Protein AF-F3FDG6-F1 (afdb_monomer)

Organism: NCBI:txid629262

Secondary structure (DSSP, 8-state):
-PPPPPTTS--SHHHHHHHHHHHHHHHHHTT-HHHIIIIIHHHHHHHHHHTTTSSPEEEEEEHHHHHHHHHHHHHHTTS--GGGS-HHHHHHHHHHHHH--S-SS-TT----HHHHHHHHHHHHHHHS-GGGEEEEEEET--SHHHHHHHHHHHHHTT--S---EEEEE-SHHHHHHHHHHHHHHHH-HHHHHH--S-EEEEE-SHHHHHHH-HHHHHHHHHHHHHHHHHHHHHTT--EEEEE-TTSTTTTSSS-HHHHHHTSPTTSSTT--EE---HHHHHHHHSSHHHHHHHHHHHHHHHHHHHHSPPPPPPHHHHHHHHHHHHHHHHHHHIIIII-TTHHHHHHHHSTHHHHHHSTT-SS-SBSSSSSGGGB-HHHHHHHHHHTT--HHHHTTHHHHHHHHHHTT-HHHHHHHHHH-HHHHHHHHHHHHHHHH--HHHHH-

Structure (mmCIF, N/CA/C/O backbone):
data_AF-F3FDG6-F1
#
_entry.id   AF-F3FDG6-F1
#
loop_
_atom_site.group_PDB
_atom_site.id
_atom_site.type_symbol
_atom_site.label_atom_id
_atom_site.label_alt_id
_atom_site.label_comp_id
_atom_site.label_asym_id
_atom_site.label_entity_id
_atom_site.label_seq_id
_atom_site.pdbx_PDB_ins_code
_atom_site.Cartn_x
_atom_site.Cartn_y
_atom_site.Cartn_z
_atom_site.occupancy
_atom_site.B_iso_or_equiv
_atom_site.auth_seq_id
_atom_site.auth_comp_id
_atom_site.auth_asym_id
_atom_site.auth_atom_id
_atom_site.pdbx_PDB_model_num
ATOM 1 N N . GLU A 1 1 ? 30.770 -12.029 -19.348 1.00 42.72 1 GLU A N 1
ATOM 2 C CA . GLU A 1 1 ? 29.921 -12.286 -20.526 1.00 42.72 1 GLU A CA 1
ATOM 3 C C . GLU A 1 1 ? 28.840 -13.270 -20.125 1.00 42.72 1 GLU A C 1
ATOM 5 O O . GLU A 1 1 ? 29.164 -14.333 -19.608 1.00 42.72 1 GLU A O 1
ATOM 10 N N . THR A 1 2 ? 27.573 -12.890 -20.252 1.00 57.16 2 THR A N 1
ATOM 11 C CA . THR A 1 2 ? 26.449 -13.818 -20.116 1.00 57.16 2 THR A CA 1
ATOM 12 C C . THR A 1 2 ? 26.369 -14.629 -21.404 1.00 57.16 2 THR A C 1
ATOM 14 O O . THR A 1 2 ? 26.182 -14.066 -22.480 1.00 57.16 2 THR A O 1
ATOM 17 N N . LEU A 1 3 ? 26.570 -15.945 -21.311 1.00 66.94 3 LEU A N 1
ATOM 18 C CA . LEU A 1 3 ? 26.325 -16.846 -22.437 1.00 66.94 3 LEU A CA 1
ATOM 19 C C . LEU A 1 3 ? 24.858 -16.690 -22.873 1.00 66.94 3 LEU A C 1
ATOM 21 O O . LEU A 1 3 ? 23.990 -16.611 -21.997 1.00 66.94 3 LEU A O 1
ATOM 25 N N . PRO A 1 4 ? 24.561 -16.622 -24.184 1.00 74.81 4 PRO A N 1
ATOM 26 C CA . PRO A 1 4 ? 23.181 -16.596 -24.643 1.00 74.81 4 PRO A CA 1
ATOM 27 C C . PRO A 1 4 ? 22.461 -17.845 -24.128 1.00 74.81 4 PRO A C 1
ATOM 29 O O . PRO A 1 4 ? 23.031 -18.940 -24.115 1.00 74.81 4 PRO A O 1
ATOM 32 N N . ALA A 1 5 ? 21.223 -17.668 -23.664 1.00 78.44 5 ALA A N 1
ATOM 33 C CA . ALA A 1 5 ? 20.408 -18.793 -23.232 1.00 78.44 5 ALA A CA 1
ATOM 34 C C . ALA A 1 5 ? 20.255 -19.790 -24.400 1.00 78.44 5 ALA A C 1
ATOM 36 O O . ALA A 1 5 ? 20.130 -19.354 -25.548 1.00 78.44 5 ALA A O 1
ATOM 37 N N . PRO A 1 6 ? 20.277 -21.110 -24.139 1.00 88.81 6 PRO A N 1
ATOM 38 C CA . PRO A 1 6 ? 19.967 -22.101 -25.162 1.00 88.81 6 PRO A CA 1
ATOM 39 C C . PRO A 1 6 ? 18.622 -21.801 -25.833 1.00 88.81 6 PRO A C 1
ATOM 41 O O . PRO A 1 6 ? 17.694 -21.354 -25.164 1.00 88.81 6 PRO A O 1
ATOM 44 N N . GLU A 1 7 ? 18.494 -22.119 -27.122 1.00 85.25 7 GLU A N 1
ATOM 45 C CA . GLU A 1 7 ? 17.263 -21.901 -27.905 1.00 85.25 7 GLU A CA 1
ATOM 46 C C . GLU A 1 7 ? 16.021 -22.556 -27.270 1.00 85.25 7 GLU A C 1
ATOM 48 O O . GLU A 1 7 ? 14.910 -22.067 -27.420 1.00 85.25 7 GLU A O 1
ATOM 53 N N . ALA A 1 8 ? 16.211 -23.627 -26.494 1.00 88.19 8 ALA A N 1
ATOM 54 C CA . ALA A 1 8 ? 15.140 -24.326 -25.786 1.00 88.19 8 ALA A CA 1
ATOM 55 C C . ALA A 1 8 ? 14.618 -23.605 -24.521 1.00 88.19 8 ALA A C 1
ATOM 57 O O . ALA A 1 8 ? 13.691 -24.101 -23.880 1.00 88.19 8 ALA A O 1
ATOM 58 N N . VAL A 1 9 ? 15.225 -22.488 -24.101 1.00 90.81 9 VAL A N 1
ATOM 59 C CA . VAL A 1 9 ? 14.789 -21.746 -22.909 1.00 90.81 9 VAL A CA 1
ATOM 60 C C . VAL A 1 9 ? 13.655 -20.796 -23.271 1.00 90.81 9 VAL A C 1
ATOM 62 O O . VAL A 1 9 ? 13.888 -19.785 -23.931 1.00 90.81 9 VAL A O 1
ATOM 65 N N . LEU A 1 10 ? 12.463 -21.084 -22.745 1.00 91.94 10 LEU A N 1
ATOM 66 C CA . LEU A 1 10 ? 11.272 -20.248 -22.910 1.00 91.94 10 LEU A CA 1
ATOM 67 C C . LEU A 1 10 ? 11.502 -18.840 -22.339 1.00 91.94 10 LEU A C 1
ATOM 69 O O . LEU A 1 10 ? 11.921 -18.703 -21.185 1.00 91.94 10 LEU A O 1
ATOM 73 N N . GLN A 1 11 ? 11.209 -17.800 -23.122 1.00 87.88 11 GLN A N 1
ATOM 74 C CA . GLN A 1 11 ? 11.383 -16.393 -22.724 1.00 87.88 11 GLN A CA 1
ATOM 75 C C . GLN A 1 11 ? 10.043 -15.687 -22.472 1.00 87.88 11 GLN A C 1
ATOM 77 O O . GLN A 1 11 ? 9.941 -14.817 -21.603 1.00 87.88 11 GLN A O 1
ATOM 82 N N . ASP A 1 12 ? 9.008 -16.066 -23.219 1.00 88.94 12 ASP A N 1
ATOM 83 C CA . ASP A 1 12 ? 7.646 -15.547 -23.136 1.00 88.94 12 ASP A CA 1
ATOM 84 C C . ASP A 1 12 ? 6.678 -16.659 -22.705 1.00 88.94 12 ASP A C 1
ATOM 86 O O . ASP A 1 12 ? 6.770 -17.808 -23.136 1.00 88.94 12 ASP A O 1
ATOM 90 N N . ASN A 1 13 ? 5.703 -16.321 -21.859 1.00 91.81 13 ASN A N 1
ATOM 91 C CA . ASN A 1 13 ? 4.717 -17.292 -21.379 1.00 91.81 13 ASN A CA 1
ATOM 92 C C . ASN A 1 13 ? 3.871 -17.896 -22.517 1.00 91.81 13 ASN A C 1
ATOM 94 O O . ASN A 1 13 ? 3.328 -18.987 -22.361 1.00 91.81 13 ASN A O 1
ATOM 98 N N . ARG A 1 14 ? 3.764 -17.211 -23.663 1.00 93.50 14 ARG A N 1
ATOM 99 C CA . ARG A 1 14 ? 3.119 -17.726 -24.880 1.00 93.50 14 ARG A CA 1
ATOM 100 C C . ARG A 1 14 ? 3.827 -18.946 -25.451 1.00 93.50 14 ARG A C 1
ATOM 102 O O . ARG A 1 14 ? 3.155 -19.852 -25.919 1.00 93.50 14 ARG A O 1
ATOM 109 N N . GLU A 1 15 ? 5.147 -19.040 -25.313 1.00 94.00 15 GLU A N 1
ATOM 110 C CA . GLU A 1 15 ? 5.899 -20.218 -25.763 1.00 94.00 15 GLU A CA 1
ATOM 111 C C . GLU A 1 15 ? 5.507 -21.485 -24.978 1.00 94.00 15 GLU A C 1
ATOM 113 O O . GLU A 1 15 ? 5.635 -22.596 -25.487 1.00 94.00 15 GLU A O 1
ATOM 118 N N . LEU A 1 16 ? 4.973 -21.322 -23.758 1.00 94.06 16 LEU A N 1
ATOM 119 C CA . LEU A 1 16 ? 4.346 -22.395 -22.983 1.00 94.06 16 LEU A CA 1
ATOM 120 C C . LEU A 1 16 ? 2.852 -22.554 -23.312 1.00 94.06 16 LEU A C 1
ATOM 122 O O . LEU A 1 16 ? 2.368 -23.676 -23.449 1.00 94.06 16 LEU A O 1
ATOM 126 N N . LEU A 1 17 ? 2.106 -21.450 -23.399 1.00 96.50 17 LEU A N 1
ATOM 127 C CA . LEU A 1 17 ? 0.646 -21.473 -23.540 1.00 96.50 17 LEU A CA 1
ATOM 128 C C . LEU A 1 17 ? 0.174 -21.903 -24.929 1.00 96.50 17 LEU A C 1
ATOM 130 O O . LEU A 1 17 ? -0.750 -22.706 -25.020 1.00 96.50 17 LEU A O 1
ATOM 134 N N . ASP A 1 18 ? 0.786 -21.395 -25.993 1.00 97.56 18 ASP A N 1
ATOM 135 C CA . ASP A 1 18 ? 0.351 -21.618 -27.372 1.00 97.56 18 ASP A CA 1
ATOM 136 C C . ASP A 1 18 ? 0.308 -23.113 -27.751 1.00 97.56 18 ASP A C 1
ATOM 138 O O . ASP A 1 18 ? -0.737 -23.563 -28.232 1.00 97.56 18 ASP A O 1
ATOM 142 N N . PRO A 1 19 ? 1.346 -23.939 -27.485 1.00 97.44 19 PRO A N 1
ATOM 143 C CA . PRO A 1 19 ? 1.268 -25.371 -27.777 1.00 97.44 19 PRO A CA 1
ATOM 144 C C . PRO A 1 19 ? 0.229 -26.104 -26.915 1.00 97.44 19 PRO A C 1
ATOM 146 O O . PRO A 1 19 ? -0.437 -27.019 -27.401 1.00 97.44 19 PRO A O 1
ATOM 149 N N . LEU A 1 20 ? 0.038 -25.703 -25.652 1.00 97.94 20 LEU A N 1
ATOM 150 C CA . LEU A 1 20 ? -0.985 -26.296 -24.781 1.00 97.94 20 LEU A CA 1
ATOM 151 C C . LEU A 1 20 ? -2.401 -25.950 -25.264 1.00 97.94 20 LEU A C 1
ATOM 153 O O . LEU A 1 20 ? -3.278 -26.814 -25.278 1.00 97.94 20 LEU A O 1
ATOM 157 N N . MET A 1 21 ? -2.614 -24.706 -25.698 1.00 98.19 21 MET A N 1
ATOM 158 C CA . MET A 1 21 ? -3.882 -24.244 -26.258 1.00 98.19 21 MET A CA 1
ATOM 159 C C . MET A 1 21 ? -4.199 -24.923 -27.588 1.00 98.19 21 MET A C 1
ATOM 161 O O . MET A 1 21 ? -5.352 -25.286 -27.810 1.00 98.19 21 MET A O 1
ATOM 165 N N . LEU A 1 22 ? -3.192 -25.157 -28.434 1.00 98.56 22 LEU A N 1
ATOM 166 C CA . LEU A 1 22 ? -3.351 -25.911 -29.678 1.00 98.56 22 LEU A CA 1
ATOM 167 C C . LEU A 1 22 ? -3.847 -27.338 -29.404 1.00 98.56 22 LEU A C 1
ATOM 169 O O . LEU A 1 22 ? -4.820 -27.783 -30.012 1.00 98.56 22 LEU A O 1
ATOM 173 N N . CYS A 1 23 ? -3.226 -28.040 -28.451 1.00 98.56 23 CYS A N 1
ATOM 174 C CA . CYS A 1 23 ? -3.682 -29.364 -28.024 1.00 98.56 23 CYS A CA 1
ATOM 175 C C . CYS A 1 23 ? -5.114 -29.321 -27.473 1.00 98.56 23 CYS A C 1
ATOM 177 O O . CYS A 1 23 ? -5.925 -30.185 -27.798 1.00 98.56 23 CYS A O 1
ATOM 179 N N . PHE A 1 24 ? -5.436 -28.310 -26.662 1.00 98.62 24 PHE A N 1
ATOM 180 C CA . PHE A 1 24 ? -6.761 -28.155 -26.060 1.00 98.62 24 PHE A CA 1
ATOM 181 C C . PHE A 1 24 ? -7.848 -27.963 -27.123 1.00 98.62 24 PHE A C 1
ATOM 183 O O . PHE A 1 24 ? -8.868 -28.652 -27.092 1.00 98.62 24 PHE A O 1
ATOM 190 N N . GLN A 1 25 ? -7.606 -27.082 -28.097 1.00 98.56 25 GLN A N 1
ATOM 191 C CA . GLN A 1 25 ? -8.520 -26.833 -29.213 1.00 98.56 25 GLN A CA 1
ATOM 192 C C . GLN A 1 25 ? -8.685 -28.079 -30.088 1.00 98.56 25 GLN A C 1
ATOM 194 O O . GLN A 1 25 ? -9.813 -28.497 -30.338 1.00 98.56 25 GLN A O 1
ATOM 199 N N . SER A 1 26 ? -7.582 -28.734 -30.464 1.00 98.75 26 SER A N 1
ATOM 200 C CA . SER A 1 26 ? -7.620 -29.944 -31.293 1.00 98.75 26 SER A CA 1
ATOM 201 C C . SER A 1 26 ? -8.394 -31.091 -30.632 1.00 98.75 26 SER A C 1
ATOM 203 O O . SER A 1 26 ? -9.166 -31.784 -31.295 1.00 98.75 26 SER A O 1
ATOM 205 N N . LEU A 1 27 ? -8.239 -31.287 -29.318 1.00 98.62 27 LEU A N 1
ATOM 206 C CA . LEU A 1 27 ? -8.999 -32.301 -28.585 1.00 98.62 27 LEU A CA 1
ATOM 207 C C . LEU A 1 27 ? -10.502 -32.000 -28.594 1.00 98.62 27 LEU A C 1
ATOM 209 O O . LEU A 1 27 ? -11.295 -32.916 -28.814 1.00 98.62 27 LEU A O 1
ATOM 213 N N . HIS A 1 28 ? -10.902 -30.742 -28.391 1.00 98.56 28 HIS A N 1
ATOM 214 C CA . HIS A 1 28 ? -12.310 -30.338 -28.472 1.00 98.56 28 HIS A CA 1
ATOM 215 C C . HIS A 1 28 ? -12.882 -30.530 -29.883 1.00 98.56 28 HIS A C 1
ATOM 217 O O . HIS A 1 28 ? -13.956 -31.113 -30.028 1.00 98.56 28 HIS A O 1
ATOM 223 N N . GLU A 1 29 ? -12.145 -30.141 -30.925 1.00 98.62 29 GLU A N 1
ATOM 224 C CA . GLU A 1 29 ? -12.544 -30.326 -32.330 1.00 98.62 29 GLU A CA 1
ATOM 225 C C . GLU A 1 29 ? -12.709 -31.805 -32.714 1.00 98.62 29 GLU A C 1
ATOM 227 O O . GLU A 1 29 ? -13.613 -32.159 -33.472 1.00 98.62 29 GLU A O 1
ATOM 232 N N . CYS A 1 30 ? -11.892 -32.690 -32.141 1.00 98.50 30 CYS A N 1
ATOM 233 C CA . CYS A 1 30 ? -11.977 -34.137 -32.340 1.00 98.50 30 CYS A CA 1
ATOM 234 C C . CYS A 1 30 ? -13.003 -34.839 -31.425 1.00 98.50 30 CYS A C 1
ATOM 236 O O . CYS A 1 30 ? -13.020 -36.069 -31.358 1.00 98.50 30 CYS A O 1
ATOM 238 N N . GLY A 1 31 ? -13.840 -34.098 -30.689 1.00 98.31 31 GLY A N 1
ATOM 239 C CA . GLY A 1 31 ? -14.858 -34.667 -29.796 1.00 98.31 31 GLY A CA 1
ATOM 240 C C . GLY A 1 31 ? -14.306 -35.282 -28.502 1.00 98.31 31 GLY A C 1
ATOM 241 O O . GLY A 1 31 ? -15.015 -36.011 -27.812 1.00 98.31 31 GLY A O 1
ATOM 242 N N . MET A 1 32 ? -13.054 -34.984 -28.143 1.00 98.50 32 MET A N 1
ATOM 243 C CA . MET A 1 32 ? -12.362 -35.461 -26.938 1.00 98.50 32 MET A CA 1
ATOM 244 C C . MET A 1 32 ? -12.347 -34.413 -25.809 1.00 98.50 32 MET A C 1
ATOM 246 O O . MET A 1 32 ? -11.412 -34.367 -25.007 1.00 98.50 32 MET A O 1
ATOM 250 N N . GLY A 1 33 ? -13.391 -33.583 -25.710 1.00 98.12 33 GLY A N 1
ATOM 251 C CA . GLY A 1 33 ? -13.471 -32.488 -24.733 1.00 98.12 33 GLY A CA 1
ATOM 252 C C . GLY A 1 33 ? -13.292 -32.927 -23.273 1.00 98.12 33 GLY A C 1
ATOM 253 O O . GLY A 1 33 ? -12.602 -32.260 -22.515 1.00 98.12 33 GLY A O 1
ATOM 254 N N . VAL A 1 34 ? -13.784 -34.114 -22.897 1.00 98.12 34 VAL A N 1
ATOM 255 C CA . VAL A 1 34 ? -13.595 -34.674 -21.539 1.00 98.12 34 VAL A CA 1
ATOM 256 C C . VAL A 1 34 ? -12.111 -34.852 -21.183 1.00 98.12 34 VAL A C 1
ATOM 258 O O . VAL A 1 34 ? -11.730 -34.684 -20.028 1.00 98.12 34 VAL A O 1
ATOM 261 N N . ILE A 1 35 ? -11.259 -35.176 -22.163 1.00 97.88 35 ILE A N 1
ATOM 262 C CA . ILE A 1 35 ? -9.807 -35.286 -21.959 1.00 97.88 35 ILE A CA 1
ATOM 263 C C . ILE A 1 35 ? -9.186 -33.887 -21.856 1.00 97.88 35 ILE A C 1
ATOM 265 O O . ILE A 1 35 ? -8.347 -33.648 -20.985 1.00 97.88 35 ILE A O 1
ATOM 269 N N . ALA A 1 36 ? -9.613 -32.965 -22.725 1.00 98.25 36 ALA A N 1
ATOM 270 C CA . ALA A 1 36 ? -9.130 -31.586 -22.751 1.00 98.25 36 ALA A CA 1
ATOM 271 C C . ALA A 1 36 ? -9.409 -30.849 -21.428 1.00 98.25 36 ALA A C 1
ATOM 273 O O . ALA A 1 36 ? -8.520 -30.188 -20.889 1.00 98.25 36 ALA A O 1
ATOM 274 N N . ASP A 1 37 ? -10.607 -31.031 -20.872 1.00 98.38 37 ASP A N 1
ATOM 275 C CA . ASP A 1 37 ? -11.084 -30.361 -19.657 1.00 98.38 37 ASP A CA 1
ATOM 276 C C . ASP A 1 37 ? -10.541 -30.978 -18.352 1.00 98.38 37 ASP A C 1
ATOM 278 O O . ASP A 1 37 ? -10.857 -30.510 -17.259 1.00 98.38 37 ASP A O 1
ATOM 282 N N . GLY A 1 38 ? -9.708 -32.018 -18.456 1.00 98.12 38 GLY A N 1
ATOM 283 C CA . GLY A 1 38 ? -9.008 -32.644 -17.337 1.00 98.12 38 GLY A CA 1
ATOM 284 C C . GLY A 1 38 ? -7.632 -32.007 -17.054 1.00 98.12 38 GLY A C 1
ATOM 285 O O . GLY A 1 38 ? -7.513 -30.785 -16.942 1.00 98.12 38 GLY A O 1
ATOM 286 N N . PRO A 1 39 ? -6.546 -32.804 -16.950 1.00 98.25 39 PRO A N 1
ATOM 287 C CA . PRO A 1 39 ? -5.212 -32.299 -16.601 1.00 98.25 39 PRO A CA 1
ATOM 288 C C . PRO A 1 39 ? -4.643 -31.219 -17.535 1.00 98.25 39 PRO A C 1
ATOM 290 O O . PRO A 1 39 ? -3.805 -30.424 -17.105 1.00 98.25 39 PRO A O 1
ATOM 293 N N . LEU A 1 40 ? -5.070 -31.182 -18.804 1.00 98.31 40 LEU A N 1
ATOM 294 C CA . LEU A 1 40 ? -4.623 -30.164 -19.758 1.00 98.31 40 LEU A CA 1
ATOM 295 C C . LEU A 1 40 ? -5.187 -28.782 -19.403 1.00 98.31 40 LEU A C 1
ATOM 297 O O . LEU A 1 40 ? -4.427 -27.816 -19.343 1.00 98.31 40 LEU A O 1
ATOM 301 N N . LEU A 1 41 ? -6.483 -28.692 -19.096 1.00 98.56 41 LEU A N 1
ATOM 302 C CA . LEU A 1 41 ? -7.102 -27.458 -18.616 1.00 98.56 41 LEU A CA 1
ATOM 303 C C . LEU A 1 41 ? -6.472 -26.977 -17.301 1.00 98.56 41 LEU A C 1
ATOM 305 O O . LEU A 1 41 ? -6.206 -25.785 -17.143 1.00 98.56 41 LEU A O 1
ATOM 309 N N . ASP A 1 42 ? -6.159 -27.890 -16.380 1.00 98.12 42 ASP A N 1
ATOM 310 C CA . ASP A 1 42 ? -5.423 -27.556 -15.155 1.00 98.12 42 ASP A CA 1
ATOM 311 C C . ASP A 1 42 ? -4.023 -27.002 -15.449 1.00 98.12 42 ASP A C 1
ATOM 313 O O . ASP A 1 42 ? -3.584 -26.038 -14.817 1.00 98.12 42 ASP A O 1
ATOM 317 N N . CYS A 1 43 ? -3.311 -27.588 -16.414 1.00 97.81 43 CYS A N 1
ATOM 318 C CA . CYS A 1 43 ? -2.002 -27.105 -16.846 1.00 97.81 43 CYS A CA 1
ATOM 319 C C . CYS A 1 43 ? -2.098 -25.695 -17.444 1.00 97.81 43 CYS A C 1
ATOM 321 O O . CYS A 1 43 ? -1.338 -24.814 -17.044 1.00 97.81 43 CYS A O 1
ATOM 323 N N . LEU A 1 44 ? -3.087 -25.449 -18.307 1.00 98.25 44 LEU A N 1
ATOM 324 C CA . LEU A 1 44 ? -3.370 -24.127 -18.868 1.00 98.25 44 LEU A CA 1
ATOM 325 C C . LEU A 1 44 ? -3.674 -23.095 -17.775 1.00 98.25 44 LEU A C 1
ATOM 327 O O . LEU A 1 44 ? -3.071 -22.022 -17.751 1.00 98.25 44 LEU A O 1
ATOM 331 N N . ARG A 1 45 ? -4.541 -23.430 -16.811 1.00 97.88 45 ARG A N 1
ATOM 332 C CA . ARG A 1 45 ? -4.859 -22.558 -15.665 1.00 97.88 45 ARG A CA 1
ATOM 333 C C . ARG A 1 45 ? -3.621 -22.229 -14.832 1.00 97.88 45 ARG A C 1
ATOM 335 O O . ARG A 1 45 ? -3.442 -21.073 -14.446 1.00 97.88 45 ARG A O 1
ATOM 342 N N . ARG A 1 46 ? -2.741 -23.207 -14.591 1.00 97.50 46 ARG A N 1
ATOM 343 C CA . ARG A 1 46 ? -1.464 -23.001 -13.883 1.00 97.50 46 ARG A CA 1
ATOM 344 C C . ARG A 1 46 ? -0.515 -22.118 -14.693 1.00 97.50 46 ARG A C 1
ATOM 346 O O . ARG A 1 46 ? 0.053 -21.187 -14.132 1.00 97.50 46 ARG A O 1
ATOM 353 N N . ALA A 1 47 ? -0.390 -22.353 -15.996 1.00 96.38 47 ALA A N 1
ATOM 354 C CA . ALA A 1 47 ? 0.463 -21.564 -16.880 1.00 96.38 47 ALA A CA 1
ATOM 355 C C . ALA A 1 47 ? -0.004 -20.100 -16.990 1.00 96.38 47 ALA A C 1
ATOM 357 O O . ALA A 1 47 ? 0.826 -19.196 -17.019 1.00 96.38 47 ALA A O 1
ATOM 358 N N . VAL A 1 48 ? -1.315 -19.833 -16.977 1.00 95.94 48 VAL A N 1
ATOM 359 C CA . VAL A 1 48 ? -1.851 -18.459 -16.926 1.00 95.94 48 VAL A CA 1
ATOM 360 C C . VAL A 1 48 ? -1.637 -17.815 -15.551 1.00 95.94 48 VAL A C 1
ATOM 362 O O . VAL A 1 48 ? -1.250 -16.651 -15.476 1.00 95.94 48 VAL A O 1
ATOM 365 N N . THR A 1 49 ? -1.872 -18.559 -14.466 1.00 96.06 49 THR A N 1
ATOM 366 C CA . THR A 1 49 ? -1.809 -18.034 -13.088 1.00 96.06 49 THR A CA 1
ATOM 367 C C . THR A 1 49 ? -0.380 -17.750 -12.626 1.00 96.06 49 THR A C 1
ATOM 369 O O . THR A 1 49 ? -0.107 -16.692 -12.064 1.00 96.06 49 THR A O 1
ATOM 372 N N . PHE A 1 50 ? 0.531 -18.695 -12.852 1.00 96.19 50 PHE A N 1
ATOM 373 C CA . PHE A 1 50 ? 1.891 -18.676 -12.308 1.00 96.19 50 PHE A CA 1
ATOM 374 C C . PHE A 1 50 ? 2.941 -18.289 -13.356 1.00 96.19 50 PHE A C 1
ATOM 376 O O . PHE A 1 50 ? 3.952 -17.661 -13.038 1.00 96.19 50 PHE A O 1
ATOM 383 N N . GLY A 1 51 ? 2.692 -18.640 -14.619 1.00 94.69 51 GLY A N 1
ATOM 384 C CA . GLY A 1 51 ? 3.624 -18.438 -15.724 1.00 94.69 51 GLY A CA 1
ATOM 385 C C . GLY A 1 51 ? 5.003 -19.064 -15.501 1.00 94.69 51 GLY A C 1
ATOM 386 O O . GLY A 1 51 ? 5.190 -19.929 -14.646 1.00 94.69 51 GLY A O 1
ATOM 387 N N . LEU A 1 52 ? 5.990 -18.597 -16.268 1.00 94.62 52 LEU A N 1
ATOM 388 C CA . LEU A 1 52 ? 7.368 -19.110 -16.222 1.00 94.62 52 LEU A CA 1
ATOM 389 C C . LEU A 1 52 ? 8.118 -18.782 -14.917 1.00 94.62 52 LEU A C 1
ATOM 391 O O . LEU A 1 52 ? 9.082 -19.460 -14.577 1.00 94.62 52 LEU A O 1
ATOM 395 N N . PHE A 1 53 ? 7.691 -17.744 -14.190 1.00 93.56 53 PHE A N 1
ATOM 396 C CA . PHE A 1 53 ? 8.404 -17.219 -13.016 1.00 93.56 53 PHE A CA 1
ATOM 397 C C . PHE A 1 53 ? 7.771 -17.607 -11.677 1.00 93.56 53 PHE A C 1
ATOM 399 O O . PHE A 1 53 ? 8.307 -17.236 -10.635 1.00 93.56 53 PHE A O 1
ATOM 406 N N . LEU A 1 54 ? 6.664 -18.361 -11.695 1.00 95.69 54 LEU A N 1
ATOM 407 C CA . LEU A 1 54 ? 5.848 -18.768 -10.545 1.00 95.69 54 LEU A CA 1
ATOM 408 C C . LEU A 1 54 ? 5.165 -17.600 -9.815 1.00 95.69 54 LEU A C 1
ATOM 410 O O . LEU A 1 54 ? 3.944 -17.566 -9.690 1.00 95.69 54 LEU A O 1
ATOM 414 N N . VAL A 1 55 ? 5.947 -16.636 -9.336 1.00 95.81 55 VAL A N 1
ATOM 415 C CA . VAL A 1 55 ? 5.492 -15.424 -8.658 1.00 95.81 55 VAL A CA 1
ATOM 416 C C . VAL A 1 55 ? 6.225 -14.212 -9.215 1.00 95.81 55 VAL A C 1
ATOM 418 O O . VAL A 1 55 ? 7.408 -14.269 -9.543 1.00 95.81 55 VAL A O 1
ATOM 421 N N . ARG A 1 56 ? 5.520 -13.084 -9.294 1.00 95.69 56 ARG A N 1
ATOM 422 C CA . ARG A 1 56 ? 6.131 -11.806 -9.664 1.00 95.69 56 ARG A CA 1
ATOM 423 C C . ARG A 1 56 ? 6.705 -11.129 -8.429 1.00 95.69 56 ARG A C 1
ATOM 425 O O . ARG A 1 56 ? 6.042 -11.074 -7.395 1.00 95.69 56 ARG A O 1
ATOM 432 N N . LEU A 1 57 ? 7.911 -10.589 -8.550 1.00 97.44 57 LEU A N 1
ATOM 433 C CA . LEU A 1 57 ? 8.580 -9.879 -7.470 1.00 97.44 57 LEU A CA 1
ATOM 434 C C . LEU A 1 57 ? 8.263 -8.382 -7.529 1.00 97.44 57 LEU A C 1
ATOM 436 O O . LEU A 1 57 ? 8.497 -7.723 -8.542 1.00 97.44 57 LEU A O 1
ATOM 440 N N . ASP A 1 58 ? 7.764 -7.834 -6.425 1.00 98.00 58 ASP A N 1
ATOM 441 C CA . ASP A 1 58 ? 7.744 -6.387 -6.223 1.00 98.00 58 ASP A CA 1
ATOM 442 C C . ASP A 1 58 ? 9.086 -5.902 -5.686 1.00 98.00 58 ASP A C 1
ATOM 444 O O . ASP A 1 58 ? 9.651 -6.486 -4.757 1.00 98.00 58 ASP A O 1
ATOM 448 N N . VAL A 1 59 ? 9.553 -4.777 -6.216 1.00 98.19 59 VAL A N 1
ATOM 449 C CA . VAL A 1 59 ? 10.695 -4.046 -5.665 1.00 98.19 59 VAL A CA 1
ATOM 450 C C . VAL A 1 59 ? 10.155 -2.948 -4.767 1.00 98.19 59 VAL A C 1
ATOM 452 O O . VAL A 1 59 ? 9.187 -2.286 -5.120 1.00 98.19 59 VAL A O 1
ATOM 455 N N . ARG A 1 60 ? 10.752 -2.745 -3.592 1.00 97.94 60 ARG A N 1
ATOM 456 C CA . ARG A 1 60 ? 10.319 -1.705 -2.654 1.00 97.94 60 ARG A CA 1
ATOM 457 C C . ARG A 1 60 ? 11.517 -0.965 -2.081 1.00 97.94 60 ARG A C 1
ATOM 459 O O . ARG A 1 60 ? 12.407 -1.602 -1.522 1.00 97.94 60 ARG A O 1
ATOM 466 N N . GLN A 1 61 ? 11.490 0.363 -2.153 1.00 97.50 61 GLN A N 1
ATOM 467 C CA . GLN A 1 61 ? 12.501 1.237 -1.553 1.00 97.50 61 GLN A CA 1
ATOM 468 C C . GLN A 1 61 ? 11.844 2.467 -0.911 1.00 97.50 61 GLN A C 1
ATOM 470 O O . GLN A 1 61 ? 10.685 2.764 -1.187 1.00 97.50 61 GLN A O 1
ATOM 475 N N . ASP A 1 62 ? 12.542 3.124 0.009 1.00 96.19 62 ASP A N 1
ATOM 476 C CA . ASP A 1 62 ? 12.093 4.354 0.673 1.00 96.19 62 ASP A CA 1
ATOM 477 C C . ASP A 1 62 ? 12.371 5.597 -0.191 1.00 96.19 62 ASP A C 1
ATOM 479 O O . ASP A 1 62 ? 13.470 5.711 -0.742 1.00 96.19 62 ASP A O 1
ATOM 483 N N . SER A 1 63 ? 11.400 6.513 -0.285 1.00 97.62 63 SER A N 1
ATOM 484 C CA . SER A 1 63 ? 11.477 7.763 -1.065 1.00 97.62 63 SER A CA 1
ATOM 485 C C . SER A 1 63 ? 12.726 8.589 -0.744 1.00 97.62 63 SER A C 1
ATOM 487 O O . SER A 1 63 ? 13.370 9.134 -1.643 1.00 97.62 63 SER A O 1
ATOM 489 N N . SER A 1 64 ? 13.152 8.611 0.525 1.00 96.94 64 SER A N 1
ATOM 490 C CA . SER A 1 64 ? 14.335 9.363 0.956 1.00 96.94 64 SER A CA 1
ATOM 491 C C . SER A 1 64 ? 15.623 8.887 0.282 1.00 96.94 64 SER A C 1
ATOM 493 O O . SER A 1 64 ? 16.522 9.692 0.040 1.00 96.94 64 SER A O 1
ATOM 495 N N . ARG A 1 65 ? 15.716 7.601 -0.087 1.00 98.19 65 ARG A N 1
ATOM 496 C CA . ARG A 1 65 ? 16.882 7.070 -0.806 1.00 98.19 65 ARG A CA 1
ATOM 497 C C . ARG A 1 65 ? 16.895 7.497 -2.266 1.00 98.19 65 ARG A C 1
ATOM 499 O O . ARG A 1 65 ? 17.970 7.733 -2.808 1.00 98.19 65 ARG A O 1
ATOM 506 N N . HIS A 1 66 ? 15.726 7.639 -2.889 1.00 98.69 66 HIS A N 1
ATOM 507 C CA . HIS A 1 66 ? 15.620 8.212 -4.232 1.00 98.69 66 HIS A CA 1
ATOM 508 C C . HIS A 1 66 ? 15.962 9.699 -4.211 1.00 98.69 66 HIS A C 1
ATOM 510 O O . HIS A 1 66 ? 16.749 10.140 -5.039 1.00 98.69 66 HIS A O 1
ATOM 516 N N . CYS A 1 67 ? 15.454 10.448 -3.230 1.00 98.56 67 CYS A N 1
ATOM 517 C CA . CYS A 1 67 ? 15.774 11.865 -3.052 1.00 98.56 67 CYS A CA 1
ATOM 518 C C . CYS A 1 67 ? 17.280 12.097 -2.826 1.00 98.56 67 CYS A C 1
ATOM 520 O O . CYS A 1 67 ? 17.876 12.960 -3.473 1.00 98.56 67 CYS A O 1
ATOM 522 N N . ALA A 1 68 ? 17.923 11.286 -1.978 1.00 98.44 68 ALA A N 1
ATOM 523 C CA . ALA A 1 68 ? 19.367 11.352 -1.744 1.00 98.44 68 ALA A CA 1
ATOM 524 C C . ALA A 1 68 ? 20.174 11.032 -3.014 1.00 98.44 68 ALA A C 1
ATOM 526 O O . ALA A 1 68 ? 21.086 11.778 -3.364 1.00 98.44 68 ALA A O 1
ATOM 527 N N . ALA A 1 69 ? 19.789 9.980 -3.748 1.00 98.56 69 ALA A N 1
ATOM 528 C CA . ALA A 1 69 ? 20.410 9.641 -5.027 1.00 98.56 69 ALA A CA 1
ATOM 529 C C . ALA A 1 69 ? 20.258 10.778 -6.050 1.00 98.56 69 ALA A C 1
ATOM 531 O O . ALA A 1 69 ? 21.233 11.167 -6.686 1.00 98.56 69 ALA A O 1
ATOM 532 N N . MET A 1 70 ? 19.058 11.353 -6.178 1.00 98.56 70 MET A N 1
ATOM 533 C CA . MET A 1 70 ? 18.817 12.491 -7.066 1.00 98.56 70 MET A CA 1
ATOM 534 C C . MET A 1 70 ? 19.626 13.721 -6.654 1.00 98.56 70 MET A C 1
ATOM 536 O O . MET A 1 70 ? 20.153 14.399 -7.527 1.00 98.56 70 MET A O 1
ATOM 540 N N . THR A 1 71 ? 19.783 13.971 -5.354 1.00 98.62 71 THR A N 1
ATOM 541 C CA . THR A 1 71 ? 20.593 15.081 -4.832 1.00 98.62 71 THR A CA 1
ATOM 542 C C . THR A 1 71 ? 22.062 14.928 -5.198 1.00 98.62 71 THR A C 1
ATOM 544 O O . THR A 1 71 ? 22.665 15.877 -5.687 1.00 98.62 71 THR A O 1
ATOM 547 N N . GLU A 1 72 ? 22.630 13.733 -5.028 1.00 98.44 72 GLU A N 1
ATOM 548 C CA . GLU A 1 72 ? 24.012 13.454 -5.432 1.00 98.44 72 GLU A CA 1
ATOM 549 C C . GLU A 1 72 ? 24.200 13.606 -6.950 1.00 98.44 72 GLU A C 1
ATOM 551 O O . GLU A 1 72 ? 25.195 14.168 -7.409 1.00 98.44 72 GLU A O 1
ATOM 556 N N . ILE A 1 73 ? 23.221 13.153 -7.739 1.00 98.00 73 ILE A N 1
ATOM 557 C CA . ILE A 1 73 ? 23.236 13.273 -9.200 1.00 98.00 73 ILE A CA 1
ATOM 558 C C . ILE A 1 73 ? 23.189 14.744 -9.631 1.00 98.00 73 ILE A C 1
ATOM 560 O O . ILE A 1 73 ? 23.988 15.160 -10.470 1.00 98.00 73 ILE A O 1
ATOM 564 N N . THR A 1 74 ? 22.269 15.546 -9.091 1.00 98.25 74 THR A N 1
ATOM 565 C CA . THR A 1 74 ? 22.133 16.955 -9.490 1.00 98.25 74 THR A CA 1
ATOM 566 C C . THR A 1 74 ? 23.314 17.799 -9.021 1.00 98.25 74 THR A C 1
ATOM 568 O O . THR A 1 74 ? 23.744 18.686 -9.762 1.00 98.25 74 THR A O 1
ATOM 571 N N . ASP A 1 75 ? 23.885 17.491 -7.853 1.00 97.69 75 ASP A N 1
ATOM 572 C CA . ASP A 1 75 ? 25.089 18.147 -7.337 1.00 97.69 75 ASP A CA 1
ATOM 573 C C . ASP A 1 75 ? 26.306 17.846 -8.225 1.00 97.69 75 ASP A C 1
ATOM 575 O O . ASP A 1 75 ? 26.980 18.766 -8.691 1.00 97.69 75 ASP A O 1
ATOM 579 N N . TYR A 1 76 ? 26.509 16.575 -8.596 1.00 97.06 76 TYR A N 1
ATOM 580 C CA . TYR A 1 76 ? 27.558 16.169 -9.538 1.00 97.06 76 TYR A CA 1
ATOM 581 C C . TYR A 1 76 ? 27.454 16.885 -10.895 1.00 97.06 76 TYR A C 1
ATOM 583 O O . TYR A 1 76 ? 28.468 17.236 -11.503 1.00 97.06 76 TYR A O 1
ATOM 591 N N . LEU A 1 77 ? 26.231 17.116 -11.376 1.00 95.88 77 LEU A N 1
ATOM 592 C CA . LEU A 1 77 ? 25.971 17.818 -12.635 1.00 95.88 77 LEU A CA 1
ATOM 593 C C . LEU A 1 77 ? 26.096 19.348 -12.523 1.00 95.88 77 LEU A C 1
ATOM 595 O O . LEU A 1 77 ? 25.951 20.036 -13.535 1.00 95.88 77 LEU A O 1
ATOM 599 N N . GLY A 1 78 ? 26.355 19.890 -11.328 1.00 96.81 78 GLY A N 1
ATOM 600 C CA . GLY A 1 78 ? 26.434 21.331 -11.084 1.00 96.81 78 GLY A CA 1
ATOM 601 C C . GLY A 1 78 ? 25.081 22.043 -11.174 1.00 96.81 78 GLY A C 1
ATOM 602 O O . GLY A 1 78 ? 25.035 23.236 -11.463 1.00 96.81 78 GLY A O 1
ATOM 603 N N . LEU A 1 79 ? 23.978 21.317 -10.965 1.00 96.69 79 LEU A N 1
ATOM 604 C CA . LEU A 1 79 ? 22.610 21.850 -11.005 1.00 96.69 79 LEU A CA 1
ATOM 605 C C . LEU A 1 79 ? 22.102 22.283 -9.619 1.00 96.69 79 LEU A C 1
ATOM 607 O O . LEU A 1 79 ? 21.043 22.897 -9.524 1.00 96.69 79 LEU A O 1
ATOM 611 N N . GLY A 1 80 ? 22.857 21.983 -8.559 1.00 96.44 80 GLY A N 1
ATOM 612 C CA . GLY A 1 80 ? 22.477 22.216 -7.166 1.00 96.44 80 GLY A CA 1
ATOM 613 C C . GLY A 1 80 ? 21.886 20.971 -6.503 1.00 96.44 80 GLY A C 1
ATOM 614 O O . GLY A 1 80 ? 21.899 19.876 -7.068 1.00 96.44 80 GLY A O 1
ATOM 615 N N . ARG A 1 81 ? 21.369 21.133 -5.283 1.00 97.56 81 ARG A N 1
ATOM 616 C CA . ARG A 1 81 ? 20.880 20.023 -4.456 1.00 97.56 81 ARG A CA 1
ATOM 617 C C . ARG A 1 81 ? 19.381 19.815 -4.640 1.00 97.56 81 ARG A C 1
ATOM 619 O O . ARG A 1 81 ? 18.583 20.636 -4.203 1.00 97.56 81 ARG A O 1
ATOM 626 N N . TYR A 1 82 ? 19.005 18.688 -5.242 1.00 98.38 82 TYR A N 1
ATOM 627 C CA . TYR A 1 82 ? 17.610 18.318 -5.499 1.00 98.38 82 TYR A CA 1
ATOM 628 C C . TYR A 1 82 ? 16.714 18.376 -4.246 1.00 98.38 82 TYR A C 1
ATOM 630 O O . TYR A 1 82 ? 15.575 18.836 -4.315 1.00 98.38 82 TYR A O 1
ATOM 638 N N . GLU A 1 83 ? 17.220 17.948 -3.085 1.00 97.44 83 GLU A N 1
ATOM 639 C CA . GLU A 1 83 ? 16.469 17.985 -1.822 1.00 97.44 83 GLU A CA 1
ATOM 640 C C . GLU A 1 83 ? 16.106 19.403 -1.342 1.00 97.44 83 GLU A C 1
ATOM 642 O O . GLU A 1 83 ? 15.144 19.561 -0.594 1.00 97.44 83 GLU A O 1
ATOM 647 N N . GLU A 1 84 ? 16.827 20.434 -1.787 1.00 97.94 84 GLU A N 1
ATOM 648 C CA . GLU A 1 84 ? 16.569 21.835 -1.423 1.00 97.94 84 GLU A CA 1
ATOM 649 C C . GLU A 1 84 ? 15.551 22.501 -2.358 1.00 97.94 84 GLU A C 1
ATOM 651 O O . GLU A 1 84 ? 15.044 23.582 -2.060 1.00 97.94 84 GLU A O 1
ATOM 656 N N . TRP A 1 85 ? 15.242 21.868 -3.492 1.00 98.44 85 TRP A N 1
ATOM 657 C CA . TRP A 1 85 ? 14.267 22.381 -4.447 1.00 98.44 85 TRP A CA 1
ATOM 658 C C . TRP A 1 85 ? 12.842 22.211 -3.930 1.00 98.44 85 TRP A C 1
ATOM 660 O O . TRP A 1 85 ? 12.509 21.192 -3.314 1.00 98.44 85 TRP A O 1
ATOM 670 N N . ASP A 1 86 ? 11.987 23.181 -4.251 1.00 98.38 86 ASP A N 1
ATOM 671 C CA . ASP A 1 86 ? 10.544 23.045 -4.083 1.00 98.38 86 ASP A CA 1
ATOM 672 C C . ASP A 1 86 ? 9.965 21.978 -5.032 1.00 98.38 86 ASP A C 1
ATOM 674 O O . ASP A 1 86 ? 10.590 21.564 -6.015 1.00 98.38 86 ASP A O 1
ATOM 678 N N . GLU A 1 87 ? 8.748 21.521 -4.734 1.00 97.88 87 GLU A N 1
ATOM 679 C CA . GLU A 1 87 ? 8.105 20.429 -5.468 1.00 97.88 87 GLU A CA 1
ATOM 680 C C . GLU A 1 87 ? 7.907 20.736 -6.959 1.00 97.88 87 GLU A C 1
ATOM 682 O O . GLU A 1 87 ? 8.103 19.849 -7.791 1.00 97.88 87 GLU A O 1
ATOM 687 N N . GLN A 1 88 ? 7.573 21.979 -7.323 1.00 98.06 88 GLN A N 1
ATOM 688 C CA . GLN A 1 88 ? 7.357 22.339 -8.723 1.00 98.06 88 GLN A CA 1
ATOM 689 C C . GLN A 1 88 ? 8.676 22.295 -9.498 1.00 98.06 88 GLN A C 1
ATOM 691 O O . GLN A 1 88 ? 8.741 21.693 -10.569 1.00 98.06 88 GLN A O 1
ATOM 696 N N . THR A 1 89 ? 9.748 22.843 -8.919 1.00 98.44 89 THR A N 1
ATOM 697 C CA . THR A 1 89 ? 11.098 22.784 -9.493 1.00 98.44 89 THR A CA 1
ATOM 698 C C . THR A 1 89 ? 11.551 21.334 -9.708 1.00 98.44 89 THR A C 1
ATOM 700 O O . THR A 1 89 ? 12.116 21.003 -10.756 1.00 98.44 89 THR A O 1
ATOM 703 N N . ARG A 1 90 ? 11.254 20.433 -8.759 1.00 98.69 90 ARG A N 1
ATOM 704 C CA . ARG A 1 90 ? 11.526 18.993 -8.910 1.00 98.69 90 ARG A CA 1
ATOM 705 C C . ARG A 1 90 ? 10.726 18.379 -10.055 1.00 98.69 90 ARG A C 1
ATOM 707 O O . ARG A 1 90 ? 11.316 17.715 -10.904 1.00 98.69 90 ARG A O 1
ATOM 714 N N . ILE A 1 91 ? 9.411 18.602 -10.105 1.00 98.50 91 ILE A N 1
ATOM 715 C CA . ILE A 1 91 ? 8.541 18.078 -11.170 1.00 98.50 91 ILE A CA 1
ATOM 716 C C . ILE A 1 91 ? 9.033 18.542 -12.546 1.00 98.50 91 ILE A C 1
ATOM 718 O O . ILE A 1 91 ? 9.187 17.714 -13.448 1.00 98.50 91 ILE A O 1
ATOM 722 N N . ASP A 1 92 ? 9.332 19.831 -12.702 1.00 98.06 92 ASP A N 1
ATOM 723 C CA . ASP A 1 92 ? 9.767 20.413 -13.973 1.00 98.06 92 ASP A CA 1
ATOM 724 C C . ASP A 1 92 ? 11.089 19.801 -14.448 1.00 98.06 92 ASP A C 1
ATOM 726 O O . ASP A 1 92 ? 11.213 19.392 -15.609 1.00 98.06 92 ASP A O 1
ATOM 730 N N . PHE A 1 93 ? 12.063 19.668 -13.541 1.00 98.25 93 PHE A N 1
ATOM 731 C CA . PHE A 1 93 ? 13.324 18.991 -13.827 1.00 98.25 93 PHE A CA 1
ATOM 732 C C . PHE A 1 93 ? 13.100 17.537 -14.260 1.00 98.25 93 PHE A C 1
ATOM 734 O O . PHE A 1 93 ? 13.582 17.122 -15.317 1.00 98.25 93 PHE A O 1
ATOM 741 N N . LEU A 1 94 ? 12.333 16.766 -13.485 1.00 98.38 94 LEU A N 1
ATOM 742 C CA . LEU A 1 94 ? 12.100 15.348 -13.754 1.00 98.38 94 LEU A CA 1
ATOM 743 C C . LEU A 1 94 ? 11.375 15.137 -15.079 1.00 98.38 94 LEU A C 1
ATOM 745 O O . LEU A 1 94 ? 11.758 14.261 -15.849 1.00 98.38 94 LEU A O 1
ATOM 749 N N . LEU A 1 95 ? 10.348 15.932 -15.383 1.00 97.44 95 LEU A N 1
ATOM 750 C CA . LEU A 1 95 ? 9.625 15.829 -16.649 1.00 97.44 95 LEU A CA 1
ATOM 751 C C . LEU A 1 95 ? 10.514 16.192 -17.837 1.00 97.44 95 LEU A C 1
ATOM 753 O O . LEU A 1 95 ? 10.451 15.512 -18.868 1.00 97.44 95 LEU A O 1
ATOM 757 N N . ARG A 1 96 ? 11.357 17.222 -17.697 1.00 96.75 96 ARG A N 1
ATOM 758 C CA . ARG A 1 96 ? 12.332 17.593 -18.725 1.00 96.75 96 ARG A CA 1
ATOM 759 C C . ARG A 1 96 ? 13.292 16.440 -18.999 1.00 96.75 96 ARG A C 1
ATOM 761 O O . ARG A 1 96 ? 13.420 16.034 -20.153 1.00 96.75 96 ARG A O 1
ATOM 768 N N . GLU A 1 97 ? 13.909 15.873 -17.964 1.00 97.25 97 GLU A N 1
ATOM 769 C CA . GLU A 1 97 ? 14.875 14.783 -18.136 1.00 97.25 97 GLU A CA 1
ATOM 770 C C . GLU A 1 97 ? 14.215 13.463 -18.547 1.00 97.25 97 GLU A C 1
ATOM 772 O O . GLU A 1 97 ? 14.770 12.735 -19.365 1.00 97.25 97 GLU A O 1
ATOM 777 N N . LEU A 1 98 ? 12.988 13.170 -18.103 1.00 95.81 98 LEU A N 1
ATOM 778 C CA . LEU A 1 98 ? 12.217 12.011 -18.570 1.00 95.81 98 LEU A CA 1
ATOM 779 C C . LEU A 1 98 ? 11.952 12.071 -20.079 1.00 95.81 98 LEU A C 1
ATOM 781 O O . LEU A 1 98 ? 12.040 11.043 -20.751 1.00 95.81 98 LEU A O 1
ATOM 785 N N . ASN A 1 99 ? 11.702 13.260 -20.630 1.00 93.44 99 ASN A N 1
ATOM 786 C CA . ASN A 1 99 ? 11.473 13.457 -22.064 1.00 93.44 99 ASN A CA 1
ATOM 787 C C . ASN A 1 99 ? 12.771 13.610 -22.881 1.00 93.44 99 ASN A C 1
ATOM 789 O O . ASN A 1 99 ? 12.754 13.473 -24.106 1.00 93.44 99 ASN A O 1
ATOM 793 N N . ASN A 1 100 ? 13.899 13.882 -22.224 1.00 94.50 100 ASN A N 1
ATOM 794 C CA . ASN A 1 100 ? 15.192 14.066 -22.872 1.00 94.50 100 ASN A CA 1
ATOM 795 C C . ASN A 1 100 ? 15.746 12.733 -23.404 1.00 94.50 100 ASN A C 1
ATOM 797 O O . ASN A 1 100 ? 15.754 11.732 -22.699 1.00 94.50 100 ASN A O 1
ATOM 801 N N . ARG A 1 101 ? 16.226 12.682 -24.650 1.00 92.50 101 ARG A N 1
ATOM 802 C CA . ARG A 1 101 ? 16.827 11.453 -25.215 1.00 92.50 101 ARG A CA 1
ATOM 803 C C . ARG A 1 101 ? 18.301 11.285 -24.851 1.00 92.50 101 ARG A C 1
ATOM 805 O O . ARG A 1 101 ? 18.845 10.197 -25.011 1.00 92.50 101 ARG A O 1
ATOM 812 N N . ARG A 1 102 ? 18.954 12.363 -24.413 1.00 94.81 102 ARG A N 1
ATOM 813 C CA . ARG A 1 102 ? 20.338 12.330 -23.946 1.00 94.81 102 ARG A CA 1
ATOM 814 C C . ARG A 1 102 ? 20.394 11.612 -22.585 1.00 94.81 102 ARG A C 1
ATOM 816 O O . ARG A 1 102 ? 19.572 11.944 -21.736 1.00 94.81 102 ARG A O 1
ATOM 823 N N . PRO A 1 103 ? 21.372 10.717 -22.349 1.00 92.94 103 PRO A N 1
ATOM 824 C CA . PRO A 1 103 ? 21.633 10.176 -21.015 1.00 92.94 103 PRO A CA 1
ATOM 825 C C . PRO A 1 103 ? 21.967 11.285 -20.008 1.00 92.94 103 PRO A C 1
ATOM 827 O O . PRO A 1 103 ? 22.748 12.194 -20.322 1.00 92.94 103 PRO A O 1
ATOM 830 N N . LEU A 1 104 ? 21.403 11.193 -18.806 1.00 94.31 104 LEU A N 1
ATOM 831 C CA . LEU A 1 104 ? 21.646 12.125 -17.707 1.00 94.31 104 LEU A CA 1
ATOM 832 C C . LEU A 1 104 ? 23.027 11.891 -17.089 1.00 94.31 104 LEU A C 1
ATOM 834 O O . LEU A 1 104 ? 23.783 12.839 -16.873 1.00 94.31 104 LEU A O 1
ATOM 838 N N . LEU A 1 105 ? 23.364 10.624 -16.830 1.00 90.25 105 LEU A N 1
ATOM 839 C CA . LEU A 1 105 ? 24.604 10.238 -16.160 1.00 90.25 105 LEU A CA 1
ATOM 840 C C . LEU A 1 105 ? 25.677 9.752 -17.147 1.00 90.25 105 LEU A C 1
ATOM 842 O O . LEU A 1 105 ? 25.398 8.903 -17.998 1.00 90.25 105 LEU A O 1
ATOM 846 N N . PRO A 1 106 ? 26.930 10.228 -17.028 1.00 90.31 106 PRO A N 1
ATOM 847 C CA . PRO A 1 106 ? 28.042 9.649 -17.770 1.00 90.31 106 PRO A CA 1
ATOM 848 C C . PRO A 1 106 ? 28.387 8.251 -17.235 1.00 90.31 106 PRO A C 1
ATOM 850 O O . PRO A 1 106 ? 28.279 7.981 -16.040 1.00 90.31 106 PRO A O 1
ATOM 853 N N . SER A 1 107 ? 28.893 7.371 -18.104 1.00 87.94 107 SER A N 1
ATOM 854 C CA . SER A 1 107 ? 29.227 5.978 -17.749 1.00 87.94 107 SER A CA 1
ATOM 855 C C . SER A 1 107 ? 30.307 5.835 -16.668 1.00 87.94 107 SER A C 1
ATOM 857 O O . SER A 1 107 ? 30.400 4.791 -16.029 1.00 87.94 107 SER A O 1
ATOM 859 N N . TYR A 1 108 ? 31.124 6.869 -16.460 1.00 89.69 108 TYR A N 1
ATOM 860 C CA . TYR A 1 108 ? 32.197 6.908 -15.464 1.00 89.69 108 TYR A CA 1
ATOM 861 C C . TYR A 1 108 ? 31.791 7.578 -14.140 1.00 89.69 108 TYR A C 1
ATOM 863 O O . TYR A 1 108 ? 32.655 7.787 -13.286 1.00 89.69 108 TYR A O 1
ATOM 871 N N . PHE A 1 109 ? 30.515 7.938 -13.956 1.00 93.44 109 PHE A N 1
ATOM 872 C CA . PHE A 1 109 ? 30.015 8.444 -12.677 1.00 93.44 109 PHE A CA 1
ATOM 873 C C . PHE A 1 109 ? 30.222 7.396 -11.572 1.00 93.44 109 PHE A C 1
ATOM 875 O O . PHE A 1 109 ? 29.854 6.230 -11.728 1.00 93.44 109 PHE A O 1
ATOM 882 N N . LYS A 1 110 ? 30.840 7.809 -10.459 1.00 94.12 110 LYS A N 1
ATOM 883 C CA . LYS A 1 110 ? 31.147 6.949 -9.308 1.00 94.12 110 LYS A CA 1
ATOM 884 C C . LYS A 1 110 ? 30.322 7.400 -8.102 1.00 94.12 110 LYS A C 1
ATOM 886 O O . LYS A 1 110 ? 30.795 8.267 -7.370 1.00 94.12 110 LYS A O 1
ATOM 891 N N . PRO A 1 111 ? 29.118 6.841 -7.914 1.00 96.31 111 PRO A N 1
ATOM 892 C CA . PRO A 1 111 ? 28.262 7.220 -6.802 1.00 96.31 111 PRO A CA 1
ATOM 893 C C . PRO A 1 111 ? 28.800 6.733 -5.452 1.00 96.31 111 PRO A C 1
ATOM 895 O O . PRO A 1 111 ? 29.518 5.728 -5.381 1.00 96.31 111 PRO A O 1
ATOM 898 N N . ALA A 1 112 ? 28.382 7.391 -4.374 1.00 97.44 112 ALA A N 1
ATOM 899 C CA . ALA A 1 112 ? 28.507 6.879 -3.015 1.00 97.44 112 ALA A CA 1
ATOM 900 C C . ALA A 1 112 ? 27.739 5.554 -2.846 1.00 97.44 112 ALA A C 1
ATOM 902 O O . ALA A 1 112 ? 26.851 5.228 -3.633 1.00 97.44 112 ALA A O 1
ATOM 903 N N . ALA A 1 113 ? 28.062 4.780 -1.804 1.00 97.69 113 ALA A N 1
ATOM 904 C CA . ALA A 1 113 ? 27.548 3.416 -1.623 1.00 97.69 113 ALA A CA 1
ATOM 905 C C . ALA A 1 113 ? 26.009 3.319 -1.662 1.00 97.69 113 ALA A C 1
ATOM 907 O O . ALA A 1 113 ? 25.465 2.441 -2.334 1.00 97.69 113 ALA A O 1
ATOM 908 N N . ASP A 1 114 ? 25.306 4.245 -1.005 1.00 96.12 114 ASP A N 1
ATOM 909 C CA . ASP A 1 114 ? 23.841 4.231 -0.951 1.00 96.12 114 ASP A CA 1
ATOM 910 C C . ASP A 1 114 ? 23.204 4.532 -2.313 1.00 96.12 114 ASP A C 1
ATOM 912 O O . ASP A 1 114 ? 22.252 3.852 -2.705 1.00 96.12 114 ASP A O 1
ATOM 916 N N . THR A 1 115 ? 23.740 5.504 -3.052 1.00 98.06 115 THR A N 1
ATOM 917 C CA . THR A 1 115 ? 23.307 5.844 -4.416 1.00 98.06 115 THR A CA 1
ATOM 918 C C . THR A 1 115 ? 23.677 4.734 -5.401 1.00 98.06 115 THR A C 1
ATOM 920 O O . THR A 1 115 ? 22.889 4.387 -6.284 1.00 98.06 115 THR A O 1
ATOM 923 N N . ALA A 1 116 ? 24.846 4.111 -5.223 1.00 97.62 116 ALA A N 1
ATOM 924 C CA . ALA A 1 116 ? 25.300 2.977 -6.018 1.00 97.62 116 ALA A CA 1
ATOM 925 C C . ALA A 1 116 ? 24.331 1.794 -5.914 1.00 97.62 116 ALA A C 1
ATOM 927 O O . ALA A 1 116 ? 24.027 1.179 -6.936 1.00 97.62 116 ALA A O 1
ATOM 928 N N . GLU A 1 117 ? 23.820 1.502 -4.714 1.00 98.25 117 GLU A N 1
ATOM 929 C CA . GLU A 1 117 ? 22.834 0.439 -4.499 1.00 98.25 117 GLU A CA 1
ATOM 930 C C . GLU A 1 117 ? 21.490 0.763 -5.165 1.00 98.25 117 GLU A C 1
ATOM 932 O O . GLU A 1 117 ? 20.953 -0.093 -5.863 1.00 98.25 117 GLU A O 1
ATOM 937 N N . VAL A 1 118 ? 20.983 1.998 -5.051 1.00 98.44 118 VAL A N 1
ATOM 938 C CA . VAL A 1 118 ? 19.734 2.408 -5.725 1.00 98.44 118 VAL A CA 1
ATOM 939 C C . VAL A 1 118 ? 19.845 2.229 -7.243 1.00 98.44 118 VAL A C 1
ATOM 941 O O . VAL A 1 118 ? 18.959 1.635 -7.866 1.00 98.44 118 VAL A O 1
ATOM 944 N N . LEU A 1 119 ? 20.946 2.695 -7.840 1.00 97.81 119 LEU A N 1
ATOM 945 C CA . LEU A 1 119 ? 21.195 2.559 -9.276 1.00 97.81 119 LEU A CA 1
ATOM 946 C C . LEU A 1 119 ? 21.429 1.097 -9.685 1.00 97.81 119 LEU A C 1
ATOM 948 O O . LEU A 1 119 ? 20.976 0.682 -10.748 1.00 97.81 119 LEU A O 1
ATOM 952 N N . ALA A 1 120 ? 22.112 0.298 -8.859 1.00 97.88 120 ALA A N 1
ATOM 953 C CA . ALA A 1 120 ? 22.297 -1.130 -9.115 1.00 97.88 120 ALA A CA 1
ATOM 954 C C . ALA A 1 120 ? 20.956 -1.870 -9.123 1.00 97.88 120 ALA A C 1
ATOM 956 O O . ALA A 1 120 ? 20.664 -2.577 -10.082 1.00 97.88 120 ALA A O 1
ATOM 957 N N . THR A 1 121 ? 20.100 -1.625 -8.132 1.00 98.56 121 THR A N 1
ATOM 958 C CA . THR A 1 121 ? 18.753 -2.198 -8.074 1.00 98.56 121 THR A CA 1
ATOM 959 C C . THR A 1 121 ? 17.912 -1.792 -9.289 1.00 98.56 121 THR A C 1
ATOM 961 O O . THR A 1 121 ? 17.226 -2.630 -9.870 1.00 98.56 121 THR A O 1
ATOM 964 N N . CYS A 1 122 ? 17.995 -0.538 -9.748 1.00 98.31 122 CYS A N 1
ATOM 965 C CA . CYS A 1 122 ? 17.303 -0.109 -10.968 1.00 98.31 122 CYS A CA 1
ATOM 966 C C . CYS A 1 122 ? 17.844 -0.798 -12.237 1.00 98.31 122 CYS A C 1
ATOM 968 O O . CYS A 1 122 ? 17.058 -1.117 -13.130 1.00 98.31 122 CYS A O 1
ATOM 970 N N . ARG A 1 123 ? 19.153 -1.083 -12.312 1.00 97.56 123 ARG A N 1
ATOM 971 C CA . ARG A 1 123 ? 19.747 -1.873 -13.408 1.00 97.56 123 ARG A CA 1
ATOM 972 C C . ARG A 1 123 ? 19.265 -3.323 -13.401 1.00 97.56 123 ARG A C 1
ATOM 974 O O . ARG A 1 123 ? 18.918 -3.834 -14.461 1.00 97.56 123 ARG A O 1
ATOM 981 N N . GLU A 1 124 ? 19.167 -3.954 -12.231 1.00 98.00 124 GLU A N 1
ATOM 982 C CA . GLU A 1 124 ? 18.589 -5.301 -12.107 1.00 98.00 124 GLU A CA 1
ATOM 983 C C . GLU A 1 124 ? 17.120 -5.319 -12.553 1.00 98.00 124 GLU A C 1
ATOM 985 O O . GLU A 1 124 ? 16.701 -6.203 -13.299 1.00 98.00 124 GLU A O 1
ATOM 990 N N . VAL A 1 125 ? 16.342 -4.293 -12.186 1.00 98.06 125 VAL A N 1
ATOM 991 C CA . VAL A 1 125 ? 14.960 -4.130 -12.667 1.00 98.06 125 VAL A CA 1
ATOM 992 C C . VAL A 1 125 ? 14.905 -3.990 -14.188 1.00 98.06 125 VAL A C 1
ATOM 994 O O . VA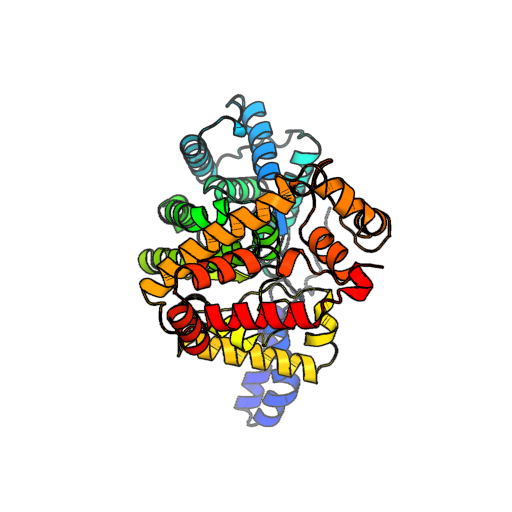L A 1 125 ? 14.037 -4.594 -14.817 1.00 98.06 125 VAL A O 1
ATOM 997 N N . ALA A 1 126 ? 15.814 -3.220 -14.791 1.00 97.25 126 ALA A N 1
ATOM 998 C CA . ALA A 1 126 ? 15.882 -3.053 -16.241 1.00 97.25 126 ALA A CA 1
ATOM 999 C C . ALA A 1 126 ? 16.238 -4.364 -16.966 1.00 97.25 126 ALA A C 1
ATOM 1001 O O . ALA A 1 126 ? 15.596 -4.706 -17.967 1.00 97.25 126 ALA A O 1
ATOM 1002 N N . ALA A 1 127 ? 17.209 -5.110 -16.434 1.00 95.69 127 ALA A N 1
ATOM 1003 C CA . ALA A 1 127 ? 17.711 -6.356 -17.006 1.00 95.69 127 ALA A CA 1
ATOM 1004 C C . ALA A 1 127 ? 16.751 -7.546 -16.836 1.00 95.69 127 ALA A C 1
ATOM 1006 O O . ALA A 1 127 ? 16.706 -8.422 -17.700 1.00 95.69 127 ALA A O 1
ATOM 1007 N N . ALA A 1 128 ? 15.971 -7.587 -15.752 1.00 94.25 128 ALA A N 1
ATOM 1008 C CA . ALA A 1 128 ? 15.040 -8.679 -15.485 1.00 94.25 128 ALA A CA 1
ATOM 1009 C C . ALA A 1 128 ? 13.957 -8.803 -16.579 1.00 94.25 128 ALA A C 1
ATOM 1011 O O . ALA A 1 128 ? 13.542 -7.792 -17.147 1.00 94.25 128 ALA A O 1
ATOM 1012 N N . PRO A 1 129 ? 13.430 -10.005 -16.871 1.00 92.38 129 PRO A N 1
ATOM 1013 C CA . PRO A 1 129 ? 12.265 -10.162 -17.740 1.00 92.38 129 PRO A CA 1
ATOM 1014 C C . PRO A 1 129 ? 11.030 -9.447 -17.177 1.00 92.38 129 PRO A C 1
ATOM 1016 O O . PRO A 1 129 ? 10.746 -9.520 -15.986 1.00 92.38 129 PRO A O 1
ATOM 1019 N N . ALA A 1 130 ? 10.232 -8.797 -18.028 1.00 91.19 130 ALA A N 1
ATOM 1020 C CA . ALA A 1 130 ? 9.043 -8.061 -17.576 1.00 91.19 130 ALA A CA 1
ATOM 1021 C C . ALA A 1 130 ? 8.057 -8.940 -16.782 1.00 91.19 130 ALA A C 1
ATOM 1023 O O . ALA A 1 130 ? 7.435 -8.481 -15.828 1.00 91.19 130 ALA A O 1
ATOM 1024 N N . ALA A 1 131 ? 7.938 -10.213 -17.168 1.00 90.75 131 ALA A N 1
ATOM 1025 C CA . ALA A 1 131 ? 7.031 -11.170 -16.548 1.00 90.75 131 ALA A CA 1
ATOM 1026 C C . ALA A 1 131 ? 7.466 -11.632 -15.145 1.00 90.75 131 ALA A C 1
ATOM 1028 O O . ALA A 1 131 ? 6.638 -12.212 -14.444 1.00 90.75 131 ALA A O 1
ATOM 1029 N N . SER A 1 132 ? 8.710 -11.371 -14.722 1.00 94.06 132 SER A N 1
ATOM 1030 C CA . SER A 1 132 ? 9.200 -11.726 -13.383 1.00 94.06 132 SER A CA 1
ATOM 1031 C C . SER A 1 132 ? 8.938 -10.643 -12.335 1.00 94.06 132 SER A C 1
ATOM 1033 O O . SER A 1 132 ? 9.055 -10.909 -11.140 1.00 94.06 132 SER A O 1
ATOM 1035 N N . LEU A 1 133 ? 8.553 -9.433 -12.754 1.00 95.81 133 LEU A N 1
ATOM 1036 C CA . LEU A 1 133 ? 8.368 -8.284 -11.871 1.00 95.81 133 LEU A CA 1
ATOM 1037 C C . LEU A 1 133 ? 6.903 -7.846 -11.783 1.00 95.81 133 LEU A C 1
ATOM 1039 O O . LEU A 1 133 ? 6.136 -7.916 -12.744 1.00 95.81 133 LEU A O 1
ATOM 1043 N N . GLY A 1 134 ? 6.509 -7.396 -10.593 1.00 94.94 134 GLY A N 1
ATOM 1044 C CA . GLY A 1 134 ? 5.189 -6.838 -10.318 1.00 94.94 134 GLY A CA 1
ATOM 1045 C C . GLY A 1 134 ? 5.183 -5.322 -10.491 1.00 94.94 134 GLY A C 1
ATOM 1046 O O . GLY A 1 134 ? 4.809 -4.800 -11.541 1.00 94.94 134 GLY A O 1
ATOM 1047 N N . SER A 1 135 ? 5.559 -4.626 -9.425 1.00 96.81 135 SER A N 1
ATOM 1048 C CA . SER A 1 135 ? 5.578 -3.166 -9.306 1.00 96.81 135 SER A CA 1
ATOM 1049 C C . SER A 1 135 ? 6.795 -2.678 -8.517 1.00 96.81 135 SER A C 1
ATOM 1051 O O . SER A 1 135 ? 7.419 -3.441 -7.779 1.00 96.81 135 SER A O 1
ATOM 1053 N N . TYR A 1 136 ? 7.133 -1.399 -8.681 1.00 98.44 136 TYR A N 1
ATOM 1054 C CA . TYR A 1 136 ? 8.120 -0.694 -7.871 1.00 98.44 136 TYR A CA 1
ATOM 1055 C C . TYR A 1 136 ? 7.377 0.151 -6.834 1.00 98.44 136 TYR A C 1
ATOM 1057 O O . TYR A 1 136 ? 6.800 1.180 -7.170 1.00 98.44 136 TYR A O 1
ATOM 1065 N N . VAL A 1 137 ? 7.380 -0.275 -5.577 1.00 98.62 137 VAL A N 1
ATOM 1066 C CA . VAL A 1 137 ? 6.702 0.394 -4.464 1.00 98.62 137 VAL A CA 1
ATOM 1067 C C . VAL A 1 137 ? 7.628 1.419 -3.803 1.00 98.62 137 VAL A C 1
ATOM 1069 O O . VAL A 1 137 ? 8.755 1.095 -3.418 1.00 98.62 137 VAL A O 1
ATOM 1072 N N . ILE A 1 138 ? 7.135 2.641 -3.611 1.00 98.50 138 ILE A N 1
ATOM 1073 C CA . ILE A 1 138 ? 7.852 3.736 -2.948 1.00 98.50 138 ILE A CA 1
ATOM 1074 C C . ILE A 1 138 ? 7.292 3.915 -1.541 1.00 98.50 138 ILE A C 1
ATOM 1076 O O . ILE A 1 138 ? 6.210 4.463 -1.373 1.00 98.50 138 ILE A O 1
ATOM 1080 N N . SER A 1 139 ? 8.028 3.448 -0.535 1.00 96.31 139 SER A N 1
ATOM 1081 C CA . SER A 1 139 ? 7.673 3.648 0.881 1.00 96.31 139 SER A CA 1
ATOM 1082 C C . SER A 1 139 ? 7.836 5.110 1.266 1.00 96.31 139 SER A C 1
ATOM 1084 O O . SER A 1 139 ? 8.761 5.746 0.764 1.00 96.31 139 SER A O 1
ATOM 1086 N N . MET A 1 140 ? 7.026 5.588 2.215 1.00 93.88 140 MET A N 1
ATOM 1087 C CA . MET A 1 140 ? 7.057 6.990 2.660 1.00 93.88 140 MET A CA 1
ATOM 1088 C C . MET A 1 140 ? 6.915 7.978 1.488 1.00 93.88 140 MET A C 1
ATOM 1090 O O . MET A 1 140 ? 7.602 8.997 1.441 1.00 93.88 140 MET A O 1
ATOM 1094 N N . ALA A 1 141 ? 6.078 7.641 0.503 1.00 97.19 141 ALA A N 1
ATOM 1095 C CA . ALA A 1 141 ? 5.766 8.563 -0.582 1.00 97.19 141 ALA A CA 1
ATOM 1096 C C . ALA A 1 141 ? 4.900 9.706 -0.040 1.00 97.19 141 ALA A C 1
ATOM 1098 O O . ALA A 1 141 ? 3.903 9.450 0.636 1.00 97.19 141 ALA A O 1
ATOM 1099 N N . GLY A 1 142 ? 5.273 10.942 -0.363 1.00 94.88 142 GLY A N 1
ATOM 1100 C CA . GLY A 1 142 ? 4.587 12.150 0.098 1.00 94.88 142 GLY A CA 1
ATOM 1101 C C . GLY A 1 142 ? 4.318 13.170 -1.007 1.00 94.88 142 GLY A C 1
ATOM 1102 O O . GLY A 1 142 ? 3.498 14.066 -0.806 1.00 94.88 142 GLY A O 1
ATOM 1103 N N . SER A 1 143 ? 4.959 13.041 -2.173 1.00 97.38 143 SER A N 1
ATOM 1104 C CA . SER A 1 143 ? 4.821 13.997 -3.275 1.00 97.38 143 SER A CA 1
ATOM 1105 C C . SER A 1 143 ? 4.776 13.337 -4.661 1.00 97.38 143 SER A C 1
ATOM 1107 O O . SER A 1 143 ? 5.029 12.141 -4.825 1.00 97.38 143 SER A O 1
ATOM 1109 N N . ALA A 1 144 ? 4.423 14.112 -5.692 1.00 98.25 144 ALA A N 1
ATOM 1110 C CA . ALA A 1 144 ? 4.396 13.619 -7.070 1.00 98.25 144 ALA A CA 1
ATOM 1111 C C . ALA A 1 144 ? 5.822 13.378 -7.598 1.00 98.25 144 ALA A C 1
ATOM 1113 O O . ALA A 1 144 ? 6.062 12.430 -8.355 1.00 98.25 144 ALA A O 1
ATOM 1114 N N . SER A 1 145 ? 6.781 14.200 -7.164 1.00 98.62 145 SER A N 1
ATOM 1115 C CA . SER A 1 145 ? 8.189 14.069 -7.526 1.00 98.62 145 SER A CA 1
ATOM 1116 C C . SER A 1 145 ? 8.812 12.756 -7.047 1.00 98.62 145 SER A C 1
ATOM 1118 O O . SER A 1 145 ? 9.677 12.236 -7.748 1.00 98.62 145 SER A O 1
ATOM 1120 N N . ASP A 1 146 ? 8.322 12.141 -5.963 1.00 98.62 146 ASP A N 1
ATOM 1121 C CA . ASP A 1 146 ? 8.766 10.806 -5.528 1.00 98.62 146 ASP A CA 1
ATOM 1122 C C . ASP A 1 146 ? 8.550 9.747 -6.625 1.00 98.62 146 ASP A C 1
ATOM 1124 O O . ASP A 1 146 ? 9.449 8.968 -6.957 1.00 98.62 146 ASP A O 1
ATOM 1128 N N . VAL A 1 147 ? 7.365 9.744 -7.247 1.00 98.56 147 VAL A N 1
ATOM 1129 C CA . VAL A 1 147 ? 7.015 8.807 -8.328 1.00 98.56 147 VAL A CA 1
ATOM 1130 C C . VAL A 1 147 ? 7.841 9.089 -9.582 1.00 98.56 147 VAL A C 1
ATOM 1132 O O . VAL A 1 147 ? 8.376 8.164 -10.204 1.00 98.56 147 VAL A O 1
ATOM 1135 N N . LEU A 1 148 ? 7.971 10.363 -9.955 1.00 98.50 148 LEU A N 1
ATOM 1136 C CA . LEU A 1 148 ? 8.719 10.777 -11.142 1.00 98.50 148 LEU A CA 1
ATOM 1137 C C . LEU A 1 148 ? 10.231 10.528 -10.999 1.00 98.50 148 LEU A C 1
ATOM 1139 O O . LEU A 1 148 ? 10.877 10.153 -11.979 1.00 98.50 148 LEU A O 1
ATOM 1143 N N . ALA A 1 149 ? 10.791 10.666 -9.794 1.00 98.69 149 ALA A N 1
ATOM 1144 C CA . ALA A 1 149 ? 12.199 10.396 -9.513 1.00 98.69 149 ALA A CA 1
ATOM 1145 C C . ALA A 1 149 ? 12.541 8.926 -9.773 1.00 98.69 149 ALA A C 1
ATOM 1147 O O . ALA A 1 149 ? 13.517 8.629 -10.460 1.00 98.69 149 ALA A O 1
ATOM 1148 N N . VAL A 1 150 ? 11.698 7.994 -9.319 1.00 98.56 150 VAL A N 1
ATOM 1149 C CA . VAL A 1 150 ? 11.883 6.565 -9.613 1.00 98.56 150 VAL A CA 1
ATOM 1150 C C . VAL A 1 150 ? 11.747 6.273 -11.105 1.00 98.56 150 VAL A C 1
ATOM 1152 O O . VAL A 1 150 ? 12.555 5.515 -11.642 1.00 98.56 150 VAL A O 1
ATOM 1155 N N . GLN A 1 151 ? 10.783 6.886 -11.804 1.00 97.94 151 GLN A N 1
ATOM 1156 C CA . GLN A 1 151 ? 10.677 6.736 -13.262 1.00 97.94 151 GLN A CA 1
ATOM 1157 C C . GLN A 1 151 ? 11.963 7.186 -13.971 1.00 97.94 151 GLN A C 1
ATOM 1159 O O . GLN A 1 151 ? 12.422 6.504 -14.889 1.00 97.94 151 GLN A O 1
ATOM 1164 N N . LEU A 1 152 ? 12.565 8.297 -13.532 1.00 98.00 152 LEU A N 1
ATOM 1165 C CA . LEU A 1 152 ? 13.812 8.799 -14.104 1.00 98.00 152 LEU A CA 1
ATOM 1166 C C . LEU A 1 152 ? 14.986 7.863 -13.794 1.00 98.00 152 LEU A C 1
ATOM 1168 O O . LEU A 1 152 ? 15.712 7.486 -14.708 1.00 98.00 152 LEU A O 1
ATOM 1172 N N . LEU A 1 153 ? 15.136 7.413 -12.546 1.00 98.44 153 LEU A N 1
ATOM 1173 C CA . LEU A 1 153 ? 16.197 6.478 -12.148 1.00 98.44 153 LEU A CA 1
ATOM 1174 C C . LEU A 1 153 ? 16.119 5.143 -12.908 1.00 98.44 153 LEU A C 1
ATOM 1176 O O . LEU A 1 153 ? 17.146 4.608 -13.332 1.00 98.44 153 LEU A O 1
ATOM 1180 N N . LEU A 1 154 ? 14.910 4.616 -13.125 1.00 97.81 154 LEU A N 1
ATOM 1181 C CA . LEU A 1 154 ? 14.688 3.408 -13.925 1.00 97.81 154 LEU A CA 1
ATOM 1182 C C . LEU A 1 154 ? 15.064 3.625 -15.395 1.00 97.81 154 LEU A C 1
ATOM 1184 O O . LEU A 1 154 ? 15.757 2.787 -15.977 1.00 97.81 154 LEU A O 1
ATOM 1188 N N . LYS A 1 155 ? 14.653 4.756 -15.981 1.00 96.25 155 LYS A N 1
ATOM 1189 C CA . LYS A 1 155 ? 15.008 5.132 -17.354 1.00 96.25 155 LYS A CA 1
ATOM 1190 C C . LYS A 1 155 ? 16.526 5.238 -17.526 1.00 96.25 155 LYS A C 1
ATOM 1192 O O . LYS A 1 155 ? 17.076 4.623 -18.437 1.00 96.25 155 LYS A O 1
ATOM 1197 N N . GLU A 1 156 ? 17.204 5.960 -16.636 1.00 95.81 156 GLU A N 1
ATOM 1198 C CA . GLU A 1 156 ? 18.664 6.136 -16.674 1.00 95.81 156 GLU A CA 1
ATOM 1199 C C . GLU A 1 156 ? 19.424 4.827 -16.423 1.00 95.81 156 GLU A C 1
ATOM 1201 O O . GLU A 1 156 ? 20.557 4.659 -16.869 1.00 95.81 156 GLU A O 1
ATOM 1206 N N . SER A 1 157 ? 18.780 3.854 -15.777 1.00 96.06 157 SER A N 1
ATOM 1207 C CA . SER A 1 157 ? 19.316 2.500 -15.603 1.00 96.06 157 SER A CA 1
ATOM 1208 C C . SER A 1 157 ? 19.048 1.572 -16.795 1.00 96.06 157 SER A C 1
ATOM 1210 O O . SER A 1 157 ? 19.397 0.394 -16.742 1.00 96.06 157 SER A O 1
ATOM 1212 N N . GLY A 1 158 ? 18.455 2.089 -17.877 1.00 95.12 158 GLY A N 1
ATOM 1213 C CA . GLY A 1 158 ? 18.250 1.374 -19.135 1.00 95.12 158 GLY A CA 1
ATOM 1214 C C . GLY A 1 158 ? 16.884 0.705 -19.290 1.00 95.12 158 GLY A C 1
ATOM 1215 O O . GLY A 1 158 ? 16.694 -0.040 -20.251 1.00 95.12 158 GLY A O 1
ATOM 1216 N N . LEU A 1 159 ? 15.918 0.951 -18.398 1.00 95.56 159 LEU A N 1
ATOM 1217 C CA . LEU A 1 159 ? 14.575 0.389 -18.540 1.00 95.56 159 LEU A CA 1
ATOM 1218 C C . LEU A 1 159 ? 13.853 1.022 -19.747 1.00 95.56 159 LEU A C 1
ATOM 1220 O O . LEU A 1 159 ? 13.470 2.188 -19.715 1.00 95.56 159 LEU A O 1
ATOM 1224 N N . GLN A 1 160 ? 13.632 0.232 -20.802 1.00 91.19 160 GLN A N 1
ATOM 1225 C CA . GLN A 1 160 ? 12.956 0.665 -22.042 1.00 91.19 160 GLN A CA 1
ATOM 1226 C C . GLN A 1 160 ? 11.461 0.317 -22.095 1.00 91.19 160 GLN A C 1
ATOM 1228 O O . GLN A 1 160 ? 10.775 0.629 -23.066 1.00 91.19 160 GLN A O 1
ATOM 1233 N N . ARG A 1 161 ? 10.952 -0.375 -21.075 1.00 92.88 161 ARG A N 1
ATOM 1234 C CA . ARG A 1 161 ? 9.567 -0.853 -21.005 1.00 92.88 161 ARG A CA 1
ATOM 1235 C C . ARG A 1 161 ? 8.822 -0.207 -19.837 1.00 92.88 161 ARG A C 1
ATOM 1237 O O . ARG A 1 161 ? 9.464 0.240 -18.888 1.00 92.88 161 ARG A O 1
ATOM 1244 N N . PRO A 1 162 ? 7.483 -0.215 -19.849 1.00 91.62 162 PRO A N 1
ATOM 1245 C CA . PRO A 1 162 ? 6.703 0.269 -18.720 1.00 91.62 162 PRO A CA 1
ATOM 1246 C C . PRO A 1 162 ? 6.975 -0.524 -17.439 1.00 91.62 162 PRO A C 1
ATOM 1248 O O . PRO A 1 162 ? 7.031 -1.754 -17.461 1.00 91.62 162 PRO A O 1
ATOM 1251 N N . MET A 1 163 ? 7.073 0.183 -16.316 1.00 94.62 163 MET A N 1
ATOM 1252 C CA . MET A 1 163 ? 7.077 -0.390 -14.971 1.00 94.62 163 MET A CA 1
ATOM 1253 C C . MET A 1 163 ? 6.111 0.413 -14.109 1.00 94.62 163 MET A C 1
ATOM 1255 O O . MET A 1 163 ? 6.183 1.642 -14.077 1.00 94.62 163 MET A O 1
ATOM 1259 N N . ARG A 1 164 ? 5.193 -0.273 -13.419 1.00 95.38 164 ARG A N 1
ATOM 1260 C CA . ARG A 1 164 ? 4.272 0.395 -12.492 1.00 95.38 164 ARG A CA 1
ATOM 1261 C C . ARG A 1 164 ? 5.057 0.877 -11.280 1.00 95.38 164 ARG A C 1
ATOM 1263 O O . ARG A 1 164 ? 5.639 0.062 -10.566 1.00 95.38 164 ARG A O 1
ATOM 1270 N N . VAL A 1 165 ? 5.056 2.188 -11.063 1.00 97.88 165 VAL A N 1
ATOM 1271 C CA . VAL A 1 165 ? 5.633 2.838 -9.884 1.00 97.88 165 VAL A CA 1
ATOM 1272 C C . VAL A 1 165 ? 4.486 3.216 -8.953 1.00 97.88 165 VAL A C 1
ATOM 1274 O O . VAL A 1 165 ? 3.590 3.955 -9.351 1.00 97.88 165 VAL A O 1
ATOM 1277 N N . VAL A 1 166 ? 4.500 2.662 -7.745 1.00 98.44 166 VAL A N 1
ATOM 1278 C CA . VAL A 1 166 ? 3.367 2.645 -6.816 1.00 98.44 166 VAL A CA 1
ATOM 1279 C C . VAL A 1 166 ? 3.730 3.452 -5.570 1.00 98.44 166 VAL A C 1
ATOM 1281 O O . VAL A 1 166 ? 4.550 2.980 -4.777 1.00 98.44 166 VAL A O 1
ATOM 1284 N N . PRO A 1 167 ? 3.151 4.648 -5.363 1.00 98.44 167 PRO A N 1
ATOM 1285 C CA . PRO A 1 167 ? 3.324 5.362 -4.107 1.00 98.44 167 PRO A CA 1
ATOM 1286 C C . PRO A 1 167 ? 2.636 4.592 -2.977 1.00 98.44 167 PRO A C 1
ATOM 1288 O O . PRO A 1 167 ? 1.509 4.108 -3.128 1.00 98.44 167 PRO A O 1
ATOM 1291 N N . LEU A 1 168 ? 3.336 4.457 -1.854 1.00 98.12 168 LEU A N 1
ATOM 1292 C CA . LEU A 1 168 ? 2.822 3.875 -0.625 1.00 98.12 168 LEU A CA 1
ATOM 1293 C C . LEU A 1 168 ? 2.683 4.976 0.431 1.00 98.12 168 LEU A C 1
ATOM 1295 O O . LEU A 1 168 ? 3.677 5.449 0.983 1.00 98.12 168 LEU A O 1
ATOM 1299 N N . PHE A 1 169 ? 1.432 5.342 0.712 1.00 97.25 169 PHE A N 1
ATOM 1300 C CA . PHE A 1 169 ? 1.072 6.342 1.716 1.00 97.25 169 PHE A CA 1
ATOM 1301 C C . PHE A 1 169 ? 0.931 5.658 3.085 1.00 97.25 169 PHE A C 1
ATOM 1303 O O . PHE A 1 169 ? 0.056 4.807 3.279 1.00 97.25 169 PHE A O 1
ATOM 1310 N N . GLU A 1 170 ? 1.845 5.968 4.012 1.00 91.75 170 GLU A N 1
ATOM 1311 C CA . GLU A 1 170 ? 2.032 5.228 5.275 1.00 91.75 170 GLU A CA 1
ATOM 1312 C C . GLU A 1 170 ? 1.831 6.066 6.543 1.00 91.75 170 GLU A C 1
ATOM 1314 O O . GLU A 1 170 ? 1.693 5.473 7.610 1.00 91.75 170 GLU A O 1
ATOM 1319 N N . THR A 1 171 ? 1.781 7.398 6.467 1.00 91.81 171 THR A N 1
ATOM 1320 C CA . THR A 1 171 ? 1.460 8.272 7.613 1.00 91.81 171 THR A CA 1
ATOM 1321 C C . THR A 1 171 ? 0.074 8.901 7.473 1.00 91.81 171 THR A C 1
ATOM 1323 O O . THR A 1 171 ? -0.542 8.839 6.410 1.00 91.81 171 THR A O 1
ATOM 1326 N N . LEU A 1 172 ? -0.445 9.504 8.548 1.00 91.62 172 LEU A N 1
ATOM 1327 C CA . LEU A 1 172 ? -1.723 10.218 8.496 1.00 91.62 172 LEU A CA 1
ATOM 1328 C C . LEU A 1 172 ? -1.675 11.382 7.493 1.00 91.62 172 LEU A C 1
ATOM 1330 O O . LEU A 1 172 ? -2.583 11.526 6.680 1.00 91.62 172 LEU A O 1
ATOM 1334 N N . ALA A 1 173 ? -0.587 12.156 7.516 1.00 93.31 173 ALA A N 1
ATOM 1335 C CA . ALA A 1 173 ? -0.383 13.271 6.596 1.00 93.31 173 ALA A CA 1
ATOM 1336 C C . ALA A 1 173 ? -0.286 12.796 5.138 1.00 93.31 173 ALA A C 1
ATOM 1338 O O . ALA A 1 173 ? -0.900 13.393 4.258 1.00 93.31 173 ALA A O 1
ATOM 1339 N N . ASP A 1 174 ? 0.420 11.689 4.891 1.00 94.06 174 ASP A N 1
ATOM 1340 C CA . ASP A 1 174 ? 0.544 11.114 3.548 1.00 94.06 174 ASP A CA 1
ATOM 1341 C C . ASP A 1 174 ? -0.804 10.609 3.019 1.00 94.06 174 ASP A C 1
ATOM 1343 O O . ASP A 1 174 ? -1.106 10.780 1.843 1.00 94.06 174 ASP A O 1
ATOM 1347 N N . LEU A 1 175 ? -1.634 10.000 3.875 1.00 95.56 175 LEU A N 1
ATOM 1348 C CA . LEU A 1 175 ? -2.976 9.546 3.496 1.00 95.56 175 LEU A CA 1
ATOM 1349 C C . LEU A 1 175 ? -3.897 10.720 3.151 1.00 95.56 175 LEU A C 1
ATOM 1351 O O . LEU A 1 175 ? -4.612 10.650 2.152 1.00 95.56 175 LEU A O 1
ATOM 1355 N N . ASP A 1 176 ? -3.857 11.800 3.933 1.00 93.50 176 ASP A N 1
ATOM 1356 C CA . ASP A 1 176 ? -4.612 13.018 3.627 1.00 93.50 176 ASP A CA 1
ATOM 1357 C C . ASP A 1 176 ? -4.090 13.695 2.339 1.00 93.50 176 ASP A C 1
ATOM 1359 O O . ASP A 1 176 ? -4.876 14.252 1.570 1.00 93.50 176 ASP A O 1
ATOM 1363 N N . ASN A 1 177 ? -2.786 13.583 2.045 1.00 95.38 177 ASN A N 1
ATOM 1364 C CA . ASN A 1 177 ? -2.166 14.124 0.830 1.00 95.38 177 ASN A CA 1
ATOM 1365 C C . ASN A 1 177 ? -2.224 13.179 -0.391 1.00 95.38 177 ASN A C 1
ATOM 1367 O O . ASN A 1 177 ? -1.882 13.584 -1.504 1.00 95.38 177 ASN A O 1
ATOM 1371 N N . ALA A 1 178 ? -2.691 11.938 -0.229 1.00 97.94 178 ALA A N 1
ATOM 1372 C CA . ALA A 1 178 ? -2.708 10.936 -1.295 1.00 97.94 178 ALA A CA 1
ATOM 1373 C C . ALA A 1 178 ? -3.530 11.388 -2.513 1.00 97.94 178 ALA A C 1
ATOM 1375 O O . ALA A 1 178 ? -3.102 11.222 -3.655 1.00 97.94 178 ALA A O 1
ATOM 1376 N N . GLY A 1 179 ? -4.698 11.993 -2.271 1.00 98.00 179 GLY A N 1
ATOM 1377 C CA . GLY A 1 179 ? -5.550 12.555 -3.320 1.00 98.00 179 GLY A CA 1
ATOM 1378 C C . GLY A 1 179 ? -4.827 13.636 -4.137 1.00 98.00 179 GLY A C 1
ATOM 1379 O O . GLY A 1 179 ? -4.617 13.427 -5.331 1.00 98.00 179 GLY A O 1
ATOM 1380 N N . PRO A 1 180 ? -4.395 14.750 -3.515 1.00 97.75 180 PRO A N 1
ATOM 1381 C CA . PRO A 1 180 ? -3.635 15.806 -4.191 1.00 97.75 180 PRO A CA 1
ATOM 1382 C C . PRO A 1 180 ? -2.415 15.316 -4.989 1.00 97.75 180 PRO A C 1
ATOM 1384 O O . PRO A 1 180 ? -2.177 15.785 -6.105 1.00 97.75 180 PRO A O 1
ATOM 1387 N N . VAL A 1 181 ? -1.657 14.347 -4.462 1.00 98.50 181 VAL A N 1
ATOM 1388 C CA . VAL A 1 181 ? -0.493 13.771 -5.160 1.00 98.50 181 VAL A CA 1
ATOM 1389 C C . VAL A 1 181 ? -0.904 13.048 -6.442 1.00 98.50 181 VAL A C 1
ATOM 1391 O O . VAL A 1 181 ? -0.322 13.291 -7.502 1.00 98.50 181 VAL A O 1
ATOM 1394 N N . ILE A 1 182 ? -1.914 12.176 -6.375 1.00 98.50 182 ILE A N 1
ATOM 1395 C CA . ILE A 1 182 ? -2.386 11.434 -7.552 1.00 98.50 182 ILE A CA 1
ATOM 1396 C C . ILE A 1 182 ? -3.077 12.360 -8.556 1.00 98.50 182 ILE A C 1
ATOM 1398 O O . ILE A 1 182 ? -2.868 12.212 -9.757 1.00 98.50 182 ILE A O 1
ATOM 1402 N N . GLU A 1 183 ? -3.838 13.350 -8.091 1.00 98.25 183 GLU A N 1
ATOM 1403 C CA . GLU A 1 183 ? -4.449 14.372 -8.946 1.00 98.25 183 GLU A CA 1
ATOM 1404 C C . GLU A 1 183 ? -3.388 15.166 -9.717 1.00 98.25 183 GLU A C 1
ATOM 1406 O O . GLU A 1 183 ? -3.502 15.325 -10.933 1.00 98.25 183 GLU A O 1
ATOM 1411 N N . THR A 1 184 ? -2.305 15.564 -9.039 1.00 98.31 184 THR A N 1
ATOM 1412 C CA . THR A 1 184 ? -1.150 16.209 -9.676 1.00 98.31 184 THR A CA 1
ATOM 1413 C C . THR A 1 184 ? -0.551 15.296 -10.741 1.00 98.31 184 THR A C 1
ATOM 1415 O O . THR A 1 184 ? -0.457 15.699 -11.896 1.00 98.31 184 THR A O 1
ATOM 1418 N N . LEU A 1 185 ? -0.199 14.050 -10.397 1.00 98.31 185 LEU A N 1
ATOM 1419 C CA . LEU A 1 185 ? 0.400 13.098 -11.340 1.00 98.31 185 LEU A CA 1
ATOM 1420 C C . LEU A 1 185 ? -0.471 12.872 -12.579 1.00 98.31 185 LEU A C 1
ATOM 1422 O O . LEU A 1 185 ? 0.030 12.949 -13.700 1.00 98.31 185 LEU A O 1
ATOM 1426 N N . LEU A 1 186 ? -1.770 12.624 -12.402 1.00 97.94 186 LEU A N 1
ATOM 1427 C CA . LEU A 1 186 ? -2.690 12.385 -13.516 1.00 97.94 186 LEU A CA 1
ATOM 1428 C C . LEU A 1 186 ? -2.923 13.637 -14.372 1.00 97.94 186 LEU A C 1
ATOM 1430 O O . LEU A 1 186 ? -3.151 13.504 -15.575 1.00 97.94 186 LEU A O 1
ATOM 1434 N N . G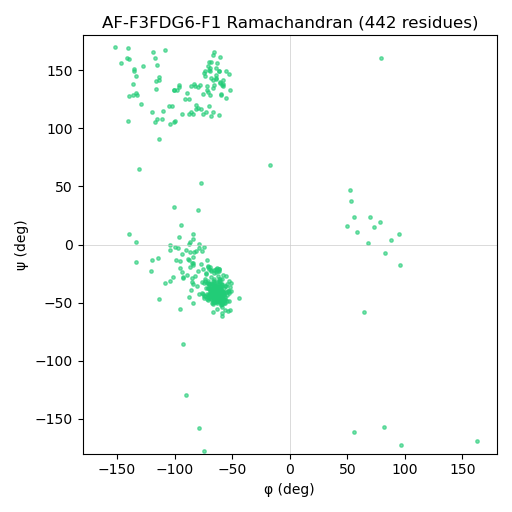LY A 1 187 ? -2.795 14.830 -13.784 1.00 97.19 187 GLY A N 1
ATOM 1435 C CA . GLY A 1 187 ? -2.832 16.107 -14.495 1.00 97.19 187 GLY A CA 1
ATOM 1436 C C . GLY A 1 187 ? -1.597 16.389 -15.359 1.00 97.19 187 GLY A C 1
ATOM 1437 O O . GLY A 1 187 ? -1.671 17.217 -16.266 1.00 97.19 187 GLY A O 1
ATOM 1438 N N . LEU A 1 188 ? -0.468 15.702 -15.139 1.00 96.94 188 LEU A N 1
ATOM 1439 C CA . LEU A 1 188 ? 0.757 15.888 -15.925 1.00 96.94 188 LEU A CA 1
ATOM 1440 C C . LEU A 1 188 ? 0.684 15.104 -17.252 1.00 96.94 188 LEU A C 1
ATOM 1442 O O . LEU A 1 188 ? 0.730 13.868 -17.234 1.00 96.94 188 LEU A O 1
ATOM 1446 N N . PRO A 1 189 ? 0.704 15.760 -18.434 1.00 92.50 189 PRO A N 1
ATOM 1447 C CA . PRO A 1 189 ? 0.607 15.060 -19.723 1.00 92.50 189 PRO A CA 1
ATOM 1448 C C . PRO A 1 189 ? 1.724 14.027 -19.946 1.00 92.50 189 PRO A C 1
ATOM 1450 O O . PRO A 1 189 ? 1.512 12.955 -20.523 1.00 92.50 189 PRO A O 1
ATOM 1453 N N . GLY A 1 190 ? 2.929 14.329 -19.450 1.00 89.88 190 GLY A N 1
ATOM 1454 C CA . GLY A 1 190 ? 4.075 13.423 -19.514 1.00 89.88 190 GLY A CA 1
ATOM 1455 C C . GLY A 1 190 ? 3.873 12.149 -18.693 1.00 89.88 190 GLY A C 1
ATOM 1456 O O . GLY A 1 190 ? 4.235 11.071 -19.150 1.00 89.88 190 GLY A O 1
ATOM 1457 N N . TYR A 1 191 ? 3.267 12.244 -17.508 1.00 95.81 191 TYR A N 1
ATOM 1458 C CA . TYR A 1 191 ? 2.943 11.067 -16.701 1.00 95.81 191 TYR A CA 1
ATOM 1459 C C . TYR A 1 191 ? 1.798 10.273 -17.334 1.00 95.81 191 TYR A C 1
ATOM 1461 O O . TYR A 1 191 ? 1.925 9.068 -17.546 1.00 95.81 191 TYR A O 1
ATOM 1469 N N . ARG A 1 192 ? 0.717 10.961 -17.727 1.00 93.12 192 ARG A N 1
ATOM 1470 C CA . ARG A 1 192 ? -0.485 10.343 -18.300 1.00 93.12 192 ARG A CA 1
ATOM 1471 C C . ARG A 1 192 ? -0.191 9.517 -19.552 1.00 93.12 192 ARG A C 1
ATOM 1473 O O . ARG A 1 192 ? -0.725 8.421 -19.686 1.00 93.12 192 ARG A O 1
ATOM 1480 N N . SER A 1 193 ? 0.679 10.008 -20.437 1.00 90.31 193 SER A N 1
ATOM 1481 C CA . SER A 1 193 ? 1.087 9.297 -21.663 1.00 90.31 193 SER A CA 1
ATOM 1482 C C . SER A 1 193 ? 1.961 8.061 -21.413 1.00 90.31 193 SER A C 1
ATOM 1484 O O . SER A 1 193 ? 2.020 7.180 -22.266 1.00 90.31 193 SER A O 1
ATOM 1486 N N . ARG A 1 194 ? 2.622 7.980 -20.250 1.00 90.19 194 ARG A N 1
ATOM 1487 C CA . ARG A 1 194 ? 3.452 6.843 -19.820 1.00 90.19 194 ARG A CA 1
ATOM 1488 C C . ARG A 1 194 ? 2.731 5.898 -18.855 1.00 90.19 194 ARG A C 1
ATOM 1490 O O . ARG A 1 194 ? 3.319 4.906 -18.429 1.00 90.19 194 ARG A O 1
ATOM 1497 N N . LEU A 1 195 ? 1.488 6.193 -18.473 1.00 92.19 195 LEU A N 1
ATOM 1498 C CA . LEU A 1 195 ? 0.711 5.324 -17.598 1.00 92.19 195 LEU A CA 1
ATOM 1499 C C . LEU A 1 195 ? 0.213 4.112 -18.398 1.00 92.19 195 LEU A C 1
ATOM 1501 O O . LEU A 1 195 ? -0.629 4.240 -19.284 1.00 92.19 195 LEU A O 1
ATOM 1505 N N . HIS A 1 196 ? 0.736 2.930 -18.074 1.00 88.50 196 HIS A N 1
ATOM 1506 C CA . HIS A 1 196 ? 0.337 1.669 -18.696 1.00 88.50 196 HIS A CA 1
ATOM 1507 C C . HIS A 1 196 ? -0.434 0.795 -17.703 1.00 88.50 196 HIS A C 1
ATOM 1509 O O . HIS A 1 196 ? 0.130 0.301 -16.724 1.00 88.50 196 HIS A O 1
ATOM 1515 N N . GLY A 1 197 ? -1.714 0.558 -17.999 1.00 90.62 197 GLY A N 1
ATOM 1516 C CA . GLY A 1 197 ? -2.633 -0.136 -17.096 1.00 90.62 197 GLY A CA 1
ATOM 1517 C C . GLY A 1 197 ? -3.210 0.801 -16.025 1.00 90.62 197 GLY A C 1
ATOM 1518 O O . GLY A 1 197 ? -3.258 2.012 -16.251 1.00 90.62 197 GLY A O 1
ATOM 1519 N N . PRO A 1 198 ? -3.672 0.261 -14.884 1.00 95.31 198 PRO A N 1
ATOM 1520 C CA . PRO A 1 198 ? -4.268 1.071 -13.830 1.00 95.31 198 PRO A CA 1
ATOM 1521 C C . PRO A 1 198 ? -3.237 1.964 -13.130 1.00 95.31 198 PRO A C 1
ATOM 1523 O O . PRO A 1 198 ? -2.064 1.595 -13.002 1.00 95.31 198 PRO A O 1
ATOM 1526 N N . GLN A 1 199 ? -3.698 3.101 -12.603 1.00 97.50 199 GLN A N 1
ATOM 1527 C CA . GLN A 1 199 ? -2.993 3.804 -11.539 1.00 97.50 199 GLN A CA 1
ATOM 1528 C C . GLN A 1 199 ? -3.047 2.926 -10.299 1.00 97.50 199 GLN A C 1
ATOM 1530 O O . GLN A 1 199 ? -4.111 2.687 -9.734 1.00 97.50 199 GLN A O 1
ATOM 1535 N N . GLU A 1 200 ? -1.893 2.443 -9.872 1.00 98.00 200 GLU A N 1
ATOM 1536 C CA . GLU A 1 200 ? -1.798 1.628 -8.677 1.00 98.00 200 GLU A CA 1
ATOM 1537 C C . GLU A 1 200 ? -1.309 2.473 -7.496 1.00 98.00 200 GLU A C 1
ATOM 1539 O O . GLU A 1 200 ? -0.359 3.246 -7.633 1.00 98.00 200 GLU A O 1
ATOM 1544 N N . VAL A 1 201 ? -1.976 2.344 -6.347 1.00 98.31 201 VAL A N 1
ATOM 1545 C CA . VAL A 1 201 ? -1.657 3.063 -5.104 1.00 98.31 201 VAL A CA 1
ATOM 1546 C C . VAL A 1 201 ? -1.661 2.077 -3.948 1.00 98.31 201 VAL A C 1
ATOM 1548 O O . VAL A 1 201 ? -2.618 1.320 -3.785 1.00 98.31 201 VAL A O 1
ATOM 1551 N N . MET A 1 202 ? -0.612 2.087 -3.126 1.00 98.06 202 MET A N 1
ATOM 1552 C CA . MET A 1 202 ? -0.541 1.226 -1.951 1.00 98.06 202 MET A CA 1
ATOM 1553 C C . MET A 1 202 ? -0.946 1.988 -0.687 1.00 98.06 202 MET A C 1
ATOM 1555 O O . MET A 1 202 ? -0.477 3.095 -0.430 1.00 98.06 202 MET A O 1
ATOM 1559 N N . ILE A 1 203 ? -1.803 1.371 0.126 1.00 95.19 203 ILE A N 1
ATOM 1560 C CA . ILE A 1 203 ? -2.296 1.944 1.383 1.00 95.19 203 ILE A CA 1
ATOM 1561 C C . ILE A 1 203 ? -1.607 1.254 2.561 1.00 95.19 203 ILE A C 1
ATOM 1563 O O . ILE A 1 203 ? -1.721 0.034 2.750 1.00 95.19 203 ILE A O 1
ATOM 1567 N N . GLY A 1 204 ? -0.880 2.033 3.362 1.00 91.19 204 GLY A N 1
ATOM 1568 C CA . GLY A 1 204 ? -0.224 1.578 4.581 1.00 91.19 204 GLY A CA 1
ATOM 1569 C C . GLY A 1 204 ? -1.194 1.532 5.757 1.00 91.19 204 GLY A C 1
ATOM 1570 O O . GLY A 1 204 ? -1.743 2.556 6.144 1.00 91.19 204 GLY A O 1
ATOM 1571 N N . TYR A 1 205 ? -1.395 0.350 6.351 1.00 85.69 205 TYR A N 1
ATOM 1572 C CA . TYR A 1 205 ? -2.297 0.198 7.500 1.00 85.69 205 TYR A CA 1
ATOM 1573 C C . TYR A 1 205 ? -1.581 0.269 8.844 1.00 85.69 205 TYR A C 1
ATOM 1575 O O . TYR A 1 205 ? -1.946 1.047 9.722 1.00 85.69 205 TYR A O 1
ATOM 1583 N N . SER A 1 206 ? -0.570 -0.583 9.021 1.00 85.50 206 SER A N 1
ATOM 1584 C CA . SER A 1 206 ? 0.128 -0.708 10.304 1.00 85.50 206 SER A CA 1
ATOM 1585 C C . SER A 1 206 ? 0.991 0.513 10.624 1.00 85.50 206 SER A C 1
ATOM 1587 O O . SER A 1 206 ? 1.063 0.917 11.781 1.00 85.50 206 SER A O 1
ATOM 1589 N N . ASP A 1 207 ? 1.641 1.099 9.618 1.00 86.69 207 ASP A N 1
ATOM 1590 C CA . ASP A 1 207 ? 2.480 2.283 9.804 1.00 86.69 207 ASP A CA 1
ATOM 1591 C C . ASP A 1 207 ? 1.636 3.527 10.136 1.00 86.69 207 ASP A C 1
ATOM 1593 O O . ASP A 1 207 ? 1.979 4.240 11.081 1.00 86.69 207 ASP A O 1
ATOM 1597 N N . SER A 1 208 ? 0.469 3.709 9.505 1.00 88.62 208 SER A N 1
ATOM 1598 C CA . SER A 1 208 ? -0.415 4.845 9.803 1.00 88.62 208 SER A CA 1
ATOM 1599 C C . SER A 1 208 ? -1.066 4.699 11.181 1.00 88.62 208 SER A C 1
ATOM 1601 O O . SER A 1 208 ? -1.184 5.667 11.928 1.00 88.62 208 SER A O 1
ATOM 1603 N N . ALA A 1 209 ? -1.425 3.471 11.574 1.00 91.00 209 ALA A N 1
ATOM 1604 C CA . ALA A 1 209 ? -1.898 3.184 12.927 1.00 91.00 209 ALA A CA 1
ATOM 1605 C C . ALA A 1 209 ? -0.805 3.402 13.987 1.00 91.00 209 ALA A C 1
ATOM 1607 O O . ALA A 1 209 ? -1.106 3.842 15.090 1.00 91.00 209 ALA A O 1
ATOM 1608 N N . LYS A 1 210 ? 0.471 3.147 13.668 1.00 90.94 210 LYS A N 1
ATOM 1609 C CA . LYS A 1 210 ? 1.593 3.477 14.562 1.00 90.94 210 LYS A CA 1
ATOM 1610 C C . LYS A 1 210 ? 1.797 4.992 14.694 1.00 90.94 210 LYS A C 1
ATOM 1612 O O . LYS A 1 210 ? 2.205 5.452 15.758 1.00 90.94 210 LYS A O 1
ATOM 1617 N N . ASP A 1 211 ? 1.545 5.758 13.636 1.00 88.75 211 ASP A N 1
ATOM 1618 C CA . ASP A 1 211 ? 1.665 7.223 13.630 1.00 88.75 211 ASP A CA 1
ATOM 1619 C C . ASP A 1 211 ? 0.561 7.912 14.458 1.00 88.75 211 ASP A C 1
ATOM 1621 O O . ASP A 1 211 ? 0.852 8.837 15.227 1.00 88.75 211 ASP A O 1
ATOM 1625 N N . ALA A 1 212 ? -0.681 7.438 14.320 1.00 92.19 212 ALA A N 1
ATOM 1626 C CA . ALA A 1 212 ? -1.888 8.162 14.726 1.00 92.19 212 ALA A CA 1
ATOM 1627 C C . ALA A 1 212 ? -2.916 7.336 15.536 1.00 92.19 212 ALA A C 1
ATOM 1629 O O . ALA A 1 212 ? -3.973 7.846 15.897 1.00 92.19 212 ALA A O 1
ATOM 1630 N N . GLY A 1 213 ? -2.644 6.069 15.843 1.00 93.12 213 GLY A N 1
ATOM 1631 C CA . GLY A 1 213 ? -3.632 5.165 16.438 1.00 93.12 213 GLY A CA 1
ATOM 1632 C C . GLY A 1 213 ? -4.617 4.611 15.401 1.00 93.12 213 GLY A C 1
ATOM 1633 O O . GLY A 1 213 ? -4.771 5.134 14.293 1.00 93.12 213 GLY A O 1
ATOM 1634 N N . THR A 1 214 ? -5.280 3.501 15.732 1.00 92.06 214 THR A N 1
ATOM 1635 C CA . THR A 1 214 ? -6.085 2.742 14.758 1.00 92.06 214 THR A CA 1
ATOM 1636 C C . THR A 1 214 ? -7.370 3.453 14.335 1.00 92.06 214 THR A C 1
ATOM 1638 O O . THR A 1 214 ? -7.756 3.306 13.176 1.00 92.06 214 THR A O 1
ATOM 1641 N N . THR A 1 215 ? -8.003 4.248 15.205 1.00 92.06 215 THR A N 1
ATOM 1642 C CA . THR A 1 215 ? -9.235 5.001 14.893 1.00 92.06 215 THR A CA 1
ATOM 1643 C C . THR A 1 215 ? -9.006 6.028 13.784 1.00 92.06 215 THR A C 1
ATOM 1645 O O . THR A 1 215 ? -9.662 5.981 12.742 1.00 92.06 215 THR A O 1
ATOM 1648 N N . ALA A 1 216 ? -8.030 6.922 13.974 1.00 94.25 216 ALA A N 1
ATOM 1649 C CA . ALA A 1 216 ? -7.710 7.976 13.014 1.00 94.25 216 ALA A CA 1
ATOM 1650 C C . ALA A 1 216 ? -7.137 7.403 11.713 1.00 94.25 216 ALA A C 1
ATOM 1652 O O . ALA A 1 216 ? -7.570 7.780 10.625 1.00 94.25 216 ALA A O 1
ATOM 1653 N N . ALA A 1 217 ? -6.229 6.427 11.815 1.00 93.44 217 ALA A N 1
ATOM 1654 C CA . ALA A 1 217 ? -5.668 5.746 10.653 1.00 93.44 217 ALA A CA 1
ATOM 1655 C C . ALA A 1 217 ? -6.747 5.073 9.793 1.00 93.44 217 ALA A C 1
ATOM 1657 O O . ALA A 1 217 ? -6.743 5.219 8.573 1.00 93.44 217 ALA A O 1
ATOM 1658 N N . ALA A 1 218 ? -7.684 4.353 10.416 1.00 93.50 218 ALA A N 1
ATOM 1659 C CA . ALA A 1 218 ? -8.773 3.688 9.711 1.00 93.50 218 ALA A CA 1
ATOM 1660 C C . ALA A 1 218 ? -9.662 4.671 8.945 1.00 93.50 218 ALA A C 1
ATOM 1662 O O . ALA A 1 218 ? -10.077 4.366 7.825 1.00 93.50 218 ALA A O 1
ATOM 1663 N N . TRP A 1 219 ? -9.959 5.823 9.550 1.00 96.31 219 TRP A N 1
ATOM 1664 C CA . TRP A 1 219 ? -10.783 6.851 8.928 1.00 96.31 219 TRP A CA 1
ATOM 1665 C C . TRP A 1 219 ? -10.059 7.560 7.783 1.00 96.31 219 TRP A C 1
ATOM 1667 O O . TRP A 1 219 ? -10.608 7.672 6.688 1.00 96.31 219 TRP A O 1
ATOM 1677 N N . ALA A 1 220 ? -8.794 7.934 7.982 1.00 96.44 220 ALA A N 1
ATOM 1678 C CA . ALA A 1 220 ? -7.968 8.528 6.936 1.00 96.44 220 ALA A CA 1
ATOM 1679 C C . ALA A 1 220 ? -7.819 7.601 5.722 1.00 96.44 220 ALA A C 1
ATOM 1681 O O . ALA A 1 220 ? -7.976 8.043 4.589 1.00 96.44 220 ALA A O 1
ATOM 1682 N N . GLN A 1 221 ? -7.629 6.295 5.942 1.00 95.69 221 GLN A N 1
ATOM 1683 C CA . GLN A 1 221 ? -7.610 5.298 4.863 1.00 95.69 221 GLN A CA 1
ATOM 1684 C C . GLN A 1 221 ? -8.924 5.242 4.084 1.00 95.69 221 GLN A C 1
ATOM 1686 O O . GLN A 1 221 ? -8.896 5.022 2.876 1.00 95.69 221 GLN A O 1
ATOM 1691 N N . TYR A 1 222 ? -10.069 5.372 4.759 1.00 95.94 222 TYR A N 1
ATOM 1692 C CA . TYR A 1 222 ? -11.374 5.359 4.100 1.00 95.94 222 TYR A CA 1
ATOM 1693 C C . TYR A 1 222 ? -11.539 6.597 3.214 1.00 95.94 222 TYR A C 1
ATOM 1695 O O . TYR A 1 222 ? -11.796 6.459 2.020 1.00 95.94 222 TYR A O 1
ATOM 1703 N N . ARG A 1 223 ? -11.288 7.792 3.771 1.00 96.88 223 ARG A N 1
ATOM 1704 C CA . ARG A 1 223 ? -11.365 9.064 3.034 1.00 96.88 223 ARG A CA 1
ATOM 1705 C C . ARG A 1 223 ? -10.388 9.117 1.859 1.00 96.88 223 ARG A C 1
ATOM 1707 O O . ARG A 1 223 ? -10.770 9.528 0.768 1.00 96.88 223 ARG A O 1
ATOM 1714 N N . ALA A 1 224 ? -9.146 8.672 2.060 1.00 97.44 224 ALA A N 1
ATOM 1715 C CA . ALA A 1 224 ? -8.131 8.643 1.012 1.00 97.44 224 ALA A CA 1
ATOM 1716 C C . ALA A 1 224 ? -8.567 7.750 -0.157 1.00 97.44 224 ALA A C 1
ATOM 1718 O O . ALA A 1 224 ? -8.496 8.161 -1.309 1.00 97.44 224 ALA A O 1
ATOM 1719 N N . GLN A 1 225 ? -9.077 6.549 0.131 1.00 97.38 225 GLN A N 1
ATOM 1720 C CA . GLN A 1 225 ? -9.575 5.639 -0.901 1.00 97.38 225 GLN A CA 1
ATOM 1721 C C . GLN A 1 225 ? -10.792 6.206 -1.646 1.00 97.38 225 GLN A C 1
ATOM 1723 O O . GLN A 1 225 ? -10.819 6.118 -2.869 1.00 97.38 225 GLN A O 1
ATOM 1728 N N . GLU A 1 226 ? -11.755 6.830 -0.953 1.00 96.56 226 GLU A N 1
ATOM 1729 C CA . GLU A 1 226 ? -12.870 7.539 -1.607 1.00 96.56 226 GLU A CA 1
ATOM 1730 C C . GLU A 1 226 ? -12.361 8.613 -2.571 1.00 96.56 226 GLU A C 1
ATOM 1732 O O . GLU A 1 226 ? -12.722 8.618 -3.748 1.00 96.56 226 GLU A O 1
ATOM 1737 N N . ARG A 1 227 ? -11.453 9.475 -2.099 1.00 97.81 227 ARG A N 1
ATOM 1738 C CA . ARG A 1 227 ? -10.903 10.561 -2.913 1.00 97.81 227 ARG A CA 1
ATOM 1739 C C . ARG A 1 227 ? -10.123 10.035 -4.120 1.00 97.81 227 ARG A C 1
ATOM 1741 O O . ARG A 1 227 ? -10.241 10.589 -5.209 1.00 97.81 227 ARG A O 1
ATOM 1748 N N . LEU A 1 228 ? -9.350 8.962 -3.955 1.00 98.44 228 LEU A N 1
ATOM 1749 C CA . LEU A 1 228 ? -8.616 8.321 -5.051 1.00 98.44 228 LEU A CA 1
ATOM 1750 C C . LEU A 1 228 ? -9.557 7.726 -6.105 1.00 98.44 228 LEU A C 1
ATOM 1752 O O . LEU A 1 228 ? -9.292 7.876 -7.299 1.00 98.44 228 LEU A O 1
ATOM 1756 N N . VAL A 1 229 ? -10.650 7.080 -5.679 1.00 97.50 229 VAL A N 1
ATOM 1757 C CA . VAL A 1 229 ? -11.687 6.554 -6.583 1.00 97.50 229 VAL A CA 1
ATOM 1758 C C . VAL A 1 229 ? -12.305 7.689 -7.397 1.00 97.50 229 VAL A C 1
ATOM 1760 O O . VAL A 1 229 ? -12.413 7.571 -8.616 1.00 97.50 229 VAL A O 1
ATOM 1763 N N . GLU A 1 230 ? -12.668 8.797 -6.749 1.00 97.75 230 GLU A N 1
ATOM 1764 C CA . GLU A 1 230 ? -13.227 9.977 -7.417 1.00 97.75 230 GLU A CA 1
ATOM 1765 C C . GLU A 1 230 ? -12.259 10.563 -8.449 1.00 97.75 230 GLU A C 1
ATOM 1767 O O . GLU A 1 230 ? -12.623 10.689 -9.615 1.00 97.75 230 GLU A O 1
ATOM 1772 N N . ILE A 1 231 ? -11.009 10.840 -8.056 1.00 98.19 231 ILE A N 1
ATOM 1773 C CA . ILE A 1 231 ? -9.988 11.406 -8.951 1.00 98.19 231 ILE A CA 1
ATOM 1774 C C . ILE A 1 231 ? -9.770 10.504 -10.168 1.00 98.19 231 ILE A C 1
ATOM 1776 O O . ILE A 1 231 ? -9.757 10.981 -11.302 1.00 98.19 231 ILE A O 1
ATOM 1780 N N . CYS A 1 232 ? -9.595 9.198 -9.954 1.00 97.62 232 CYS A N 1
ATOM 1781 C CA . CYS A 1 232 ? -9.321 8.271 -11.048 1.00 97.62 232 CYS A CA 1
ATOM 1782 C C . CYS A 1 232 ? -10.530 8.131 -11.981 1.00 97.62 232 CYS A C 1
ATOM 1784 O O . CYS A 1 232 ? -10.356 8.1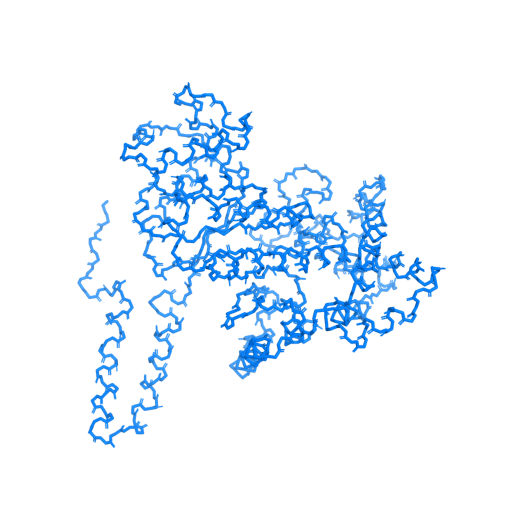24 -13.199 1.00 97.62 232 CYS A O 1
ATOM 1786 N N . ARG A 1 233 ? -11.755 8.103 -11.439 1.00 96.88 233 ARG A N 1
ATOM 1787 C CA . ARG A 1 233 ? -12.987 8.118 -12.240 1.00 96.88 233 ARG A CA 1
ATOM 1788 C C . ARG A 1 233 ? -13.068 9.375 -13.104 1.00 96.88 233 ARG A C 1
ATOM 1790 O O . ARG A 1 233 ? -13.303 9.262 -14.306 1.00 96.88 233 ARG A O 1
ATOM 1797 N N . ASP A 1 234 ? -12.844 10.545 -12.515 1.00 97.31 234 ASP A N 1
ATOM 1798 C CA . ASP A 1 234 ? -12.956 11.834 -13.203 1.00 97.31 234 ASP A CA 1
ATOM 1799 C C . ASP A 1 234 ? -11.864 11.992 -14.285 1.00 97.31 234 ASP A C 1
ATOM 1801 O O . ASP A 1 234 ? -12.111 12.565 -15.344 1.00 97.31 234 ASP A O 1
ATOM 1805 N N . GLN A 1 235 ? -10.685 11.395 -14.072 1.00 96.19 235 GLN A N 1
ATOM 1806 C CA . GLN A 1 235 ? -9.570 11.340 -15.033 1.00 96.19 235 GLN A CA 1
ATOM 1807 C C . GLN A 1 235 ? -9.645 10.159 -16.024 1.00 96.19 235 GLN A C 1
ATOM 1809 O O . GLN A 1 235 ? -8.734 9.973 -16.844 1.00 96.19 235 GLN A O 1
ATOM 1814 N N . GLN A 1 236 ? -10.705 9.344 -15.954 1.00 95.50 236 GLN A N 1
ATOM 1815 C CA . GLN A 1 236 ? -10.899 8.137 -16.767 1.00 95.50 236 GLN A CA 1
ATOM 1816 C C . GLN A 1 236 ? -9.687 7.186 -16.706 1.00 95.50 236 GLN A C 1
ATOM 1818 O O . GLN A 1 236 ? -9.152 6.723 -17.720 1.00 95.50 236 GLN A O 1
ATOM 1823 N N . VAL A 1 237 ? -9.214 6.940 -15.488 1.00 96.12 237 VAL A N 1
ATOM 1824 C CA . VAL A 1 237 ? -8.116 6.035 -15.147 1.00 96.12 237 VAL A CA 1
ATOM 1825 C C . VAL A 1 237 ? -8.666 4.911 -14.283 1.00 96.12 237 VAL A C 1
ATOM 1827 O O . VAL A 1 237 ? -9.395 5.145 -13.324 1.00 96.12 237 VAL A O 1
ATOM 1830 N N . GLU A 1 238 ? -8.297 3.676 -14.604 1.00 96.12 238 GLU A N 1
ATOM 1831 C CA . GLU A 1 238 ? -8.566 2.546 -13.719 1.00 96.12 238 GLU A CA 1
ATOM 1832 C C . GLU A 1 238 ? -7.690 2.667 -12.462 1.00 96.12 238 GLU A C 1
ATOM 1834 O O . GLU A 1 238 ? -6.477 2.839 -12.574 1.00 96.12 238 GLU A O 1
ATOM 1839 N N . LEU A 1 239 ? -8.285 2.575 -11.273 1.00 97.56 239 LEU A N 1
ATOM 1840 C CA . LEU A 1 239 ? -7.564 2.552 -9.999 1.00 97.56 239 LEU A CA 1
ATOM 1841 C C . LEU A 1 239 ? -7.364 1.104 -9.543 1.00 97.56 239 LEU A C 1
ATOM 1843 O O . LEU A 1 239 ? -8.303 0.312 -9.547 1.00 97.56 239 LEU A O 1
ATOM 1847 N N . LEU A 1 240 ? -6.156 0.776 -9.088 1.00 97.56 240 LEU A N 1
ATOM 1848 C CA . LEU A 1 240 ? -5.867 -0.454 -8.357 1.00 97.56 240 LEU A CA 1
ATOM 1849 C C . LEU A 1 240 ? -5.326 -0.106 -6.971 1.00 97.56 240 LEU A C 1
ATOM 1851 O O . LEU A 1 240 ? -4.229 0.436 -6.839 1.00 97.56 240 LEU A O 1
ATOM 1855 N N . LEU A 1 241 ? -6.078 -0.448 -5.930 1.00 97.44 241 LEU A N 1
ATOM 1856 C CA . LEU A 1 241 ? -5.616 -0.290 -4.556 1.00 97.44 241 LEU A CA 1
ATOM 1857 C C . LEU A 1 241 ? -4.849 -1.535 -4.111 1.00 97.44 241 LEU A C 1
ATOM 1859 O O . LEU A 1 241 ? -5.345 -2.661 -4.165 1.00 97.44 241 LEU A O 1
ATOM 1863 N N . PHE A 1 242 ? -3.619 -1.315 -3.655 1.00 96.62 242 PHE A N 1
ATOM 1864 C CA . PHE A 1 242 ? -2.776 -2.335 -3.056 1.00 96.62 242 PHE A CA 1
ATOM 1865 C C . PHE A 1 242 ? -2.826 -2.213 -1.529 1.00 96.62 242 PHE A C 1
ATOM 1867 O O . PHE A 1 242 ? -2.242 -1.320 -0.915 1.00 96.62 242 PHE A O 1
ATOM 1874 N N . HIS A 1 243 ? -3.522 -3.141 -0.883 1.00 92.81 243 HIS A N 1
ATOM 1875 C CA . HIS A 1 243 ? -3.690 -3.136 0.563 1.00 92.81 243 HIS A CA 1
ATOM 1876 C C . HIS A 1 243 ? -2.451 -3.700 1.281 1.00 92.81 243 HIS A C 1
ATOM 1878 O O . HIS A 1 243 ? -2.092 -4.872 1.118 1.00 92.81 243 HIS A O 1
ATOM 1884 N N . GLY A 1 244 ? -1.789 -2.870 2.094 1.00 83.56 244 GLY A N 1
ATOM 1885 C CA . GLY A 1 244 ? -0.631 -3.257 2.900 1.00 83.56 244 GLY A CA 1
ATOM 1886 C C . GLY A 1 244 ? -0.955 -4.122 4.128 1.00 83.56 244 GLY A C 1
ATOM 1887 O O . GLY A 1 244 ? -2.100 -4.477 4.408 1.00 83.56 244 GLY A O 1
ATOM 1888 N N . ARG A 1 245 ? 0.084 -4.455 4.906 1.00 71.38 245 ARG A N 1
ATOM 1889 C CA . ARG A 1 245 ? -0.026 -5.322 6.094 1.00 71.38 245 ARG A CA 1
ATOM 1890 C C . ARG A 1 245 ? -0.828 -4.683 7.226 1.00 71.38 245 ARG A C 1
ATOM 1892 O O . ARG A 1 245 ? -0.632 -3.517 7.569 1.00 71.38 245 ARG A O 1
ATOM 1899 N N . GLY A 1 246 ? -1.614 -5.517 7.903 1.00 59.84 246 GLY A N 1
ATOM 1900 C CA . GLY A 1 246 ? -2.249 -5.208 9.182 1.00 59.84 246 GLY A CA 1
ATOM 1901 C C . GLY A 1 246 ? -3.609 -4.522 9.113 1.00 59.84 246 GLY A C 1
ATOM 1902 O O . GLY A 1 246 ? -4.157 -4.233 10.171 1.00 59.84 246 GLY A O 1
ATOM 1903 N N . GLY A 1 247 ? -4.165 -4.315 7.917 1.00 58.03 247 GLY A N 1
ATOM 1904 C CA . GLY A 1 247 ? -5.588 -4.021 7.764 1.00 58.03 247 GLY A CA 1
ATOM 1905 C C . GLY A 1 247 ? -6.463 -5.211 8.179 1.00 58.03 247 GLY A C 1
ATOM 1906 O O . GLY A 1 247 ? -5.982 -6.343 8.291 1.00 58.03 247 GLY A O 1
ATOM 1907 N N . THR A 1 248 ? -7.761 -4.959 8.358 1.00 55.78 248 THR A N 1
ATOM 1908 C CA . THR A 1 248 ? -8.793 -5.972 8.660 1.00 55.78 248 THR A CA 1
ATOM 1909 C C . THR A 1 248 ? -8.753 -7.153 7.678 1.00 55.78 248 THR A C 1
ATOM 1911 O O . THR A 1 248 ? -8.942 -8.295 8.084 1.00 55.78 248 THR A O 1
ATOM 1914 N N . VAL A 1 249 ? -8.399 -6.895 6.412 1.00 52.62 249 VAL A N 1
ATOM 1915 C CA . VAL A 1 249 ? -8.251 -7.898 5.341 1.00 52.62 249 VAL A CA 1
ATOM 1916 C C . VAL A 1 249 ? -7.076 -8.872 5.584 1.00 52.62 249 VAL A C 1
ATOM 1918 O O . VAL A 1 249 ? -7.189 -10.079 5.363 1.00 52.62 249 VAL A O 1
ATOM 1921 N N . GLY A 1 250 ? -5.924 -8.371 6.043 1.00 49.38 250 GLY A N 1
ATOM 1922 C CA . GLY A 1 250 ? -4.659 -9.123 6.031 1.00 49.38 250 GLY A CA 1
ATOM 1923 C C . GLY A 1 250 ? -4.419 -10.020 7.249 1.00 49.38 250 GLY A C 1
ATOM 1924 O O . GLY A 1 250 ? -3.609 -10.940 7.176 1.00 49.38 250 GLY A O 1
ATOM 1925 N N . ARG A 1 251 ? -5.116 -9.777 8.367 1.00 51.28 251 ARG A N 1
ATOM 1926 C CA . ARG A 1 251 ? -4.823 -10.422 9.663 1.00 51.28 251 ARG A CA 1
ATOM 1927 C C . ARG A 1 251 ? -5.566 -11.730 9.925 1.00 51.28 251 ARG A C 1
ATOM 1929 O O . ARG A 1 251 ? -5.356 -12.314 10.981 1.00 51.28 251 ARG A O 1
ATOM 1936 N N . GLY A 1 252 ? -6.476 -12.150 9.039 1.00 43.38 252 GLY A N 1
ATOM 1937 C CA . GLY A 1 252 ? -7.313 -13.355 9.203 1.00 43.38 252 GLY A CA 1
ATOM 1938 C C . GLY A 1 252 ? -8.037 -13.475 10.557 1.00 43.38 252 GLY A C 1
ATOM 1939 O O . GLY A 1 252 ? -8.469 -14.560 10.922 1.00 43.38 252 GLY A O 1
ATOM 1940 N N . GLY A 1 253 ? -8.125 -12.378 11.320 1.00 40.56 253 GLY A N 1
ATOM 1941 C CA . GLY A 1 253 ? -8.757 -12.315 12.637 1.00 40.56 253 GLY A CA 1
ATOM 1942 C C . GLY A 1 253 ? -10.206 -11.834 12.580 1.00 40.56 253 GLY A C 1
ATOM 1943 O O . GLY A 1 253 ? -10.957 -12.112 13.501 1.00 40.56 253 GLY A O 1
ATOM 1944 N N . GLY A 1 254 ? -10.602 -11.158 11.499 1.00 54.88 254 GLY A N 1
ATOM 1945 C CA . GLY A 1 254 ? -11.998 -10.933 11.121 1.00 54.88 254 GLY A CA 1
ATOM 1946 C C . GLY A 1 254 ? -12.269 -11.564 9.749 1.00 54.88 254 GLY A C 1
ATOM 1947 O O . GLY A 1 254 ? -11.308 -11.910 9.050 1.00 54.88 254 GLY A O 1
ATOM 1948 N N . PRO A 1 255 ? -13.536 -11.727 9.332 1.00 65.94 255 PRO A N 1
ATOM 1949 C CA . PRO A 1 255 ? -13.848 -12.296 8.026 1.00 65.94 255 PRO A CA 1
ATOM 1950 C C . PRO A 1 255 ? -13.256 -11.403 6.926 1.00 65.94 255 PRO A C 1
ATOM 1952 O O . PRO A 1 255 ? -13.716 -10.278 6.730 1.00 65.94 255 PRO A O 1
ATOM 1955 N N . ALA A 1 256 ? -12.238 -11.886 6.201 1.00 76.62 256 ALA A N 1
ATOM 1956 C CA . ALA A 1 256 ? -11.616 -11.144 5.094 1.00 76.62 256 ALA A CA 1
ATOM 1957 C C . ALA A 1 256 ? -12.665 -10.667 4.071 1.00 76.62 256 ALA A C 1
ATOM 1959 O O . ALA A 1 256 ? -12.550 -9.575 3.523 1.00 76.62 256 ALA A O 1
ATOM 1960 N N . HIS A 1 257 ? -13.735 -11.451 3.919 1.00 85.06 257 HIS A N 1
ATOM 1961 C CA . HIS A 1 257 ? -14.938 -11.108 3.174 1.00 85.06 257 HIS A CA 1
ATOM 1962 C C . HIS A 1 257 ? -15.567 -9.779 3.625 1.00 85.06 257 HIS A C 1
ATOM 1964 O O . HIS A 1 257 ? -15.663 -8.841 2.840 1.00 85.06 257 HIS A O 1
ATOM 1970 N N . ALA A 1 258 ? -15.919 -9.651 4.910 1.00 85.69 258 ALA A N 1
ATOM 1971 C CA . ALA A 1 258 ? -16.503 -8.427 5.463 1.00 85.69 258 ALA A CA 1
ATOM 1972 C C . ALA A 1 258 ? -15.549 -7.230 5.335 1.00 85.69 258 ALA A C 1
ATOM 1974 O O . ALA A 1 258 ? -15.972 -6.122 5.020 1.00 85.69 258 ALA A O 1
ATOM 1975 N N . ALA A 1 259 ? -14.244 -7.462 5.504 1.00 85.06 259 ALA A N 1
ATOM 1976 C CA . ALA A 1 259 ? -13.240 -6.420 5.343 1.00 85.06 259 ALA A CA 1
ATOM 1977 C C . ALA A 1 259 ? -13.185 -5.855 3.911 1.00 85.06 259 ALA A C 1
ATOM 1979 O O . ALA A 1 259 ? -13.029 -4.642 3.754 1.00 85.06 259 ALA A O 1
ATOM 1980 N N . ILE A 1 260 ? -13.347 -6.697 2.887 1.00 90.62 260 ILE A N 1
ATOM 1981 C CA . ILE A 1 260 ? -13.425 -6.271 1.481 1.00 90.62 260 ILE A CA 1
ATOM 1982 C C . ILE A 1 260 ? -14.743 -5.535 1.215 1.00 90.62 260 ILE A C 1
ATOM 1984 O O . ILE A 1 260 ? -14.717 -4.434 0.672 1.00 90.62 260 ILE A O 1
ATOM 1988 N N . LEU A 1 261 ? -15.876 -6.069 1.683 1.00 90.56 261 LEU A N 1
ATOM 1989 C CA . LEU A 1 261 ? -17.189 -5.417 1.548 1.00 90.56 261 LEU A CA 1
ATOM 1990 C C . LEU A 1 261 ? -17.284 -4.064 2.269 1.00 90.56 261 LEU A C 1
ATOM 1992 O O . LEU A 1 261 ? -18.125 -3.233 1.941 1.00 90.56 261 LEU A O 1
ATOM 1996 N N . SER A 1 262 ? -16.434 -3.843 3.272 1.00 91.44 262 SER A N 1
ATOM 1997 C CA . SER A 1 262 ? -16.385 -2.601 4.043 1.00 91.44 262 SER A CA 1
ATOM 1998 C C . SER A 1 262 ? -15.562 -1.481 3.397 1.00 91.44 262 SER A C 1
ATOM 2000 O O . SER A 1 262 ? -15.535 -0.368 3.932 1.00 91.44 262 SER A O 1
ATOM 2002 N N . GLN A 1 263 ? -14.862 -1.761 2.289 1.00 92.81 263 GLN A N 1
ATOM 2003 C CA . GLN A 1 263 ? -14.099 -0.738 1.575 1.00 92.81 263 GLN A CA 1
ATOM 2004 C C . GLN A 1 263 ? -15.042 0.279 0.906 1.00 92.81 263 GLN A C 1
ATOM 2006 O O . GLN A 1 263 ? -16.209 -0.030 0.655 1.00 92.81 263 GLN A O 1
ATOM 2011 N N . PRO A 1 264 ? -14.573 1.502 0.609 1.00 93.88 264 PRO A N 1
ATOM 2012 C CA . PRO A 1 264 ? -15.401 2.494 -0.064 1.00 93.88 264 PRO A CA 1
ATOM 2013 C C . PRO A 1 264 ? -15.990 2.019 -1.403 1.00 93.88 264 PRO A C 1
ATOM 2015 O O . PRO A 1 264 ? -15.337 1.253 -2.119 1.00 93.88 264 PRO A O 1
ATOM 2018 N N . PRO A 1 265 ? -17.177 2.501 -1.803 1.00 92.31 265 PRO A N 1
ATOM 2019 C CA . PRO A 1 265 ? -17.750 2.197 -3.114 1.00 92.31 265 PRO A CA 1
ATOM 2020 C C . PRO A 1 265 ? -16.773 2.491 -4.261 1.00 92.31 265 PRO A C 1
ATOM 2022 O O . PRO A 1 265 ? -16.150 3.547 -4.301 1.00 92.31 265 PRO A O 1
ATOM 2025 N N . GLY A 1 266 ? -16.629 1.549 -5.198 1.00 91.56 266 GLY A N 1
ATOM 2026 C CA . GLY A 1 266 ? -15.735 1.681 -6.358 1.00 91.56 266 GLY A CA 1
ATOM 2027 C C . GLY A 1 266 ? -14.259 1.346 -6.104 1.00 91.56 266 GLY A C 1
ATOM 2028 O O . GLY A 1 266 ? -13.502 1.231 -7.062 1.00 91.56 266 GLY A O 1
ATOM 2029 N N . SER A 1 267 ? -13.846 1.111 -4.855 1.00 93.12 267 SER A N 1
ATOM 2030 C CA . SER A 1 267 ? -12.447 0.794 -4.506 1.00 93.12 267 SER A CA 1
ATOM 2031 C C . SER A 1 267 ? -11.980 -0.613 -4.922 1.00 93.12 267 SER A C 1
ATOM 2033 O O . SER A 1 267 ? -10.785 -0.827 -5.111 1.00 93.12 267 SER A O 1
ATOM 2035 N N . VAL A 1 268 ? -12.907 -1.567 -5.081 1.00 90.94 268 VAL A N 1
ATOM 2036 C CA . VAL A 1 268 ? -12.618 -2.992 -5.364 1.00 90.94 268 VAL A CA 1
ATOM 2037 C C . VAL A 1 268 ? -12.885 -3.378 -6.832 1.00 90.94 268 VAL A C 1
ATOM 2039 O O . VAL A 1 268 ? -12.558 -4.488 -7.222 1.00 90.94 268 VAL A O 1
ATOM 2042 N N . ALA A 1 269 ? -13.428 -2.468 -7.653 1.00 90.06 269 ALA A N 1
ATOM 2043 C CA . ALA A 1 269 ? -13.844 -2.585 -9.068 1.00 90.06 269 ALA A CA 1
ATOM 2044 C C . ALA A 1 269 ? -13.306 -3.786 -9.901 1.00 90.06 269 ALA A C 1
ATOM 2046 O O . ALA A 1 269 ? -12.530 -3.621 -10.840 1.00 90.06 269 ALA A O 1
ATOM 2047 N N . GLY A 1 270 ? -13.731 -5.011 -9.581 1.00 93.06 270 GLY A N 1
ATOM 2048 C CA . GLY A 1 270 ? -13.280 -6.260 -10.204 1.00 93.06 270 GLY A CA 1
ATOM 2049 C C . GLY A 1 270 ? -11.821 -6.662 -9.937 1.00 93.06 270 GLY A C 1
ATOM 2050 O O . GLY A 1 270 ? -11.377 -7.691 -10.449 1.00 93.06 270 GLY A O 1
ATOM 2051 N N . ARG A 1 271 ? -11.057 -5.894 -9.152 1.00 91.88 271 ARG A N 1
ATOM 2052 C CA . ARG A 1 271 ? -9.647 -6.163 -8.853 1.00 91.88 271 ARG A CA 1
ATOM 2053 C C . ARG A 1 271 ? -9.337 -5.970 -7.386 1.00 91.88 271 ARG A C 1
ATOM 2055 O O . ARG A 1 271 ? -9.696 -4.976 -6.768 1.00 91.88 271 ARG A O 1
ATOM 2062 N N . PHE A 1 272 ? -8.549 -6.898 -6.864 1.00 91.75 272 PHE A N 1
ATOM 2063 C CA . PHE A 1 272 ? -8.118 -6.852 -5.484 1.00 91.75 272 PHE A CA 1
ATOM 2064 C C . PHE A 1 272 ? -6.663 -7.264 -5.362 1.00 91.75 272 PHE A C 1
ATOM 2066 O O . PHE A 1 272 ? -6.262 -8.324 -5.845 1.00 91.75 272 PHE A O 1
ATOM 2073 N N . ARG A 1 273 ? -5.867 -6.421 -4.705 1.00 94.69 273 ARG A N 1
ATOM 2074 C CA . ARG A 1 273 ? -4.464 -6.699 -4.417 1.00 94.69 273 ARG A CA 1
ATOM 2075 C C . ARG A 1 273 ? -4.210 -6.470 -2.938 1.00 94.69 273 ARG A C 1
ATOM 2077 O O . ARG A 1 273 ? -4.395 -5.372 -2.425 1.00 94.69 273 ARG A O 1
ATOM 2084 N N . THR A 1 274 ? -3.759 -7.501 -2.237 1.00 92.56 274 THR A N 1
ATOM 2085 C CA . THR A 1 274 ? -3.492 -7.429 -0.798 1.00 92.56 274 THR A CA 1
ATOM 2086 C C . THR A 1 274 ? -2.170 -8.090 -0.446 1.00 92.56 274 THR A C 1
ATOM 2088 O O . THR A 1 274 ? -1.708 -9.002 -1.130 1.00 92.56 274 THR A O 1
ATOM 2091 N N . THR A 1 275 ? -1.538 -7.610 0.621 1.00 91.75 275 THR A N 1
ATOM 2092 C CA . THR A 1 275 ? -0.349 -8.236 1.190 1.00 91.75 275 THR A CA 1
ATOM 2093 C C . THR A 1 275 ? -0.767 -9.327 2.165 1.00 91.75 275 THR A C 1
ATOM 2095 O O . THR A 1 275 ? -1.273 -9.028 3.248 1.00 91.75 275 THR A O 1
ATOM 2098 N N . GLU A 1 276 ? -0.462 -10.580 1.837 1.00 90.06 276 GLU A N 1
ATOM 2099 C CA . GLU A 1 276 ? -0.598 -11.676 2.792 1.00 90.06 276 GLU A CA 1
ATOM 2100 C C . GLU A 1 276 ? 0.535 -11.649 3.819 1.00 90.06 276 GLU A C 1
ATOM 2102 O O . GLU A 1 276 ? 1.722 -11.524 3.496 1.00 90.06 276 GLU A O 1
ATOM 2107 N N . GLN A 1 277 ? 0.159 -11.715 5.092 1.00 84.31 277 GLN A N 1
ATOM 2108 C CA . GLN A 1 277 ? 1.105 -11.706 6.197 1.00 84.31 277 GLN A CA 1
ATOM 2109 C C . GLN A 1 277 ? 1.751 -13.084 6.353 1.00 84.31 277 GLN A C 1
ATOM 2111 O O . GLN A 1 277 ? 1.068 -14.103 6.276 1.00 84.31 277 GLN A O 1
ATOM 2116 N N . GLY A 1 278 ? 3.067 -13.118 6.591 1.00 88.38 278 GLY A N 1
ATOM 2117 C CA . GLY A 1 278 ? 3.832 -14.369 6.668 1.00 88.38 278 GLY A CA 1
ATOM 2118 C C . GLY A 1 278 ? 3.309 -15.296 7.764 1.00 88.38 278 GLY A C 1
ATOM 2119 O O . GLY A 1 278 ? 3.134 -16.491 7.542 1.00 88.38 278 GLY A O 1
ATOM 2120 N N . GLU A 1 279 ? 2.957 -14.716 8.911 1.00 85.00 279 GLU A N 1
ATOM 2121 C CA . GLU A 1 279 ? 2.342 -15.396 10.048 1.00 85.00 279 GLU A CA 1
ATOM 2122 C C . GLU A 1 279 ? 0.959 -16.000 9.736 1.00 85.00 279 GLU A C 1
ATOM 2124 O O . GLU A 1 279 ? 0.532 -16.927 10.421 1.00 85.00 279 GLU A O 1
ATOM 2129 N N . MET A 1 280 ? 0.283 -15.533 8.677 1.00 86.81 280 MET A N 1
ATOM 2130 C CA . MET A 1 280 ? -1.038 -16.009 8.254 1.00 86.81 280 MET A CA 1
ATOM 2131 C C . MET A 1 280 ? -0.998 -17.029 7.113 1.00 86.81 280 MET A C 1
ATOM 2133 O O . MET A 1 280 ? -2.004 -17.700 6.880 1.00 86.81 280 MET A O 1
ATOM 2137 N N . ILE A 1 281 ? 0.140 -17.204 6.427 1.00 91.06 281 ILE A N 1
ATOM 2138 C CA . ILE A 1 281 ? 0.241 -18.084 5.248 1.00 91.06 281 ILE A CA 1
ATOM 2139 C C . ILE A 1 281 ? -0.197 -19.510 5.572 1.00 91.06 281 ILE A C 1
ATOM 2141 O O . ILE A 1 281 ? -0.994 -20.087 4.837 1.00 91.06 281 ILE A O 1
ATOM 2145 N N . ARG A 1 282 ? 0.250 -20.066 6.704 1.00 92.38 282 ARG A N 1
ATOM 2146 C CA . ARG A 1 282 ? -0.147 -21.418 7.125 1.00 92.38 282 ARG A CA 1
ATOM 2147 C C . ARG A 1 282 ? -1.664 -21.549 7.293 1.00 92.38 282 ARG A C 1
ATOM 2149 O O . ARG A 1 282 ? -2.224 -22.573 6.924 1.00 92.38 282 ARG A O 1
ATOM 2156 N N . PHE A 1 283 ? -2.319 -20.529 7.842 1.00 89.19 283 PHE A N 1
ATOM 2157 C CA . PHE A 1 283 ? -3.754 -20.556 8.130 1.00 89.19 283 PHE A CA 1
ATOM 2158 C C . PHE A 1 283 ? -4.625 -20.299 6.899 1.00 89.19 283 PHE A C 1
ATOM 2160 O O . PHE A 1 283 ? -5.779 -20.702 6.901 1.00 89.19 283 PHE A O 1
ATOM 2167 N N . LYS A 1 284 ? -4.087 -19.641 5.865 1.00 90.06 284 LYS A N 1
ATOM 2168 C CA . LYS A 1 284 ? -4.818 -19.321 4.629 1.00 90.06 284 LYS A CA 1
ATOM 2169 C C . LYS A 1 284 ? -4.507 -20.248 3.458 1.00 90.06 284 LYS A C 1
ATOM 2171 O O . LYS A 1 284 ? -5.348 -20.413 2.588 1.00 90.06 284 LYS A O 1
ATOM 2176 N N . PHE A 1 285 ? -3.309 -20.829 3.419 1.00 93.88 285 PHE A N 1
ATOM 2177 C CA . PHE A 1 285 ? -2.810 -21.587 2.266 1.00 93.88 285 PHE A CA 1
ATOM 2178 C C . PHE A 1 285 ? -2.036 -22.858 2.654 1.00 93.88 285 PHE A C 1
ATOM 2180 O O . PHE A 1 285 ? -1.406 -23.476 1.802 1.00 93.88 285 PHE A O 1
ATOM 2187 N N . GLY A 1 286 ? -2.035 -23.251 3.934 1.00 95.25 286 GLY A N 1
ATOM 2188 C CA . GLY A 1 286 ? -1.231 -24.381 4.417 1.00 95.25 286 GLY A CA 1
ATOM 2189 C C . GLY A 1 286 ? -1.690 -25.756 3.925 1.00 95.25 286 GLY A C 1
ATOM 2190 O O . GLY A 1 286 ? -0.901 -26.695 3.961 1.00 95.25 286 GLY A O 1
ATOM 2191 N N . LEU A 1 287 ? -2.940 -25.875 3.470 1.00 96.44 287 LEU A N 1
ATOM 2192 C CA . LEU A 1 287 ? -3.510 -27.073 2.852 1.00 96.44 287 LEU A CA 1
ATOM 2193 C C . LEU A 1 287 ? -4.314 -26.670 1.605 1.00 96.44 287 LEU A C 1
ATOM 2195 O O . LEU A 1 287 ? -4.886 -25.576 1.618 1.00 96.44 287 LEU A O 1
ATOM 2199 N N . PRO A 1 288 ? -4.406 -27.527 0.569 1.00 96.88 288 PRO A N 1
ATOM 2200 C CA . PRO A 1 288 ? -5.164 -27.229 -0.649 1.00 96.88 288 PRO A CA 1
ATOM 2201 C C . PRO A 1 288 ? -6.613 -26.799 -0.386 1.00 96.88 288 PRO A C 1
ATOM 2203 O O . PRO A 1 288 ? -7.006 -25.735 -0.852 1.00 96.88 288 PRO A O 1
ATOM 2206 N N . ASP A 1 289 ? -7.359 -27.539 0.440 1.00 96.38 289 ASP A N 1
ATOM 2207 C CA . ASP A 1 289 ? -8.770 -27.233 0.736 1.00 96.38 289 ASP A CA 1
ATOM 2208 C C . ASP A 1 289 ? -8.936 -25.875 1.442 1.00 96.38 289 ASP A C 1
ATOM 2210 O O . ASP A 1 289 ? -9.866 -25.117 1.169 1.00 96.38 289 ASP A O 1
ATOM 2214 N N . ILE A 1 290 ? -7.990 -25.524 2.323 1.00 93.62 290 ILE A N 1
ATOM 2215 C CA . ILE A 1 290 ? -7.964 -24.220 3.003 1.00 93.62 290 ILE A CA 1
ATOM 2216 C C . ILE A 1 290 ? -7.647 -23.106 1.997 1.00 93.62 290 ILE A C 1
ATOM 2218 O O . ILE A 1 290 ? -8.284 -22.052 2.023 1.00 93.62 290 ILE A O 1
ATOM 2222 N N . ALA A 1 291 ? -6.683 -23.338 1.100 1.00 94.50 291 ALA A N 1
ATOM 2223 C CA . ALA A 1 291 ? -6.321 -22.392 0.050 1.00 94.50 291 ALA A CA 1
ATOM 2224 C C . ALA A 1 291 ? -7.501 -22.126 -0.892 1.00 94.50 291 ALA A C 1
ATOM 2226 O O . ALA A 1 291 ? -7.788 -20.968 -1.194 1.00 94.50 291 ALA A O 1
ATOM 2227 N N . GLU A 1 292 ? -8.208 -23.176 -1.312 1.00 95.25 292 GLU A N 1
ATOM 2228 C CA . GLU A 1 292 ? -9.408 -23.072 -2.139 1.00 95.25 292 GLU A CA 1
ATOM 2229 C C . GLU A 1 292 ? -10.501 -22.272 -1.427 1.00 95.25 292 GLU A C 1
ATOM 2231 O O . GLU A 1 292 ? -11.020 -21.306 -1.989 1.00 95.25 292 GLU A O 1
ATOM 2236 N N . GLN A 1 293 ? -10.806 -22.599 -0.167 1.00 92.00 293 GLN A N 1
ATOM 2237 C CA . GLN A 1 293 ? -11.790 -21.856 0.618 1.00 92.00 293 GLN A CA 1
ATOM 2238 C C . GLN A 1 293 ? -11.419 -20.370 0.727 1.00 92.00 293 GLN A C 1
ATOM 2240 O O . GLN A 1 293 ? -12.275 -19.501 0.555 1.00 92.00 293 GLN A O 1
ATOM 2245 N N . ASN A 1 294 ? -10.147 -20.060 0.980 1.00 91.12 294 ASN A N 1
ATOM 2246 C CA . ASN A 1 294 ? -9.677 -18.684 1.092 1.00 91.12 294 ASN A CA 1
ATOM 2247 C C . ASN A 1 294 ? -9.767 -17.925 -0.246 1.00 91.12 294 ASN A C 1
ATOM 2249 O O . ASN A 1 294 ? -10.206 -16.776 -0.272 1.00 91.12 294 ASN A O 1
ATOM 2253 N N . LEU A 1 295 ? -9.412 -18.564 -1.366 1.00 93.38 295 LEU A N 1
ATOM 2254 C CA . LEU A 1 295 ? -9.557 -17.977 -2.703 1.00 93.38 295 LEU A CA 1
ATOM 2255 C C . LEU A 1 295 ? -11.031 -17.765 -3.080 1.00 93.38 295 LEU A C 1
ATOM 2257 O O . LEU A 1 295 ? -11.365 -16.717 -3.632 1.00 93.38 295 LEU A O 1
ATOM 2261 N N . ASN A 1 296 ? -11.918 -18.696 -2.719 1.00 93.19 296 ASN A N 1
ATOM 2262 C CA . ASN A 1 296 ? -13.363 -18.559 -2.913 1.00 93.19 296 ASN A CA 1
ATOM 2263 C C . ASN A 1 296 ? -13.936 -17.384 -2.110 1.00 93.19 296 ASN A C 1
ATOM 2265 O O . ASN A 1 296 ? -14.743 -16.622 -2.638 1.00 93.19 296 ASN A O 1
ATOM 2269 N N . LEU A 1 297 ? -13.485 -17.186 -0.866 1.00 91.88 297 LEU A N 1
ATOM 2270 C CA . LEU A 1 297 ? -13.876 -16.028 -0.055 1.00 91.88 297 LEU A CA 1
ATOM 2271 C C . LEU A 1 297 ? -13.439 -14.708 -0.695 1.00 91.88 297 LEU A C 1
ATOM 2273 O O . LEU A 1 297 ? -14.218 -13.756 -0.703 1.00 91.88 297 LEU A O 1
ATOM 2277 N N . TYR A 1 298 ? -12.222 -14.643 -1.246 1.00 93.06 298 TYR A N 1
ATOM 2278 C CA . TYR A 1 298 ? -11.773 -13.458 -1.976 1.00 93.06 298 TYR A CA 1
ATOM 2279 C C . TYR A 1 298 ? -12.594 -13.214 -3.234 1.00 93.06 298 TYR A C 1
ATOM 2281 O O . TYR A 1 298 ? -13.055 -12.095 -3.439 1.00 93.06 298 TYR A O 1
ATOM 2289 N N . LEU A 1 299 ? -12.813 -14.245 -4.049 1.00 94.25 299 LEU A N 1
ATOM 2290 C CA . LEU A 1 299 ? -13.594 -14.121 -5.273 1.00 94.25 299 LEU A CA 1
ATOM 2291 C C . LEU A 1 299 ? -15.019 -13.635 -4.979 1.00 94.25 299 LEU A C 1
ATOM 2293 O O . LEU A 1 299 ? -15.465 -12.670 -5.594 1.00 94.25 299 LEU A O 1
ATOM 2297 N N . ALA A 1 300 ? -15.700 -14.255 -4.011 1.00 94.50 300 ALA A N 1
ATOM 2298 C CA . ALA A 1 300 ? -17.049 -13.869 -3.605 1.00 94.50 300 ALA A CA 1
ATOM 2299 C C . ALA A 1 300 ? -17.100 -12.409 -3.135 1.00 94.50 300 ALA A C 1
ATOM 2301 O O . ALA A 1 300 ? -17.896 -11.628 -3.652 1.00 94.50 300 ALA A O 1
ATOM 2302 N N . ALA A 1 301 ? -16.188 -12.015 -2.241 1.00 93.00 301 ALA A N 1
ATOM 2303 C CA . ALA A 1 301 ? -16.165 -10.664 -1.695 1.00 93.00 301 ALA A CA 1
ATOM 2304 C C . ALA A 1 301 ? -15.862 -9.598 -2.756 1.00 93.00 301 ALA A C 1
ATOM 2306 O O . ALA A 1 301 ? -16.432 -8.513 -2.720 1.00 93.00 301 ALA A O 1
ATOM 2307 N N . VAL A 1 302 ? -14.965 -9.893 -3.704 1.00 95.00 302 VAL A N 1
ATOM 2308 C CA . VAL A 1 302 ? -14.621 -8.971 -4.796 1.00 95.00 302 VAL A CA 1
ATOM 2309 C C . VAL A 1 302 ? -15.790 -8.811 -5.758 1.00 95.00 302 VAL A C 1
ATOM 2311 O O . VAL A 1 302 ? -16.101 -7.684 -6.143 1.00 95.00 302 VAL A O 1
ATOM 2314 N N . LEU A 1 303 ? -16.459 -9.906 -6.126 1.00 96.19 303 LEU A N 1
ATOM 2315 C CA . LEU A 1 303 ? -17.645 -9.858 -6.981 1.00 96.19 303 LEU A CA 1
ATOM 2316 C C . LEU A 1 303 ? -18.778 -9.079 -6.309 1.00 96.19 303 LEU A C 1
ATOM 2318 O O . LEU A 1 303 ? -19.345 -8.177 -6.924 1.00 96.19 303 LEU A O 1
ATOM 2322 N N . GLU A 1 304 ? -19.065 -9.373 -5.042 1.00 95.56 304 GLU A N 1
ATOM 2323 C CA . GLU A 1 304 ? -20.110 -8.691 -4.281 1.00 95.56 304 GLU A CA 1
ATOM 2324 C C . GLU A 1 304 ? -19.779 -7.208 -4.070 1.00 95.56 304 GLU A C 1
ATOM 2326 O O . GLU A 1 304 ? -20.598 -6.369 -4.420 1.00 95.56 304 GLU A O 1
ATOM 2331 N N . ALA A 1 305 ? -18.565 -6.844 -3.638 1.00 93.88 305 ALA A N 1
ATOM 2332 C CA . ALA A 1 305 ? -18.168 -5.436 -3.487 1.00 93.88 305 ALA A CA 1
ATOM 2333 C C . ALA A 1 305 ? -18.223 -4.646 -4.807 1.00 93.88 305 ALA A C 1
ATOM 2335 O O . ALA A 1 305 ? -18.431 -3.432 -4.801 1.00 93.88 305 ALA A O 1
ATOM 2336 N N . THR A 1 306 ? -18.014 -5.324 -5.939 1.00 94.81 306 THR A N 1
ATOM 2337 C CA . THR A 1 306 ? -18.052 -4.705 -7.270 1.00 94.81 306 THR A CA 1
ATOM 2338 C C . THR A 1 306 ? -19.482 -4.490 -7.760 1.00 94.81 306 THR A C 1
ATOM 2340 O O . THR A 1 306 ? -19.775 -3.446 -8.337 1.00 94.81 306 THR A O 1
ATOM 2343 N N . LEU A 1 307 ? -20.370 -5.468 -7.556 1.00 96.12 307 LEU A N 1
ATOM 2344 C CA . LEU A 1 307 ? -21.738 -5.444 -8.086 1.00 96.12 307 LEU A CA 1
ATOM 2345 C C . LEU A 1 307 ? -22.755 -4.839 -7.108 1.00 96.12 307 LEU A C 1
ATOM 2347 O O . LEU A 1 307 ? -23.762 -4.281 -7.539 1.00 96.12 307 LEU A O 1
ATOM 2351 N N . LEU A 1 308 ? -22.493 -4.949 -5.807 1.00 94.88 308 LEU A N 1
ATOM 2352 C CA . LEU A 1 308 ? -23.342 -4.529 -4.693 1.00 94.88 308 LEU A CA 1
ATOM 2353 C C . LEU A 1 308 ? -22.512 -3.689 -3.700 1.00 94.88 308 LEU A C 1
ATOM 2355 O O . LEU A 1 308 ? -22.272 -4.115 -2.568 1.00 94.88 308 LEU A O 1
ATOM 2359 N N . PRO A 1 309 ? -22.026 -2.502 -4.112 1.00 91.50 309 PRO A N 1
ATOM 2360 C CA . PRO A 1 309 ? -21.194 -1.674 -3.249 1.00 91.50 309 PRO A CA 1
ATOM 2361 C C . PRO A 1 309 ? -21.953 -1.240 -1.981 1.00 91.50 309 PRO A C 1
ATOM 2363 O O . PRO A 1 309 ? -23.172 -1.041 -2.029 1.00 91.50 309 PRO A O 1
ATOM 2366 N N . PRO A 1 310 ? -21.251 -1.043 -0.847 1.00 88.12 310 PRO A N 1
ATOM 2367 C CA . PRO A 1 310 ? -21.882 -0.586 0.387 1.00 88.12 310 PRO A CA 1
ATOM 2368 C C . PRO A 1 310 ? -22.487 0.820 0.222 1.00 88.12 310 PRO A C 1
ATOM 2370 O O . PRO A 1 310 ? -22.033 1.598 -0.621 1.00 88.12 310 PRO A O 1
ATOM 2373 N N . PRO A 1 311 ? -23.486 1.200 1.039 1.00 87.38 311 PRO A N 1
ATOM 2374 C CA . PRO A 1 311 ? -24.016 2.556 1.001 1.00 87.38 311 PR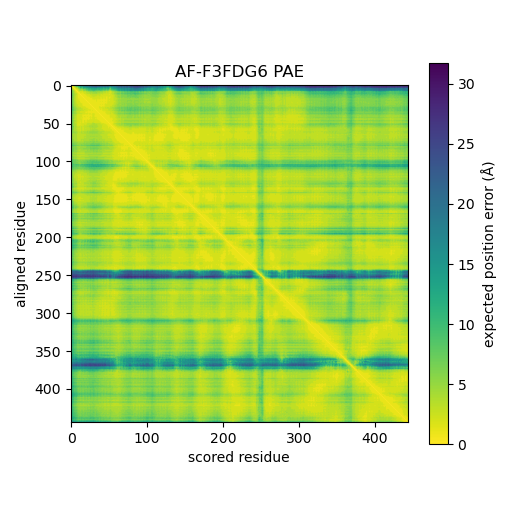O A CA 1
ATOM 2375 C C . PRO A 1 311 ? -22.936 3.573 1.415 1.00 87.38 311 PRO A C 1
ATOM 2377 O O . PRO A 1 311 ? -22.147 3.293 2.327 1.00 87.38 311 PRO A O 1
ATOM 2380 N N . PRO A 1 312 ? -22.896 4.766 0.790 1.00 89.00 312 PRO A N 1
ATOM 2381 C CA . PRO A 1 312 ? -22.021 5.837 1.249 1.00 89.00 312 PRO A CA 1
ATOM 2382 C C . PRO A 1 312 ? -22.439 6.288 2.660 1.00 89.00 312 PRO A C 1
ATOM 2384 O O . PRO A 1 312 ? -23.633 6.282 2.979 1.00 89.00 312 PRO A O 1
ATOM 2387 N N . PRO A 1 313 ? -21.493 6.697 3.524 1.00 93.62 313 PRO A N 1
ATOM 2388 C CA . PRO A 1 313 ? -21.828 7.120 4.875 1.00 93.62 313 PRO A CA 1
ATOM 2389 C C . PRO A 1 313 ? -22.613 8.431 4.878 1.00 93.62 313 PRO A C 1
ATOM 2391 O O . PRO A 1 313 ? -22.330 9.353 4.107 1.00 93.62 313 PRO A O 1
ATOM 2394 N N . GLN A 1 314 ? -23.568 8.530 5.803 1.00 95.00 314 GLN A N 1
ATOM 2395 C CA . GLN A 1 314 ? -24.343 9.749 6.018 1.00 95.00 314 GLN A CA 1
ATOM 2396 C C . GLN A 1 314 ? -23.440 10.898 6.506 1.00 95.00 314 GLN A C 1
ATOM 2398 O O . GLN A 1 314 ? -22.458 10.639 7.209 1.00 95.00 314 GLN A O 1
ATOM 2403 N N . PRO A 1 315 ? -23.777 12.173 6.224 1.00 95.94 315 PRO A N 1
ATOM 2404 C CA . PRO A 1 315 ? -22.987 13.317 6.685 1.00 95.94 315 PRO A CA 1
ATOM 2405 C C . PRO A 1 315 ? -22.719 13.310 8.196 1.00 95.94 315 PRO A C 1
ATOM 2407 O O . PRO A 1 315 ? -21.585 13.522 8.613 1.00 95.94 315 PRO A O 1
ATOM 2410 N N . ALA A 1 316 ? -23.723 12.962 9.009 1.00 95.69 316 ALA A N 1
ATOM 2411 C CA . ALA A 1 316 ? -23.576 12.857 10.461 1.00 95.69 316 ALA A CA 1
ATOM 2412 C C . ALA A 1 316 ? -22.546 11.792 10.884 1.00 95.69 316 ALA A C 1
ATOM 2414 O O . ALA A 1 316 ? -21.784 12.011 11.821 1.00 95.69 316 ALA A O 1
ATOM 2415 N N . TRP A 1 317 ? -22.468 10.661 10.170 1.00 97.19 317 TRP A N 1
ATOM 2416 C CA . TRP A 1 317 ? -21.482 9.609 10.446 1.00 97.19 317 TRP A CA 1
ATOM 2417 C C . TRP A 1 317 ? -20.062 10.051 10.087 1.00 97.19 317 TRP A C 1
ATOM 2419 O O . TRP A 1 317 ? -19.115 9.680 10.776 1.00 97.19 317 TRP A O 1
ATOM 2429 N N . ARG A 1 318 ? -19.903 10.870 9.037 1.00 96.88 318 ARG A N 1
ATOM 2430 C CA . ARG A 1 318 ? -18.606 11.471 8.691 1.00 96.88 318 ARG A CA 1
ATOM 2431 C C . ARG A 1 318 ? -18.152 12.445 9.773 1.00 96.88 318 ARG A C 1
ATOM 2433 O O . ARG A 1 318 ? -17.041 12.301 10.267 1.00 96.88 318 ARG A O 1
ATOM 2440 N N . THR A 1 319 ? -19.031 13.357 10.195 1.00 96.44 319 THR A N 1
ATOM 2441 C CA . THR A 1 319 ? -18.745 14.297 11.291 1.00 96.44 319 THR A CA 1
ATOM 2442 C C . THR A 1 319 ? -18.382 13.562 12.580 1.00 96.44 319 THR A C 1
ATOM 2444 O O . THR A 1 319 ? -17.397 13.920 13.222 1.00 96.44 319 THR A O 1
ATOM 2447 N N . MET A 1 320 ? -19.115 12.494 12.917 1.00 96.88 320 MET A N 1
ATOM 2448 C CA . MET A 1 320 ? -18.783 11.618 14.042 1.00 96.88 320 MET A CA 1
ATOM 2449 C C . MET A 1 320 ? -17.375 11.027 13.903 1.00 96.88 320 MET A C 1
ATOM 2451 O O . MET A 1 320 ? -16.571 11.113 14.828 1.00 96.88 320 MET A O 1
ATOM 2455 N N . MET A 1 321 ? -17.046 10.447 12.745 1.00 97.44 321 MET A N 1
ATOM 2456 C CA . MET A 1 321 ? -15.726 9.854 12.523 1.00 97.44 321 MET A CA 1
ATOM 2457 C C . MET A 1 321 ? -14.594 10.882 12.537 1.00 97.44 321 MET A C 1
ATOM 2459 O O . MET A 1 321 ? -13.524 10.564 13.049 1.00 97.44 321 MET A O 1
ATOM 2463 N N . ASP A 1 322 ? -14.808 12.099 12.030 1.00 97.19 322 ASP A N 1
ATOM 2464 C CA . ASP A 1 322 ? -13.820 13.182 12.105 1.00 97.19 322 ASP A CA 1
ATOM 2465 C C . ASP A 1 322 ? -13.522 13.554 13.569 1.00 97.19 322 ASP A C 1
ATOM 2467 O O . ASP A 1 322 ? -12.356 13.663 13.958 1.00 97.19 322 ASP A O 1
ATOM 24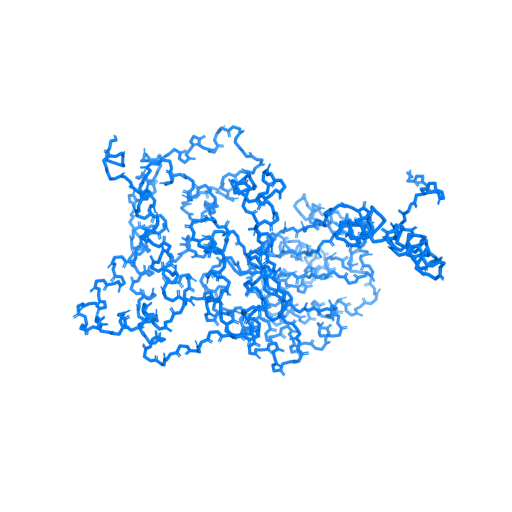71 N N . GLN A 1 323 ? -14.557 13.674 14.407 1.00 96.94 323 GLN A N 1
ATOM 2472 C CA . GLN A 1 323 ? -14.401 13.951 15.839 1.00 96.94 323 GLN A CA 1
ATOM 2473 C C . GLN A 1 323 ? -13.728 12.790 16.580 1.00 96.94 323 GLN A C 1
ATOM 2475 O O . GLN A 1 323 ? -12.739 12.999 17.283 1.00 96.94 323 GLN A O 1
ATOM 2480 N N . MET A 1 324 ? -14.204 11.555 16.380 1.00 97.69 324 MET A N 1
ATOM 2481 C CA . MET A 1 324 ? -13.615 10.351 16.977 1.00 97.69 324 MET A CA 1
ATOM 2482 C C . MET A 1 324 ? -12.153 10.155 16.566 1.00 97.69 324 MET A C 1
ATOM 2484 O O . MET A 1 324 ? -11.331 9.742 17.384 1.00 97.69 324 MET A O 1
ATOM 2488 N N . ALA A 1 325 ? -11.808 10.452 15.311 1.00 96.88 325 ALA A N 1
ATOM 2489 C CA . ALA A 1 325 ? -10.431 10.417 14.839 1.00 96.88 325 ALA A CA 1
ATOM 2490 C C . ALA A 1 325 ? -9.571 11.455 15.572 1.00 96.88 325 ALA A C 1
ATOM 2492 O O . ALA A 1 325 ? -8.494 11.099 16.047 1.00 96.88 325 ALA A O 1
ATOM 2493 N N . GLY A 1 326 ? -10.046 12.697 15.721 1.00 97.00 326 GLY A N 1
ATOM 2494 C CA . GLY A 1 326 ? -9.336 13.742 16.467 1.00 97.00 326 GLY A CA 1
ATOM 2495 C C . GLY A 1 326 ? -9.130 13.393 17.946 1.00 97.00 326 GLY A C 1
ATOM 2496 O O . GLY A 1 326 ? -8.019 13.522 18.471 1.00 97.00 326 GLY A O 1
ATOM 2497 N N . ASP A 1 327 ? -10.173 12.879 18.599 1.00 97.19 327 ASP A N 1
ATOM 2498 C CA . A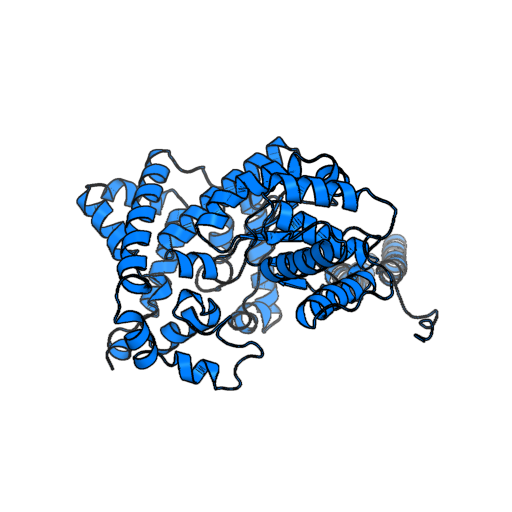SP A 1 327 ? -10.122 12.426 19.990 1.00 97.19 327 ASP A CA 1
ATOM 2499 C C . ASP A 1 327 ? -9.146 11.253 20.170 1.00 97.19 327 ASP A C 1
ATOM 2501 O O . ASP A 1 327 ? -8.306 11.272 21.075 1.00 97.19 327 ASP A O 1
ATOM 2505 N N . GLY A 1 328 ? -9.215 10.261 19.277 1.00 96.38 328 GLY A N 1
ATOM 2506 C CA . GLY A 1 328 ? -8.361 9.077 19.309 1.00 96.38 328 GLY A CA 1
ATOM 2507 C C . GLY A 1 328 ? -6.890 9.383 19.026 1.00 96.38 328 GLY A C 1
ATOM 2508 O O . GLY A 1 328 ? -6.024 8.877 19.738 1.00 96.38 328 GLY A O 1
ATOM 2509 N N . VAL A 1 329 ? -6.592 10.247 18.043 1.00 95.88 329 VAL A N 1
ATOM 2510 C CA . VAL A 1 329 ? -5.209 10.657 17.728 1.00 95.88 329 VAL A CA 1
ATOM 2511 C C . VAL A 1 329 ? -4.567 11.365 18.914 1.00 95.88 329 VAL A C 1
ATOM 2513 O O . VAL A 1 329 ? -3.402 11.113 19.225 1.00 95.88 329 VAL A O 1
ATOM 2516 N N . SER A 1 330 ? -5.333 12.236 19.577 1.00 96.56 330 SER A N 1
ATOM 2517 C CA . SER A 1 330 ? -4.850 13.030 20.705 1.00 96.56 330 SER A CA 1
ATOM 2518 C C . SER A 1 330 ? -4.530 12.119 21.887 1.00 96.56 330 SER A C 1
ATOM 2520 O O . SER A 1 330 ? -3.433 12.183 22.427 1.00 96.56 330 SER A O 1
ATOM 2522 N N . ALA A 1 331 ? -5.436 11.196 22.229 1.00 97.06 331 ALA A N 1
ATOM 2523 C CA . ALA A 1 331 ? -5.209 10.223 23.298 1.00 97.06 331 ALA A CA 1
ATOM 2524 C C . ALA A 1 331 ? -4.033 9.277 22.995 1.00 97.06 331 ALA A C 1
ATOM 2526 O O . ALA A 1 331 ? -3.197 9.019 23.860 1.00 97.06 331 ALA A O 1
ATOM 2527 N N . TYR A 1 332 ? -3.924 8.803 21.752 1.00 96.56 332 TYR A N 1
ATOM 2528 C CA . TYR A 1 332 ? -2.820 7.945 21.331 1.00 96.56 332 TYR A CA 1
ATOM 2529 C C . TYR A 1 332 ? -1.463 8.657 21.437 1.00 96.56 332 TYR A C 1
ATOM 2531 O O . TYR A 1 332 ? -0.517 8.110 22.007 1.00 96.56 332 TYR A O 1
ATOM 2539 N N . ARG A 1 333 ? -1.348 9.886 20.912 1.00 95.25 333 ARG A N 1
ATOM 2540 C CA . ARG A 1 333 ? -0.091 10.653 20.927 1.00 95.25 333 ARG A CA 1
ATOM 2541 C C . ARG A 1 333 ? 0.283 11.140 22.325 1.00 95.25 333 ARG A C 1
ATOM 2543 O O . ARG A 1 333 ? 1.472 11.099 22.642 1.00 95.25 333 ARG A O 1
ATOM 2550 N N . ALA A 1 334 ? -0.698 11.464 23.169 1.00 96.69 334 ALA A N 1
ATOM 2551 C CA . ALA A 1 334 ? -0.475 11.791 24.576 1.00 96.69 334 ALA A CA 1
ATOM 2552 C C . ALA A 1 334 ? 0.311 10.685 25.303 1.00 96.69 334 ALA A C 1
ATOM 2554 O O . ALA A 1 334 ? 1.231 10.960 26.069 1.00 96.69 334 ALA A O 1
ATOM 2555 N N . VAL A 1 335 ? 0.003 9.418 25.011 1.00 96.38 335 VAL A N 1
ATOM 2556 C CA . VAL A 1 335 ? 0.706 8.271 25.601 1.00 96.38 335 VAL A CA 1
ATOM 2557 C C . VAL A 1 335 ? 1.990 7.935 24.844 1.00 96.38 335 VAL A C 1
ATOM 2559 O O . VAL A 1 335 ? 3.036 7.786 25.458 1.00 96.38 335 VAL A O 1
ATOM 2562 N N . VAL A 1 336 ? 1.940 7.792 23.518 1.00 94.62 336 VAL A N 1
ATOM 2563 C CA . VAL A 1 336 ? 3.053 7.200 22.750 1.00 94.62 336 VAL A CA 1
ATOM 2564 C C . VAL A 1 336 ? 4.169 8.200 22.429 1.00 94.62 336 VAL A C 1
ATOM 2566 O O . VAL A 1 336 ? 5.316 7.788 22.235 1.00 94.62 336 VAL A O 1
ATOM 2569 N N . ARG A 1 337 ? 3.852 9.498 22.334 1.00 90.25 337 ARG A N 1
ATOM 2570 C CA . ARG A 1 337 ? 4.812 10.554 21.963 1.00 90.25 337 ARG A CA 1
ATOM 2571 C C . ARG A 1 337 ? 5.094 11.536 23.086 1.00 90.25 337 ARG A C 1
ATOM 2573 O O . ARG A 1 337 ? 6.250 11.878 23.300 1.00 90.25 337 ARG A O 1
ATOM 2580 N N . GLU A 1 338 ? 4.048 12.021 23.743 1.00 94.19 338 GLU A N 1
ATOM 2581 C CA . GLU A 1 338 ? 4.156 13.147 24.676 1.00 94.19 338 GLU A CA 1
ATOM 2582 C C . GLU A 1 338 ? 4.560 12.695 26.081 1.00 94.19 338 GLU A C 1
ATOM 2584 O O . GLU A 1 338 ? 5.228 13.447 26.788 1.00 94.19 338 GLU A O 1
ATOM 2589 N N . ASN A 1 339 ? 4.214 11.466 26.478 1.00 95.81 339 ASN A N 1
ATOM 2590 C CA . ASN A 1 339 ? 4.640 10.913 27.756 1.00 95.81 339 ASN A CA 1
ATOM 2591 C C . ASN A 1 339 ? 6.145 10.560 27.722 1.00 95.81 339 ASN A C 1
ATOM 2593 O O . ASN A 1 339 ? 6.539 9.622 27.017 1.00 95.81 339 ASN A O 1
ATOM 2597 N N . PRO A 1 340 ? 6.993 11.250 28.511 1.00 94.12 340 PRO A N 1
ATOM 2598 C CA . PRO A 1 340 ? 8.440 11.043 28.491 1.00 94.12 340 PRO A CA 1
ATOM 2599 C C . PRO A 1 340 ? 8.863 9.653 28.990 1.00 94.12 340 PRO A C 1
ATOM 2601 O O . PRO A 1 340 ? 9.911 9.153 28.584 1.00 94.12 340 PRO A O 1
ATOM 2604 N N . GLU A 1 341 ? 8.047 9.001 29.822 1.00 95.69 341 GLU A N 1
ATOM 2605 C CA . GLU A 1 341 ? 8.339 7.681 30.397 1.00 95.69 341 GLU A CA 1
ATOM 2606 C C . GLU A 1 341 ? 7.949 6.531 29.455 1.00 95.69 341 GLU A C 1
ATOM 2608 O O . GLU A 1 341 ? 8.334 5.381 29.671 1.00 95.69 341 GLU A O 1
ATOM 2613 N N . PHE A 1 342 ? 7.216 6.814 28.370 1.00 95.38 342 PHE A N 1
ATOM 2614 C CA . PHE A 1 342 ? 6.654 5.772 27.511 1.00 95.38 342 PHE A CA 1
ATOM 2615 C C . PHE A 1 342 ? 7.716 4.890 26.854 1.00 95.38 342 PHE A C 1
ATOM 2617 O O . PHE A 1 342 ? 7.564 3.673 26.787 1.00 95.38 342 PHE A O 1
ATOM 2624 N N . VAL A 1 343 ? 8.803 5.486 26.355 1.00 93.12 343 VAL A N 1
ATOM 2625 C CA . VAL A 1 343 ? 9.867 4.731 25.673 1.00 93.12 343 VAL A CA 1
ATOM 2626 C C . VAL A 1 343 ? 10.585 3.799 26.644 1.00 93.12 343 VAL A C 1
ATOM 2628 O O . VAL A 1 343 ? 10.953 2.686 26.264 1.00 93.12 343 VAL A O 1
ATOM 2631 N N . GLU A 1 344 ? 10.793 4.248 27.880 1.00 93.56 344 GLU A N 1
ATOM 2632 C CA . GLU A 1 344 ? 11.389 3.434 28.931 1.00 93.56 344 GLU A CA 1
ATOM 2633 C C . GLU A 1 344 ? 10.450 2.292 29.324 1.00 93.56 344 GLU A C 1
ATOM 2635 O O . GLU A 1 344 ? 10.853 1.131 29.252 1.00 93.56 344 GLU A O 1
ATOM 2640 N N . TYR A 1 345 ? 9.180 2.603 29.605 1.00 95.38 345 TYR A N 1
ATOM 2641 C CA . TYR A 1 345 ? 8.149 1.607 29.888 1.00 95.38 345 TYR A CA 1
ATOM 2642 C C . TYR A 1 345 ? 8.038 0.566 28.772 1.00 95.38 345 TYR A C 1
ATOM 2644 O O . TYR A 1 345 ? 8.096 -0.628 29.036 1.00 95.38 345 TYR A O 1
ATOM 2652 N N . PHE A 1 346 ? 7.962 0.990 27.511 1.00 95.31 346 PHE A N 1
ATOM 2653 C CA . PHE A 1 346 ? 7.879 0.093 26.360 1.00 95.31 346 PHE A CA 1
ATOM 2654 C C . PHE A 1 346 ? 9.055 -0.891 26.293 1.00 95.31 346 PHE A C 1
ATOM 2656 O O . PHE A 1 346 ? 8.855 -2.072 26.010 1.00 95.31 346 PHE A O 1
ATOM 2663 N N . ARG A 1 347 ? 10.278 -0.426 26.565 1.00 92.75 347 ARG A N 1
ATOM 2664 C CA . ARG A 1 347 ? 11.484 -1.269 26.537 1.00 92.75 347 ARG A CA 1
ATOM 2665 C C . ARG A 1 347 ? 11.572 -2.227 27.721 1.00 92.75 347 ARG A C 1
ATOM 2667 O O . ARG A 1 347 ? 12.183 -3.274 27.571 1.00 92.75 347 ARG A O 1
ATOM 2674 N N . GLN A 1 348 ? 11.019 -1.860 28.877 1.00 94.75 348 GLN A N 1
ATOM 2675 C CA . GLN A 1 348 ? 11.030 -2.704 30.076 1.00 94.75 348 GLN A CA 1
ATOM 2676 C C . GLN A 1 348 ? 9.865 -3.699 30.096 1.00 94.75 348 GLN A C 1
ATOM 2678 O O . GLN A 1 348 ? 10.038 -4.847 30.489 1.00 94.75 348 GLN A O 1
ATOM 2683 N N . ALA A 1 349 ? 8.682 -3.265 29.662 1.00 95.88 349 ALA A N 1
ATOM 2684 C CA . ALA A 1 349 ? 7.454 -4.046 29.719 1.00 95.88 349 ALA A CA 1
ATOM 2685 C C . ALA A 1 349 ? 7.291 -4.999 28.532 1.00 95.88 349 ALA A C 1
ATOM 2687 O O . ALA A 1 349 ? 6.453 -5.890 28.593 1.00 95.88 349 ALA A O 1
ATOM 2688 N N . THR A 1 350 ? 8.046 -4.819 27.440 1.00 96.44 350 THR A N 1
ATOM 2689 C CA . THR A 1 350 ? 7.950 -5.656 26.235 1.00 96.44 350 THR A CA 1
ATOM 2690 C C . THR A 1 350 ? 9.314 -6.212 25.826 1.00 96.44 350 THR A C 1
ATOM 2692 O O . THR A 1 350 ? 10.326 -5.554 26.056 1.00 96.44 350 THR A O 1
ATOM 2695 N N . PRO A 1 351 ? 9.371 -7.362 25.125 1.00 94.31 351 PRO A N 1
ATOM 2696 C CA . PRO A 1 351 ? 10.634 -7.933 24.663 1.00 94.31 351 PRO A CA 1
ATOM 2697 C C . PRO A 1 351 ? 11.174 -7.248 23.390 1.00 94.31 351 PRO A C 1
ATOM 2699 O O . PRO A 1 351 ? 11.786 -7.904 22.548 1.00 94.31 351 PRO A O 1
ATOM 2702 N N . GLU A 1 352 ? 10.905 -5.954 23.158 1.00 90.75 352 GLU A N 1
ATOM 2703 C CA . GLU A 1 352 ? 11.309 -5.261 21.918 1.00 90.75 352 GLU A CA 1
ATOM 2704 C C . GLU A 1 352 ? 12.813 -5.369 21.650 1.00 90.75 352 GLU A C 1
ATOM 2706 O O . GLU A 1 352 ? 13.226 -5.605 20.509 1.00 90.75 352 GLU A O 1
ATOM 2711 N N . GLN A 1 353 ? 13.629 -5.233 22.695 1.00 89.62 353 GLN A N 1
ATOM 2712 C CA . GLN A 1 353 ? 15.081 -5.268 22.568 1.00 89.62 353 GLN A CA 1
ATOM 2713 C C . GLN A 1 353 ? 15.576 -6.674 22.232 1.00 89.62 353 GLN A C 1
ATOM 2715 O O . GLN A 1 353 ? 16.426 -6.845 21.355 1.00 89.62 353 GLN A O 1
ATOM 2720 N N . GLU A 1 354 ? 15.019 -7.688 22.889 1.00 91.75 354 GLU A N 1
ATOM 2721 C 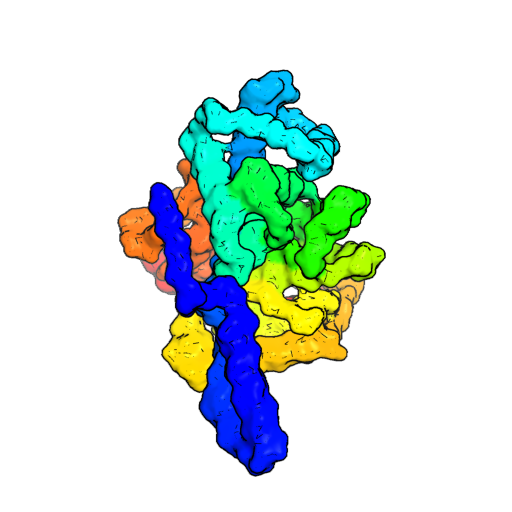CA . GLU A 1 354 ? 15.339 -9.097 22.677 1.00 91.75 354 GLU A CA 1
ATOM 2722 C C . GLU A 1 354 ? 14.923 -9.534 21.272 1.00 91.75 354 GLU A C 1
ATOM 2724 O O . GLU A 1 354 ? 15.703 -10.175 20.569 1.00 91.75 354 GLU A O 1
ATOM 2729 N N . LEU A 1 355 ? 13.740 -9.115 20.811 1.00 87.38 355 LEU A N 1
ATOM 2730 C CA . LEU A 1 355 ? 13.239 -9.399 19.465 1.00 87.38 355 LEU A CA 1
ATOM 2731 C C . LEU A 1 355 ? 14.170 -8.876 18.365 1.00 87.38 355 LEU A C 1
ATOM 2733 O O . LEU A 1 355 ? 14.290 -9.510 17.319 1.00 87.38 355 LEU A O 1
ATOM 2737 N N . GLY A 1 356 ? 14.840 -7.744 18.595 1.00 83.00 356 GLY A N 1
ATOM 2738 C CA . GLY A 1 356 ? 15.843 -7.204 17.676 1.00 83.00 356 GLY A CA 1
ATOM 2739 C C . GLY A 1 356 ? 17.188 -7.940 17.699 1.00 83.00 356 GLY A C 1
ATOM 2740 O O . GLY A 1 356 ? 17.943 -7.838 16.734 1.00 83.00 356 GLY A O 1
ATOM 2741 N N . ARG A 1 357 ? 17.499 -8.666 18.782 1.00 87.00 357 ARG A N 1
ATOM 2742 C CA . ARG A 1 357 ? 18.753 -9.425 18.959 1.00 87.00 357 ARG A CA 1
ATOM 2743 C C . ARG A 1 357 ? 18.638 -10.876 18.502 1.00 87.00 357 ARG A C 1
ATOM 2745 O O . ARG A 1 357 ? 19.639 -11.477 18.120 1.00 87.00 357 ARG A O 1
ATOM 2752 N N . LEU A 1 358 ? 17.440 -11.449 18.570 1.00 88.75 358 LEU A N 1
ATOM 2753 C CA . LEU A 1 358 ? 17.195 -12.825 18.158 1.00 88.75 358 LEU A CA 1
ATOM 2754 C C . LEU A 1 358 ? 17.195 -12.956 16.624 1.00 88.75 358 LEU A C 1
ATOM 2756 O O . LEU A 1 358 ? 16.735 -12.052 15.924 1.00 88.75 358 LEU A O 1
ATOM 2760 N N . PRO A 1 359 ? 17.638 -14.103 16.075 1.00 84.38 359 PRO A N 1
ATOM 2761 C CA . PRO A 1 359 ? 17.658 -14.361 14.635 1.00 84.38 359 PRO A CA 1
ATOM 2762 C C . PRO A 1 359 ? 16.253 -14.704 14.094 1.00 84.38 359 PRO A C 1
ATOM 2764 O O . PRO A 1 359 ? 16.048 -15.742 13.472 1.00 84.38 359 PRO A O 1
ATOM 2767 N N . LEU A 1 360 ? 15.262 -13.848 14.362 1.00 80.88 360 LEU A N 1
ATOM 2768 C CA . LEU A 1 360 ? 13.856 -14.055 13.984 1.00 80.88 360 LEU A CA 1
ATOM 2769 C C . LEU A 1 360 ? 13.518 -13.501 12.595 1.00 80.88 360 LEU A C 1
ATOM 2771 O O . LEU A 1 360 ? 12.585 -13.974 11.950 1.00 80.88 360 LEU A O 1
ATOM 2775 N N . GLY A 1 361 ? 14.248 -12.488 12.127 1.00 74.69 361 GLY A N 1
ATOM 2776 C CA . GLY A 1 361 ? 13.976 -11.828 10.854 1.00 74.69 361 GLY A CA 1
ATOM 2777 C C . GLY A 1 361 ? 15.242 -11.343 10.161 1.00 74.69 361 GLY A C 1
ATOM 2778 O O . GLY A 1 361 ? 16.259 -11.087 10.793 1.00 74.69 361 GLY A O 1
ATOM 2779 N N . SER A 1 362 ? 15.166 -11.180 8.839 1.00 71.19 362 SER A N 1
ATOM 2780 C CA . SER A 1 362 ? 16.281 -10.711 8.003 1.00 71.19 362 SER A CA 1
ATOM 2781 C C . SER A 1 362 ? 16.474 -9.191 8.006 1.00 71.19 362 SER A C 1
ATOM 2783 O O . SER A 1 362 ? 17.406 -8.686 7.386 1.00 71.19 362 SER A O 1
ATOM 2785 N N . ARG A 1 363 ? 15.574 -8.437 8.653 1.00 73.56 363 ARG A N 1
ATOM 2786 C CA . ARG A 1 363 ? 15.569 -6.968 8.647 1.00 73.56 363 ARG A CA 1
ATOM 2787 C C . ARG A 1 363 ? 15.864 -6.411 10.040 1.00 73.56 363 ARG A C 1
ATOM 2789 O O . ARG A 1 363 ? 15.299 -6.921 11.006 1.00 73.56 363 ARG A O 1
ATOM 2796 N N . PRO A 1 364 ? 16.629 -5.310 10.145 1.00 68.75 364 PRO A N 1
ATOM 2797 C CA . PRO A 1 364 ? 16.811 -4.616 11.413 1.00 68.75 364 PRO A CA 1
ATOM 2798 C C . PRO A 1 364 ? 15.479 -4.035 11.913 1.00 68.75 364 PRO A C 1
ATOM 2800 O O . PRO A 1 364 ? 14.669 -3.528 11.127 1.00 68.75 364 PRO A O 1
ATOM 2803 N N . ALA A 1 365 ? 15.260 -4.089 13.230 1.00 66.25 365 ALA A N 1
ATOM 2804 C CA . ALA A 1 365 ? 14.013 -3.658 13.868 1.00 66.25 365 ALA A CA 1
ATOM 2805 C C . ALA A 1 365 ? 13.748 -2.142 13.736 1.00 66.25 365 ALA A C 1
ATOM 2807 O O . ALA A 1 365 ? 12.594 -1.712 13.652 1.00 66.25 365 ALA A O 1
ATOM 2808 N N . LYS A 1 366 ? 14.810 -1.332 13.649 1.00 65.94 366 LYS A N 1
ATOM 2809 C CA . LYS A 1 366 ? 14.746 0.132 13.522 1.00 65.94 366 LYS A CA 1
ATOM 2810 C C . LYS A 1 366 ? 15.308 0.610 12.189 1.00 65.94 366 LYS A C 1
ATOM 2812 O O . LYS A 1 366 ? 16.106 -0.079 11.555 1.00 65.94 366 LYS A O 1
ATOM 2817 N N . ARG A 1 367 ? 14.850 1.783 11.742 1.00 63.38 367 ARG A N 1
ATOM 2818 C CA . ARG A 1 367 ? 15.400 2.467 10.557 1.00 63.38 367 ARG A CA 1
ATOM 2819 C C . ARG A 1 367 ? 16.648 3.293 10.904 1.00 63.38 367 ARG A C 1
ATOM 2821 O O . ARG A 1 367 ? 17.545 3.380 10.076 1.00 63.38 367 ARG A O 1
ATOM 2828 N N . ARG A 1 368 ? 16.696 3.872 12.112 1.00 64.94 368 ARG A N 1
ATOM 2829 C CA . ARG A 1 368 ? 17.796 4.662 12.709 1.00 64.94 368 ARG A CA 1
ATOM 2830 C C . ARG A 1 368 ? 17.747 4.513 14.239 1.00 64.94 368 ARG A C 1
ATOM 2832 O O . ARG A 1 368 ? 16.766 3.975 14.752 1.00 64.94 368 ARG A O 1
ATOM 2839 N N . GLU A 1 369 ? 18.759 4.973 14.974 1.00 59.56 369 GLU A N 1
ATOM 2840 C CA . GLU A 1 369 ? 18.636 5.104 16.435 1.00 59.56 369 GLU A CA 1
ATOM 2841 C C . GLU A 1 369 ? 17.583 6.167 16.792 1.00 59.56 369 GLU A C 1
ATOM 2843 O O . GLU A 1 369 ? 17.513 7.214 16.151 1.00 59.56 369 GLU A O 1
ATOM 2848 N N . GLY A 1 370 ? 16.725 5.888 17.781 1.00 65.56 370 GLY A N 1
ATOM 2849 C CA . GLY A 1 370 ? 15.666 6.813 18.196 1.00 65.56 370 GLY A CA 1
ATOM 2850 C C . GLY A 1 370 ? 14.545 6.188 19.037 1.00 65.56 370 GLY A C 1
ATOM 2851 O O . GLY A 1 370 ? 14.645 5.049 19.516 1.00 65.56 370 GLY A O 1
ATOM 2852 N N . GLY A 1 371 ? 13.473 6.968 19.223 1.00 73.81 371 GLY A N 1
ATOM 2853 C CA . GLY A 1 371 ? 12.231 6.581 19.908 1.00 73.81 371 GLY A CA 1
ATOM 2854 C C . GLY A 1 371 ? 11.286 5.736 19.038 1.00 73.81 371 GLY A C 1
ATOM 2855 O O . GLY A 1 371 ? 11.711 5.120 18.058 1.00 73.81 371 GLY A O 1
ATOM 2856 N N . VAL A 1 372 ? 9.990 5.715 19.371 1.00 77.56 372 VAL A N 1
ATOM 2857 C CA . VAL A 1 372 ? 8.956 4.895 18.689 1.00 77.56 372 VAL A CA 1
ATOM 2858 C C . VAL A 1 372 ? 8.841 5.206 17.187 1.00 77.56 372 VAL A C 1
ATOM 2860 O O . VAL A 1 372 ? 8.547 4.333 16.368 1.00 77.56 372 VAL A O 1
ATOM 2863 N N . GLU A 1 373 ? 9.135 6.442 16.792 1.00 76.44 373 GLU A N 1
ATOM 2864 C CA . GLU A 1 373 ? 9.114 6.905 15.399 1.00 76.44 373 GLU A CA 1
ATOM 2865 C C . GLU A 1 373 ? 10.116 6.142 14.518 1.00 76.44 373 GLU A C 1
ATOM 2867 O O . GLU A 1 373 ? 9.808 5.799 13.377 1.00 76.44 373 GLU A O 1
ATOM 2872 N N . SER A 1 374 ? 11.272 5.781 15.085 1.00 78.19 374 SER A N 1
ATOM 2873 C CA . SER A 1 374 ? 12.331 5.022 14.406 1.00 78.19 374 SER A CA 1
ATOM 2874 C C . SER A 1 374 ? 12.036 3.519 14.282 1.00 78.19 374 SER A C 1
ATOM 2876 O O . SER A 1 374 ? 12.672 2.820 13.478 1.00 78.19 374 SER A O 1
ATOM 2878 N N . LEU A 1 375 ? 11.075 3.017 15.069 1.00 82.19 375 LEU A N 1
ATOM 2879 C CA . LEU A 1 375 ? 10.677 1.616 15.102 1.00 82.19 375 LEU A CA 1
ATOM 2880 C C . LEU A 1 375 ? 9.752 1.292 13.926 1.00 82.19 375 LEU A C 1
ATOM 2882 O O . LEU A 1 375 ? 8.808 2.027 13.621 1.00 82.19 375 LEU A O 1
ATOM 2886 N N . ARG A 1 376 ? 10.002 0.159 13.267 1.00 83.25 376 ARG A N 1
ATOM 2887 C CA . ARG A 1 376 ? 9.124 -0.350 12.205 1.00 83.25 376 ARG A CA 1
ATOM 2888 C C . ARG A 1 376 ? 7.804 -0.867 12.797 1.00 83.25 376 ARG A C 1
ATOM 2890 O O . ARG A 1 376 ? 7.767 -1.344 13.930 1.00 83.25 376 ARG A O 1
ATOM 2897 N N . ALA A 1 377 ? 6.730 -0.859 12.006 1.00 84.75 377 ALA A N 1
ATOM 2898 C CA . ALA A 1 377 ? 5.415 -1.311 12.466 1.00 84.75 377 ALA A CA 1
ATOM 2899 C C . ALA A 1 377 ? 5.359 -2.785 12.923 1.00 84.75 377 ALA A C 1
ATOM 2901 O O . ALA A 1 377 ? 4.602 -3.112 13.834 1.00 84.75 377 ALA A O 1
ATOM 2902 N N . ILE A 1 378 ? 6.165 -3.676 12.330 1.00 85.12 378 ILE A N 1
ATOM 2903 C CA . ILE A 1 378 ? 6.189 -5.099 12.715 1.00 85.12 378 ILE A CA 1
ATOM 2904 C C . ILE A 1 378 ? 6.729 -5.279 14.146 1.00 85.12 378 ILE A C 1
ATOM 2906 O O . ILE A 1 378 ? 5.972 -5.788 14.967 1.00 85.12 378 ILE A O 1
ATOM 2910 N N . PRO A 1 379 ? 7.961 -4.841 14.491 1.00 88.25 379 PRO A N 1
ATOM 2911 C CA . PRO A 1 379 ? 8.445 -4.877 15.872 1.00 88.25 379 PRO A CA 1
ATOM 2912 C C . PRO A 1 379 ? 7.509 -4.194 16.869 1.00 88.25 379 PRO A C 1
ATOM 2914 O O . PRO A 1 379 ? 7.286 -4.738 17.944 1.00 88.25 379 PRO A O 1
ATOM 2917 N N . TRP A 1 380 ? 6.916 -3.054 16.492 1.00 91.19 380 TRP A N 1
ATOM 2918 C CA . TRP A 1 380 ? 5.950 -2.338 17.327 1.00 91.19 380 TRP A CA 1
ATOM 2919 C C . TRP A 1 380 ? 4.773 -3.227 17.737 1.00 91.19 380 TRP A C 1
ATOM 2921 O O . TRP A 1 380 ? 4.523 -3.427 18.920 1.00 91.19 380 TRP A O 1
ATOM 2931 N N . ILE A 1 381 ? 4.073 -3.815 16.767 1.00 90.81 381 ILE A N 1
ATOM 2932 C CA . ILE A 1 381 ? 2.912 -4.662 17.057 1.00 90.81 381 ILE A CA 1
ATOM 2933 C C . ILE A 1 381 ? 3.338 -5.970 17.726 1.00 90.81 381 ILE A C 1
ATOM 2935 O O . ILE A 1 381 ? 2.663 -6.446 18.639 1.00 90.81 381 ILE A O 1
ATOM 2939 N N . PHE A 1 382 ? 4.447 -6.561 17.279 1.00 90.56 382 PHE A N 1
ATOM 2940 C CA . PHE A 1 382 ? 4.894 -7.859 17.765 1.00 90.56 382 PHE A CA 1
ATOM 2941 C C . PHE A 1 382 ? 5.286 -7.808 19.244 1.00 90.56 382 PHE A C 1
ATOM 2943 O O . PHE A 1 382 ? 4.861 -8.679 19.999 1.00 90.56 382 PHE A O 1
ATOM 2950 N N . ALA A 1 383 ? 5.991 -6.759 19.676 1.00 93.56 383 ALA A N 1
ATOM 2951 C CA . ALA A 1 383 ? 6.391 -6.566 21.068 1.00 93.56 383 ALA A CA 1
ATOM 2952 C C . ALA A 1 383 ? 5.182 -6.535 22.024 1.00 93.56 383 ALA A C 1
ATOM 2954 O O . ALA A 1 383 ? 5.125 -7.316 22.970 1.00 93.56 383 ALA A O 1
ATOM 2955 N N . TRP A 1 384 ? 4.158 -5.733 21.717 1.00 95.81 384 TRP A N 1
ATOM 2956 C CA . TRP A 1 384 ? 2.926 -5.663 22.518 1.00 95.81 384 TRP A CA 1
ATOM 2957 C C . TRP A 1 384 ? 2.027 -6.897 22.411 1.00 95.81 384 TRP A C 1
ATOM 2959 O O . TRP A 1 384 ? 1.162 -7.114 23.260 1.00 95.81 384 TRP A O 1
ATOM 2969 N N . THR A 1 385 ? 2.205 -7.701 21.361 1.00 94.50 385 THR A N 1
ATOM 2970 C CA . THR A 1 385 ? 1.494 -8.976 21.225 1.00 94.50 385 THR A CA 1
ATOM 2971 C C . THR A 1 385 ? 2.046 -10.015 22.197 1.00 94.50 385 THR A C 1
ATOM 2973 O O . THR A 1 385 ? 1.268 -10.779 22.764 1.00 94.50 385 THR A O 1
ATOM 2976 N N . GLN A 1 386 ? 3.365 -10.026 22.432 1.00 94.19 386 GLN A N 1
ATOM 2977 C CA . GLN A 1 386 ? 3.999 -10.966 23.366 1.00 94.19 386 GLN A CA 1
ATOM 2978 C C . GLN A 1 386 ? 3.509 -10.775 24.805 1.00 94.19 386 GLN A C 1
ATOM 2980 O O . GLN A 1 386 ? 3.303 -11.751 25.515 1.00 94.19 386 GLN A O 1
ATOM 2985 N N . THR A 1 387 ? 3.255 -9.530 25.206 1.00 96.06 387 THR A N 1
ATOM 2986 C CA . THR A 1 387 ? 2.846 -9.175 26.575 1.00 96.06 387 THR A CA 1
ATOM 2987 C C . THR A 1 387 ? 1.341 -9.242 26.790 1.00 96.06 387 THR A C 1
ATOM 2989 O O . THR A 1 387 ? 0.851 -8.927 27.866 1.00 96.06 387 THR A O 1
ATOM 2992 N N . ARG A 1 388 ? 0.585 -9.610 25.748 1.00 95.88 388 ARG A N 1
ATOM 2993 C CA . ARG A 1 388 ? -0.882 -9.682 25.754 1.00 95.88 388 ARG A CA 1
ATOM 2994 C C . ARG A 1 388 ? -1.593 -8.369 26.089 1.00 95.88 388 ARG A C 1
ATOM 2996 O O . ARG A 1 388 ? -2.813 -8.375 26.198 1.00 95.88 388 ARG A O 1
ATOM 3003 N N . LEU A 1 389 ? -0.887 -7.236 26.132 1.00 95.75 389 LEU A N 1
ATOM 3004 C CA . LEU A 1 389 ? -1.520 -5.927 26.293 1.00 95.75 389 LEU A CA 1
ATOM 3005 C C . LEU A 1 389 ? -2.174 -5.445 24.994 1.00 95.75 389 LEU A C 1
ATOM 3007 O O . LEU A 1 389 ? -3.181 -4.748 25.032 1.00 95.75 389 LEU A O 1
ATOM 3011 N N . MET A 1 390 ? -1.611 -5.799 23.831 1.00 94.38 390 MET A N 1
ATOM 3012 C CA . MET A 1 390 ? -2.142 -5.416 22.512 1.00 94.38 390 MET A CA 1
ATOM 3013 C C . MET A 1 390 ? -2.320 -3.895 22.313 1.00 94.38 390 MET A C 1
ATOM 3015 O O . MET A 1 390 ? -3.100 -3.478 21.455 1.00 94.38 390 MET A O 1
ATOM 3019 N N . LEU A 1 391 ? -1.576 -3.073 23.068 1.00 95.00 391 LEU A N 1
ATOM 3020 C CA . LEU A 1 391 ? -1.714 -1.610 23.136 1.00 95.00 391 LEU A CA 1
ATOM 3021 C C . LEU A 1 391 ? -1.894 -0.920 21.765 1.00 95.00 391 LEU A C 1
ATOM 3023 O O . LEU A 1 391 ? -2.822 -0.125 21.627 1.00 95.00 391 LEU A O 1
ATOM 3027 N N . PRO A 1 392 ? -1.107 -1.242 20.713 1.00 92.94 392 PRO A N 1
ATOM 3028 C CA . PRO A 1 392 ? -1.206 -0.568 19.418 1.00 92.94 392 PRO A CA 1
ATOM 3029 C C . PRO A 1 392 ? -2.554 -0.696 18.721 1.00 92.94 392 PRO A C 1
ATOM 3031 O O . PRO A 1 392 ? -2.827 0.049 17.784 1.00 92.94 392 PRO A O 1
ATOM 3034 N N . ALA A 1 393 ? -3.344 -1.704 19.083 1.00 90.44 393 ALA A N 1
ATOM 3035 C CA . ALA A 1 393 ? -4.553 -2.047 18.361 1.00 90.44 393 ALA A CA 1
ATOM 3036 C C . ALA A 1 393 ? -5.809 -1.378 18.942 1.00 90.44 393 ALA A C 1
ATOM 3038 O O . ALA A 1 393 ? -6.758 -1.166 18.185 1.00 90.44 393 ALA A O 1
ATOM 3039 N N . TRP A 1 394 ? -5.799 -0.997 20.225 1.00 93.69 394 TRP A N 1
ATOM 3040 C CA . TRP A 1 394 ? -6.954 -0.403 20.908 1.00 93.69 394 TRP A CA 1
ATOM 3041 C C . TRP A 1 394 ? -6.706 0.999 21.482 1.00 93.69 394 TRP A C 1
ATOM 3043 O O . TRP A 1 394 ? -7.673 1.738 21.638 1.00 93.69 394 TRP A O 1
ATOM 3053 N N . LEU A 1 395 ? -5.456 1.398 21.754 1.00 96.12 395 LEU A N 1
ATOM 3054 C CA . LEU A 1 395 ? -5.163 2.694 22.375 1.00 96.12 395 LEU A CA 1
ATOM 3055 C C . LEU A 1 395 ? -5.768 3.858 21.573 1.00 96.12 395 LEU A C 1
ATOM 3057 O O . LEU A 1 395 ? -5.522 3.996 20.371 1.00 96.12 395 LEU A O 1
ATOM 3061 N N . GLY A 1 396 ? -6.544 4.697 22.262 1.00 95.56 396 GLY A N 1
ATOM 3062 C CA . GLY A 1 396 ? -7.256 5.840 21.686 1.00 95.56 396 GLY A CA 1
ATOM 3063 C C . GLY A 1 396 ? -8.716 5.549 21.322 1.00 95.56 396 GLY A C 1
ATOM 3064 O O . GLY A 1 396 ? -9.504 6.491 21.217 1.00 95.56 396 GLY A O 1
ATOM 3065 N N . TRP A 1 397 ? -9.124 4.278 21.199 1.00 95.94 397 TRP A N 1
ATOM 3066 C CA . TRP A 1 397 ? -10.544 3.935 21.059 1.00 95.94 397 TRP A CA 1
ATOM 3067 C C . TRP A 1 397 ? -11.336 4.277 22.313 1.00 95.94 397 TRP A C 1
ATOM 3069 O O . TRP A 1 397 ? -12.471 4.733 22.176 1.00 95.94 397 TRP A O 1
ATOM 3079 N N . GLU A 1 398 ? -10.760 4.111 23.513 1.00 93.94 398 GLU A N 1
ATOM 3080 C CA . GLU A 1 398 ? -11.490 4.431 24.740 1.00 93.94 398 GLU A CA 1
ATOM 3081 C C . GLU A 1 398 ? -11.868 5.913 24.792 1.00 93.94 398 GLU A C 1
ATOM 3083 O O . GLU A 1 398 ? -13.023 6.239 25.058 1.00 93.94 398 GLU A O 1
ATOM 3088 N N . ALA A 1 399 ? -10.937 6.806 24.448 1.00 96.12 399 ALA A N 1
ATOM 3089 C CA . ALA A 1 399 ? -11.183 8.243 24.437 1.00 96.12 399 ALA A CA 1
ATOM 3090 C C . ALA A 1 399 ? -12.187 8.644 23.348 1.00 96.12 399 ALA A C 1
ATOM 3092 O O . ALA A 1 399 ? -13.106 9.416 23.618 1.00 96.12 399 ALA A O 1
ATOM 3093 N N . ALA A 1 400 ? -12.040 8.096 22.138 1.00 96.69 400 ALA A N 1
ATOM 3094 C CA . ALA A 1 400 ? -12.928 8.384 21.015 1.00 96.69 400 ALA A CA 1
ATOM 3095 C C . ALA A 1 400 ? -14.385 7.978 21.300 1.00 96.69 400 ALA A C 1
ATOM 3097 O O . ALA A 1 400 ? -15.304 8.751 21.037 1.00 96.69 400 ALA A O 1
ATOM 3098 N N . LEU A 1 401 ? -14.598 6.781 21.858 1.00 96.81 401 LEU A N 1
ATOM 3099 C CA . LEU A 1 401 ? -15.935 6.275 22.176 1.00 96.81 401 LEU A CA 1
ATOM 3100 C C . LEU A 1 401 ? -16.528 6.961 23.410 1.00 96.81 401 LEU A C 1
ATOM 3102 O O . LEU A 1 401 ? -17.688 7.365 23.376 1.00 96.81 401 LEU A O 1
ATOM 3106 N N . SER A 1 402 ? -15.747 7.129 24.482 1.00 96.88 402 SER A N 1
ATOM 3107 C CA . SER A 1 402 ? -16.254 7.706 25.736 1.00 96.88 402 SER A CA 1
ATOM 3108 C C . SER A 1 402 ? -16.697 9.150 25.540 1.00 96.88 402 SER A C 1
ATOM 3110 O O . SER A 1 402 ? -17.804 9.507 25.931 1.00 96.88 402 SER A O 1
ATOM 3112 N N . LYS A 1 403 ? -15.903 9.961 24.831 1.00 97.25 403 LYS A N 1
ATOM 3113 C CA . LYS A 1 403 ? -16.275 11.349 24.536 1.00 97.25 403 LYS A CA 1
ATOM 3114 C C . LYS A 1 403 ? -17.499 11.455 23.626 1.00 97.25 403 LYS A C 1
ATOM 3116 O O . LYS A 1 403 ? -18.316 12.347 23.822 1.00 97.25 403 LYS A O 1
ATOM 3121 N N . ALA A 1 404 ? -17.666 10.550 22.660 1.00 96.19 404 ALA A N 1
ATOM 3122 C CA . ALA A 1 404 ? -18.882 10.505 21.842 1.00 96.19 404 ALA A CA 1
ATOM 3123 C C . ALA A 1 404 ? -20.130 10.187 22.685 1.00 96.19 404 ALA A C 1
ATOM 3125 O O . ALA A 1 404 ? -21.184 10.801 22.510 1.00 96.19 404 ALA A O 1
ATOM 3126 N N . LEU A 1 405 ? -20.008 9.284 23.661 1.00 97.00 405 LEU A N 1
ATOM 3127 C CA . LEU A 1 405 ? -21.087 8.997 24.609 1.00 97.00 405 LEU A CA 1
ATOM 3128 C C . LEU A 1 405 ? -21.377 10.188 25.536 1.00 97.00 405 LEU A C 1
ATOM 3130 O O . LEU A 1 405 ? -22.542 10.511 25.752 1.00 97.00 405 LEU A O 1
ATOM 3134 N N . GLU A 1 406 ? -20.347 10.880 26.027 1.00 97.06 406 GLU A N 1
ATOM 3135 C CA . GLU A 1 406 ? -20.483 12.099 26.843 1.00 97.06 406 GLU A CA 1
ATOM 3136 C C . GLU A 1 406 ? -21.174 13.242 26.086 1.00 97.06 406 GLU A C 1
ATOM 3138 O O . GLU A 1 406 ? -21.932 14.009 26.679 1.00 97.06 406 GLU A O 1
ATOM 3143 N N . ARG A 1 407 ? -20.973 13.330 24.765 1.00 95.94 407 ARG A N 1
ATOM 3144 C CA . ARG A 1 407 ? -21.683 14.270 23.881 1.00 95.94 407 ARG A CA 1
ATOM 3145 C C . ARG A 1 407 ? -23.137 13.870 23.593 1.00 95.94 407 ARG A C 1
ATOM 3147 O O . ARG A 1 407 ? -23.843 14.612 22.916 1.00 95.94 407 ARG A O 1
ATOM 3154 N N . GLY A 1 408 ? -23.606 12.730 24.105 1.00 96.06 408 GLY A N 1
ATOM 3155 C CA . GLY A 1 408 ? -24.965 12.230 23.882 1.00 96.06 408 GLY A CA 1
ATOM 3156 C C . GLY A 1 408 ? -25.162 11.558 22.520 1.00 96.06 408 GLY A C 1
ATOM 3157 O O . GLY A 1 408 ? -26.293 11.398 22.071 1.00 96.06 408 GLY A O 1
ATOM 3158 N N . GLU A 1 409 ? -24.085 11.140 21.851 1.00 95.88 409 GLU A N 1
ATOM 3159 C CA . GLU A 1 409 ? -24.124 10.658 20.464 1.00 95.88 409 GLU A CA 1
ATOM 3160 C C . GLU A 1 409 ? -24.245 9.122 20.356 1.00 95.88 409 GLU A C 1
ATOM 3162 O O . GLU A 1 409 ? -23.993 8.527 19.304 1.00 95.88 409 GLU A O 1
ATOM 3167 N N . GLY A 1 410 ? -24.649 8.454 21.443 1.00 95.94 410 GLY A N 1
ATOM 3168 C CA . GLY A 1 410 ? -24.736 6.991 21.526 1.00 95.94 410 GLY A CA 1
ATOM 3169 C C . GLY A 1 410 ? -25.688 6.357 20.507 1.00 95.94 410 GLY A C 1
ATOM 3170 O O . GLY A 1 410 ? -25.379 5.304 19.951 1.00 95.94 410 GLY A O 1
ATOM 3171 N N . GLU A 1 411 ? -26.809 7.013 20.196 1.00 96.38 411 GLU A N 1
ATOM 3172 C CA . GLU A 1 411 ? -27.737 6.531 19.162 1.00 96.38 411 GLU A CA 1
ATOM 3173 C C . GLU A 1 411 ? -27.099 6.540 17.766 1.00 96.38 411 GLU A C 1
ATOM 3175 O O . GLU A 1 411 ? -27.299 5.606 16.989 1.00 96.38 411 GLU A O 1
ATOM 3180 N N . VAL A 1 412 ? -26.281 7.551 17.456 1.00 96.56 412 VAL A N 1
ATOM 3181 C CA . VAL A 1 412 ? -25.573 7.646 16.170 1.00 96.56 412 VAL A CA 1
ATOM 3182 C C . VAL A 1 412 ? -24.534 6.532 16.055 1.00 96.56 412 VAL A C 1
ATOM 3184 O O . VAL A 1 412 ? -24.460 5.876 15.017 1.00 96.56 412 VAL A O 1
ATOM 3187 N N . LEU A 1 413 ? -23.787 6.247 17.128 1.00 96.75 413 LEU A N 1
ATOM 3188 C CA . LEU A 1 413 ? -22.841 5.124 17.168 1.00 96.75 413 LEU A CA 1
ATOM 3189 C C . LEU A 1 413 ? -23.539 3.775 16.940 1.00 96.75 413 LEU A C 1
ATOM 3191 O O . LEU A 1 413 ? -23.042 2.941 16.178 1.00 96.75 413 LEU A O 1
ATOM 3195 N N . ALA A 1 414 ? -24.706 3.570 17.559 1.00 96.69 414 ALA A N 1
ATOM 3196 C CA . ALA A 1 414 ? -25.505 2.362 17.363 1.00 96.69 414 ALA A CA 1
ATOM 3197 C C . ALA A 1 414 ? -25.980 2.229 15.906 1.00 96.69 414 ALA A C 1
ATOM 3199 O O . ALA A 1 414 ? -25.849 1.160 15.306 1.00 96.69 414 ALA A O 1
ATOM 3200 N N . GLN A 1 415 ? -26.448 3.324 15.297 1.00 96.94 415 GLN A N 1
ATOM 3201 C CA . GLN A 1 415 ? -26.821 3.345 13.880 1.00 96.94 415 GLN A CA 1
ATOM 3202 C C . GLN A 1 415 ? -25.630 3.050 12.965 1.00 96.94 415 GLN A C 1
ATOM 3204 O O . GLN A 1 415 ? -25.768 2.260 12.036 1.00 96.94 415 GLN A O 1
ATOM 3209 N N . MET A 1 416 ? -24.453 3.624 13.230 1.00 97.00 416 MET A N 1
ATOM 3210 C CA . MET A 1 416 ? -23.238 3.350 12.455 1.00 97.00 416 MET A CA 1
ATOM 3211 C C . MET A 1 416 ? -22.836 1.873 12.542 1.00 97.00 416 MET A C 1
ATOM 3213 O O . MET A 1 416 ? -22.494 1.271 11.526 1.00 97.00 416 MET A O 1
ATOM 3217 N N . ARG A 1 417 ? -22.904 1.260 13.731 1.00 95.44 417 ARG A N 1
ATOM 3218 C CA . ARG A 1 417 ? -22.606 -0.171 13.931 1.00 95.44 417 ARG A CA 1
ATOM 3219 C C . ARG A 1 417 ? -23.574 -1.065 13.156 1.00 95.44 417 ARG A C 1
ATOM 3221 O O . ARG A 1 417 ? -23.148 -2.062 12.566 1.00 95.44 417 ARG A O 1
ATOM 3228 N N . GLU A 1 418 ? -24.849 -0.691 13.119 1.00 94.88 418 GLU A N 1
ATOM 3229 C CA . GLU A 1 418 ? -25.882 -1.469 12.441 1.00 94.88 418 GLU A CA 1
ATOM 3230 C C . GLU A 1 418 ? -25.913 -1.234 10.926 1.00 94.88 418 GLU A C 1
ATOM 3232 O O . GLU A 1 418 ? -26.153 -2.163 10.172 1.00 94.88 418 GLU A O 1
ATOM 3237 N N . GLN A 1 419 ? -25.646 -0.029 10.434 1.00 95.06 419 GLN A N 1
ATOM 3238 C CA . GLN A 1 419 ? -25.937 0.315 9.036 1.00 95.06 419 GLN A CA 1
ATOM 3239 C C . GLN A 1 419 ? -24.694 0.589 8.190 1.00 95.06 419 GLN A C 1
ATOM 3241 O O . GLN A 1 419 ? -24.801 0.658 6.966 1.00 95.06 419 GLN A O 1
ATOM 3246 N N . TRP A 1 420 ? -23.513 0.727 8.801 1.00 95.50 420 TRP A N 1
ATOM 3247 C CA . TRP A 1 420 ? -22.287 1.047 8.076 1.00 95.50 420 TRP A CA 1
ATOM 3248 C C . TRP A 1 420 ? -21.241 -0.075 8.184 1.00 95.50 420 TRP A C 1
ATOM 3250 O O . TRP A 1 420 ? -20.571 -0.202 9.215 1.00 95.50 420 TRP A O 1
ATOM 3260 N N . PRO A 1 421 ? -21.032 -0.871 7.111 1.00 93.25 421 PRO A N 1
ATOM 3261 C CA . PRO A 1 421 ? -20.093 -1.997 7.118 1.00 93.25 421 PRO A CA 1
ATOM 3262 C C . PRO A 1 421 ? -18.667 -1.630 7.541 1.00 93.25 421 PRO A C 1
ATOM 3264 O O . PRO A 1 421 ? -18.004 -2.422 8.213 1.00 93.25 421 PRO A O 1
ATOM 3267 N N . PHE A 1 422 ? -18.202 -0.424 7.196 1.00 93.69 422 PHE A N 1
ATOM 3268 C CA . PHE A 1 422 ? -16.914 0.104 7.647 1.00 93.69 422 PHE A CA 1
ATOM 3269 C C . PHE A 1 422 ? -16.838 0.169 9.171 1.00 93.69 422 PHE A C 1
ATOM 3271 O O . PHE A 1 422 ? -15.980 -0.486 9.763 1.00 93.69 422 PHE A O 1
ATOM 3278 N N . PHE A 1 423 ? -17.742 0.913 9.813 1.00 94.81 423 PHE A N 1
ATOM 3279 C CA . PHE A 1 423 ? -17.706 1.098 11.261 1.00 94.81 423 PHE A CA 1
ATOM 3280 C C . PHE A 1 423 ? -17.932 -0.223 11.993 1.00 94.81 423 PHE A C 1
ATOM 3282 O O . PHE A 1 423 ? -17.190 -0.547 12.920 1.00 94.81 423 PHE A O 1
ATOM 3289 N N . ARG A 1 424 ? -18.872 -1.042 11.502 1.00 92.88 424 ARG A N 1
ATOM 3290 C CA . ARG A 1 424 ? -19.097 -2.401 11.996 1.00 92.88 424 ARG A CA 1
ATOM 3291 C C . ARG A 1 424 ? -17.795 -3.203 12.022 1.00 92.88 424 ARG A C 1
ATOM 3293 O O . ARG A 1 424 ? -17.362 -3.606 13.096 1.00 92.88 424 ARG A O 1
ATOM 3300 N N . THR A 1 425 ? -17.115 -3.325 10.886 1.00 90.38 425 THR A N 1
ATOM 3301 C CA . THR A 1 425 ? -15.873 -4.106 10.781 1.00 90.38 425 THR A CA 1
ATOM 3302 C C . THR A 1 425 ? -14.759 -3.564 11.689 1.00 90.38 425 THR A C 1
ATOM 3304 O O . THR A 1 425 ? -13.927 -4.332 12.176 1.00 90.38 425 THR A O 1
ATOM 3307 N N . ARG A 1 426 ? -14.715 -2.247 11.949 1.00 90.81 426 ARG A N 1
ATOM 3308 C CA . ARG A 1 426 ? -13.740 -1.663 12.888 1.00 90.81 426 ARG A CA 1
ATOM 3309 C C . ARG A 1 426 ? -14.015 -2.062 14.334 1.00 90.81 426 ARG A C 1
ATOM 3311 O O . ARG A 1 426 ? -13.067 -2.434 15.023 1.00 90.81 426 ARG A O 1
ATOM 3318 N N . ILE A 1 427 ? -15.277 -2.054 14.755 1.00 92.38 427 ILE A N 1
ATOM 3319 C CA . ILE A 1 427 ? -15.668 -2.533 16.084 1.00 92.38 427 ILE A CA 1
ATOM 3320 C C . ILE A 1 427 ? -15.412 -4.042 16.224 1.00 92.38 427 ILE A C 1
ATOM 3322 O O . ILE A 1 427 ? -14.807 -4.443 17.211 1.00 92.38 427 ILE A O 1
ATOM 3326 N N . ASP A 1 428 ? -15.732 -4.864 15.215 1.00 90.00 428 ASP A N 1
ATOM 3327 C CA . ASP A 1 428 ? -15.439 -6.314 15.247 1.00 90.00 428 ASP A CA 1
ATOM 3328 C C . ASP A 1 428 ? -13.941 -6.596 15.426 1.00 90.00 428 ASP A C 1
ATOM 3330 O O . ASP A 1 428 ? -13.528 -7.494 16.162 1.00 90.00 428 ASP A O 1
ATOM 3334 N N . MET A 1 429 ? -13.097 -5.813 14.748 1.00 86.38 429 MET A N 1
ATOM 3335 C CA . MET A 1 429 ? -11.649 -5.937 14.881 1.00 86.38 429 MET A CA 1
ATOM 3336 C C . MET A 1 429 ? -11.179 -5.562 16.291 1.00 86.38 429 MET A C 1
ATOM 3338 O O . MET A 1 429 ? -10.299 -6.240 16.825 1.00 86.38 429 MET A O 1
ATOM 3342 N N . LEU A 1 430 ? -11.747 -4.507 16.880 1.00 90.69 430 LEU A N 1
ATOM 3343 C CA . LEU A 1 430 ? -11.449 -4.094 18.249 1.00 90.69 430 LEU A CA 1
ATOM 3344 C C . LEU A 1 430 ? -11.868 -5.180 19.251 1.00 90.69 430 LEU A C 1
ATOM 3346 O O . LEU A 1 430 ? -11.046 -5.592 20.066 1.00 90.69 430 LEU A O 1
ATOM 3350 N N . GLU A 1 431 ? -13.090 -5.708 19.135 1.00 91.69 431 GLU A N 1
ATOM 3351 C CA . GLU A 1 431 ? -13.602 -6.803 19.971 1.00 91.69 431 GLU A CA 1
ATOM 3352 C C . GLU A 1 431 ? -12.695 -8.041 19.904 1.00 91.69 431 GLU A C 1
ATOM 3354 O O . GLU A 1 431 ? -12.298 -8.581 20.936 1.00 91.69 431 GLU A O 1
ATOM 3359 N N . MET A 1 432 ? -12.286 -8.460 18.701 1.00 89.06 432 MET A N 1
ATOM 3360 C CA . MET A 1 432 ? -11.396 -9.612 18.522 1.00 89.06 432 MET A CA 1
ATOM 3361 C C . MET A 1 432 ? -10.015 -9.403 19.155 1.00 89.06 432 MET A C 1
ATOM 3363 O O . MET A 1 432 ? -9.447 -10.336 19.728 1.00 89.06 432 MET A O 1
ATOM 3367 N N . VAL A 1 433 ? -9.451 -8.199 19.045 1.00 88.94 433 VAL A N 1
ATOM 3368 C CA . VAL A 1 433 ? -8.165 -7.869 19.674 1.00 88.94 433 VAL A CA 1
ATOM 3369 C C . VAL A 1 433 ? -8.292 -7.899 21.191 1.00 88.94 433 VAL A C 1
ATOM 3371 O O . VAL A 1 433 ? -7.440 -8.498 21.846 1.00 88.94 433 VAL A O 1
ATOM 3374 N N . LEU A 1 434 ? -9.345 -7.293 21.741 1.00 91.50 434 LEU A N 1
ATOM 3375 C CA . LEU A 1 434 ? -9.596 -7.277 23.180 1.00 91.50 434 LEU A CA 1
ATOM 3376 C C . LEU A 1 434 ? -9.826 -8.693 23.722 1.00 91.50 434 LEU A C 1
ATOM 3378 O O . LEU A 1 434 ? -9.295 -9.024 24.774 1.00 91.50 434 LEU A O 1
ATOM 3382 N N . ALA A 1 435 ? -10.486 -9.571 22.961 1.00 92.88 435 ALA A N 1
ATOM 3383 C CA . ALA A 1 435 ? -10.633 -10.986 23.313 1.00 92.88 435 ALA A CA 1
ATOM 3384 C C . ALA A 1 435 ? -9.296 -11.755 23.365 1.00 92.88 435 ALA A C 1
ATOM 3386 O O . ALA A 1 435 ? -9.209 -12.815 23.981 1.00 92.88 435 ALA A O 1
ATOM 3387 N N . LYS A 1 436 ? -8.245 -11.249 22.704 1.00 91.81 436 LYS A N 1
ATOM 3388 C CA . LYS A 1 436 ? -6.882 -11.805 22.762 1.00 91.81 436 LYS A CA 1
ATOM 3389 C C . LYS A 1 436 ? -6.002 -11.110 23.798 1.00 91.81 436 LYS A C 1
ATOM 3391 O O . LYS A 1 436 ? -4.913 -11.628 24.080 1.00 91.81 436 LYS A O 1
ATOM 3396 N N . ALA A 1 437 ? -6.417 -9.956 24.308 1.00 94.50 437 ALA A N 1
ATOM 3397 C CA . ALA A 1 437 ? -5.703 -9.268 25.365 1.00 94.50 437 ALA A CA 1
ATOM 3398 C C . ALA A 1 437 ? -5.902 -10.000 26.699 1.00 94.50 437 ALA A C 1
ATOM 3400 O O . ALA A 1 437 ? -6.927 -10.640 26.920 1.00 94.50 437 ALA A O 1
ATOM 3401 N N . ASP A 1 438 ? -4.902 -9.931 27.568 1.00 96.88 438 ASP A N 1
ATOM 3402 C CA . ASP A 1 438 ? -4.939 -10.550 28.890 1.00 96.88 438 ASP A CA 1
ATOM 3403 C C . ASP A 1 438 ? -4.275 -9.600 29.889 1.00 96.88 438 ASP A C 1
ATOM 3405 O O . ASP A 1 438 ? -3.060 -9.393 29.864 1.00 96.88 438 ASP A O 1
ATOM 3409 N N . ALA A 1 439 ? -5.099 -8.960 30.720 1.00 94.38 439 ALA A N 1
ATOM 3410 C CA . ALA A 1 439 ? -4.648 -7.936 31.655 1.00 94.38 439 ALA A CA 1
ATOM 3411 C C . ALA A 1 439 ? -3.864 -8.518 32.839 1.00 94.38 439 ALA A C 1
ATOM 3413 O O . ALA A 1 439 ? -3.049 -7.806 33.423 1.00 94.38 439 ALA A O 1
ATOM 3414 N N . ASP A 1 440 ? -4.095 -9.786 33.187 1.00 96.88 440 ASP A N 1
ATOM 3415 C CA . ASP A 1 440 ? -3.373 -10.445 34.271 1.00 96.88 440 ASP A CA 1
ATOM 3416 C C . ASP A 1 440 ? -1.960 -10.813 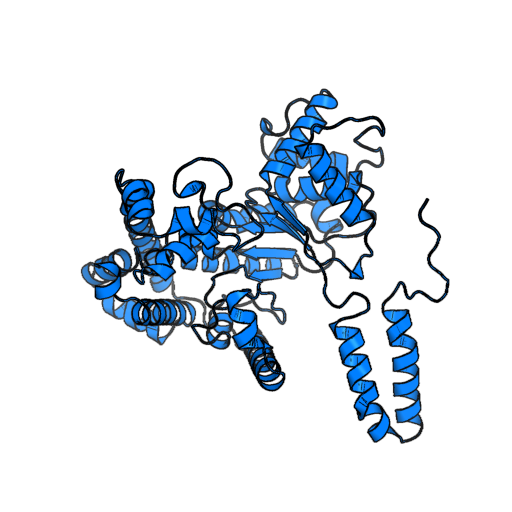33.810 1.00 96.88 440 ASP A C 1
ATOM 3418 O O . ASP A 1 440 ? -0.999 -10.536 34.526 1.00 96.88 440 ASP A O 1
ATOM 3422 N N . ILE A 1 441 ? -1.814 -11.322 32.579 1.00 96.44 441 ILE A N 1
ATOM 3423 C CA . ILE A 1 441 ? -0.497 -11.541 31.959 1.00 96.44 441 ILE A CA 1
ATOM 3424 C C . ILE A 1 441 ? 0.243 -10.219 31.749 1.00 96.44 441 ILE A C 1
ATOM 3426 O O . ILE A 1 441 ? 1.436 -10.159 32.006 1.00 96.44 441 ILE A O 1
ATOM 3430 N N . ALA A 1 442 ? -0.437 -9.163 31.296 1.00 95.00 442 ALA A N 1
ATOM 3431 C CA . ALA A 1 442 ? 0.206 -7.869 31.062 1.00 95.00 442 ALA A CA 1
ATOM 3432 C C . ALA A 1 442 ? 0.655 -7.160 32.355 1.00 95.00 442 ALA A C 1
ATOM 3434 O O . ALA A 1 442 ? 1.487 -6.255 32.294 1.00 95.00 442 ALA A O 1
ATOM 3435 N N . ARG A 1 443 ? 0.063 -7.516 33.505 1.00 93.56 443 ARG A N 1
ATOM 3436 C CA . ARG A 1 443 ? 0.427 -6.978 34.824 1.00 93.56 443 ARG A CA 1
ATOM 3437 C C . ARG A 1 443 ? 1.602 -7.730 35.458 1.00 93.56 443 ARG A C 1
ATOM 3439 O O . ARG A 1 443 ? 2.321 -7.114 36.244 1.00 93.56 443 ARG A O 1
ATOM 3446 N N . LEU A 1 444 ? 1.721 -9.033 35.188 1.00 91.31 444 LEU A N 1
ATOM 3447 C CA . LEU A 1 444 ? 2.823 -9.891 35.641 1.00 91.31 444 LEU A CA 1
ATOM 3448 C C . LEU A 1 444 ? 4.152 -9.436 35.029 1.00 91.31 444 LEU A C 1
ATOM 3450 O O . LEU A 1 444 ? 5.145 -9.428 35.792 1.00 91.31 444 LEU A O 1
#

Radius of gyration: 24.4 Å; Cα contacts (8 Å, |Δi|>4): 617; chains: 1; bounding box: 60×58×68 Å

Foldseek 3Di:
DDDPDPPPDDQDLCVVQVVLVVVLVVCVVVVNNVVSVPVSVVSNVQCVCQNPQRDADEAEDELVLLQVLVQQLCVVVVNHGSVPDDQVVLVVVLLVLLPDPDQSDDPPDDDDPSSVVLLVVLLCVQPDRPVNHDAYEYPPDQALSSQSSSSNSNVNSPRPDAGQYEYEQQALNSLLCLLVRVLVQLPDPSNVVRDDAANEYEYHQLRHLLRFNNLLSLLSNQVSLVSVQVSCVVSVGHYAYAYEPDQLLAPVLDQVLLSLLQHAQRHLQLHHHYDHDPVCCCQQPVDPVSVVVNVVSVNVSSVCCNPPHADDDDPVVSVLSVQLSVQLRVQQCVQQPVPPCNQVCLVVLWCLVVVQVDPPDPDHQFPDDDGSNRGDSVSVQVRCLVQLQSCSLCRSVVRSVVVCVVVVNVVVLVCCCVRRSSSVSSVSSNVSSNVSHDVVSSVD

Sequence (444 aa):
ETLPAPEAVLQDNRELLDPLMLCFQSLHECGMGVIADGPLLDCLRRAVTFGLFLVRLDVRQDSSRHCAAMTEITDYLGLGRYEEWDEQTRIDFLLRELNNRRPLLPSYFKPAADTAEVLATCREVAAAPAASLGSYVISMAGSASDVLAVQLLLKESGLQRPMRVVPLFETLADLDNAGPVIETLLGLPGYRSRLHGPQEVMIGYSDSAKDAGTTAAAWAQYRAQERLVEICRDQQVELLLFHGRGGTVGRGGGPAHAAILSQPPGSVAGRFRTTEQGEMIRFKFGLPDIAEQNLNLYLAAVLEATLLPPPPPQPAWRTMMDQMAGDGVSAYRAVVRENPEFVEYFRQATPEQELGRLPLGSRPAKRREGGVESLRAIPWIFAWTQTRLMLPAWLGWEAALSKALERGEGEVLAQMREQWPFFRTRIDMLEMVLAKADADIARL

Nearest PDB structures (foldseek):
  6v3o-assembly1_D  TM=9.831E-01  e=5.013E-37  Zea mays
  6v3o-assembly1_C  TM=9.805E-01  e=1.168E-36  Zea mays
  6v3o-assembly1_A  TM=9.841E-01  e=3.719E-36  Zea mays
  6v3o-assembly2_F  TM=9.814E-01  e=6.346E-36  Zea mays
  6v3o-assembly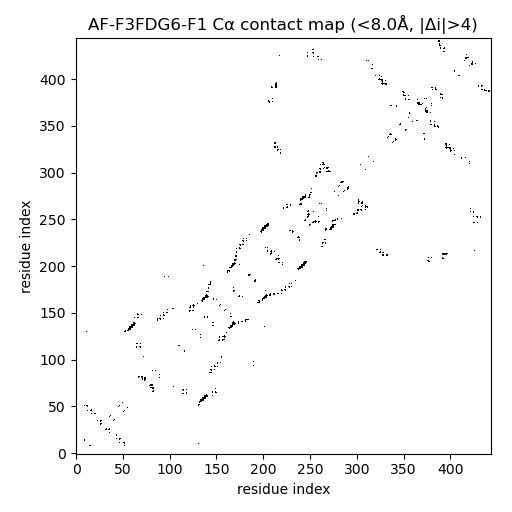2_H  TM=9.810E-01  e=8.290E-36  Zea mays

Solvent-accessible surface area (backbone atoms only — not comparable to full-atom values): 23945 Å² total; per-residue (Å²): 134,84,76,81,77,60,90,86,60,81,88,50,60,56,74,61,45,51,63,54,49,50,53,39,51,52,29,43,77,71,73,36,41,77,61,26,69,38,74,55,42,53,48,50,53,46,48,70,74,31,41,90,55,57,59,58,46,64,47,75,50,52,34,68,58,54,44,50,34,47,18,55,53,30,41,75,71,72,75,43,53,51,76,79,48,54,69,66,63,45,40,54,52,43,54,51,55,63,71,42,88,68,79,87,72,64,94,81,69,81,66,56,72,72,39,41,48,57,50,47,53,27,32,52,62,37,72,47,63,74,79,40,44,60,38,40,34,28,37,71,29,73,51,48,44,53,54,45,49,51,54,39,49,28,43,76,35,62,34,87,65,90,73,53,64,22,48,20,25,28,40,62,68,23,26,71,38,44,33,62,29,51,50,52,41,61,68,33,68,76,49,47,76,64,58,76,77,54,56,47,39,30,45,40,37,37,45,8,18,69,70,30,14,38,59,25,27,55,50,39,52,46,53,28,48,41,45,42,40,51,50,26,57,77,68,74,41,54,70,40,51,33,40,35,53,67,33,61,51,32,61,73,73,46,63,42,38,57,40,50,40,27,46,50,61,67,50,36,67,80,51,85,44,73,39,79,37,79,93,42,41,61,79,41,53,63,43,71,71,46,29,50,53,47,51,49,41,50,52,52,23,36,52,43,28,47,77,58,47,49,81,81,80,51,71,69,57,49,56,50,49,55,52,29,18,54,40,5,27,51,49,26,39,48,49,71,67,67,34,83,62,37,66,59,48,51,54,72,71,24,57,47,65,56,60,58,70,46,94,78,63,99,63,76,50,48,83,52,93,72,63,74,86,29,44,38,50,63,54,57,51,50,22,33,50,76,34,22,58,40,50,71,66,50,46,18,50,63,52,20,52,50,52,40,46,75,73,67,42,51,68,58,54,52,49,38,49,74,74,31,56,45,55,29,52,52,51,53,50,44,53,52,50,56,74,63,36,34,72,68,65,50,69,106

pLDDT: mean 92.55, std 9.06, range [40.56, 98.75]

InterPro domains:
  IPR015813 Pyruvate/Phosphoenolpyruvate kinase-like domain superfamily [SSF51621] (6-444)
  IPR021135 Phosphoenolpyruvate carboxylase [PF00311] (5-443)
  IPR021135 Phosphoenolpyruvate carboxylase [PR00150] (50-70)
  IPR021135 Phosphoenolpyruvate carboxylase [PR00150] (199-219)
  IPR021135 Phosphoenolpyruvate carboxylase [PR00150] (241-270)
  IPR021135 Phosphoenolpyruvate carboxylase [PR00150] (372-398)
  IPR021135 Phosphoenolpyruvate carboxylase [PTHR30523] (7-443)
  IPR033129 Phosphoenolpyruvate carboxylase, His active site [PS00393] (201-213)

Mean predicted aligned error: 5.06 Å